Protein AF-A0AA88IRN5-F1 (afdb_monomer)

Nearest PDB structures (foldseek):
  5v05-assembly1_Z  TM=6.741E-01  e=7.906E-08  Homo sapiens
  7mxx-assembly1_Z  TM=6.088E-01  e=2.560E-08  Homo sapiens
  5v0a-assembly1_Z  TM=6.436E-01  e=9.159E-08  Homo sapiens
  5v07-assembly1_Z  TM=6.353E-01  e=2.829E-07  Homo sapiens
  6tux-assembly1_A  TM=4.626E-01  e=2.569E-06  Homo sapiens

Structure (mmCIF, N/CA/C/O backbone):
data_AF-A0AA88IRN5-F1
#
_entry.id   AF-A0AA88IRN5-F1
#
loop_
_atom_site.group_PDB
_atom_site.id
_atom_site.type_symbol
_atom_site.label_atom_id
_atom_site.label_alt_id
_atom_site.label_comp_id
_atom_site.label_asym_id
_atom_site.label_entity_id
_atom_site.label_seq_id
_atom_site.pdbx_PDB_ins_code
_atom_site.Cartn_x
_atom_site.Cartn_y
_atom_site.Cartn_z
_atom_site.occupancy
_atom_site.B_iso_or_equiv
_atom_site.auth_seq_id
_atom_site.auth_comp_id
_atom_site.auth_asym_id
_atom_site.auth_atom_id
_atom_site.pdbx_PDB_model_num
ATOM 1 N N . MET A 1 1 ? 2.083 5.533 -4.388 1.00 57.31 1 MET A N 1
ATOM 2 C CA . MET A 1 1 ? 2.988 6.565 -3.868 1.00 57.31 1 MET A CA 1
ATOM 3 C C . M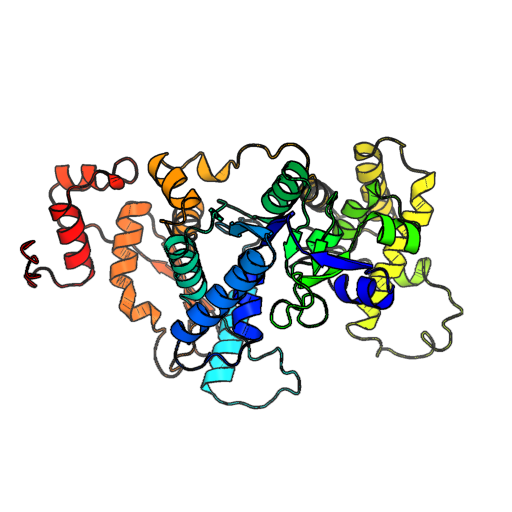ET A 1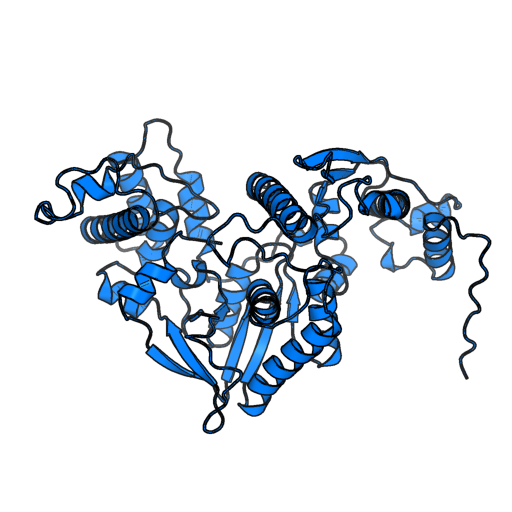 1 ? 4.027 6.737 -4.959 1.00 57.31 1 MET A C 1
ATOM 5 O O . MET A 1 1 ? 3.589 6.773 -6.107 1.00 57.31 1 MET A O 1
ATOM 9 N N . GLY A 1 2 ? 5.317 6.860 -4.658 1.00 76.94 2 GLY A N 1
ATOM 10 C CA . GLY A 1 2 ? 6.364 6.581 -5.637 1.00 76.94 2 GLY A CA 1
ATOM 11 C C . GLY A 1 2 ? 6.753 7.700 -6.600 1.00 76.94 2 GLY A C 1
ATOM 12 O O . GLY A 1 2 ? 6.486 8.882 -6.371 1.00 76.94 2 GLY A O 1
ATOM 13 N N . VAL A 1 3 ? 7.437 7.319 -7.683 1.00 83.56 3 VAL A N 1
ATOM 14 C CA . VAL A 1 3 ? 8.038 8.266 -8.638 1.00 83.56 3 VAL A CA 1
ATOM 15 C C . VAL A 1 3 ? 6.972 9.024 -9.440 1.00 83.56 3 VAL A C 1
ATOM 17 O O . VAL A 1 3 ? 6.277 8.479 -10.308 1.00 83.56 3 VAL A O 1
ATOM 20 N N . ALA A 1 4 ? 6.875 10.333 -9.195 1.00 83.81 4 ALA A N 1
ATOM 21 C CA . ALA A 1 4 ? 5.905 11.202 -9.853 1.00 83.81 4 ALA A CA 1
ATOM 22 C C . ALA A 1 4 ? 6.010 11.127 -11.389 1.00 83.81 4 ALA A C 1
ATOM 24 O O . ALA A 1 4 ? 7.084 11.256 -11.965 1.00 83.81 4 ALA A O 1
ATOM 25 N N . LYS A 1 5 ? 4.864 10.948 -12.062 1.00 88.44 5 LYS A N 1
ATOM 26 C CA . LYS A 1 5 ? 4.714 10.840 -13.533 1.00 88.44 5 LYS A CA 1
ATOM 27 C C . LYS A 1 5 ? 5.369 9.633 -14.205 1.00 88.44 5 LYS A C 1
ATOM 29 O O . LYS A 1 5 ? 5.221 9.514 -15.422 1.00 88.44 5 LYS A O 1
ATOM 34 N N . LEU A 1 6 ? 5.945 8.689 -13.461 1.00 90.88 6 LEU A N 1
ATOM 35 C CA . LEU A 1 6 ? 6.483 7.461 -14.049 1.00 90.88 6 LEU A CA 1
ATOM 36 C C . LEU A 1 6 ? 5.412 6.671 -14.821 1.00 90.88 6 LEU A C 1
ATOM 38 O O . LEU A 1 6 ? 5.654 6.289 -15.962 1.00 90.88 6 LEU A O 1
ATOM 42 N N . LYS A 1 7 ? 4.180 6.560 -14.288 1.00 90.12 7 LYS A N 1
ATOM 43 C CA . LYS A 1 7 ? 3.035 5.967 -15.019 1.00 90.12 7 LYS A CA 1
ATOM 44 C C . LYS A 1 7 ? 2.856 6.593 -16.410 1.00 90.12 7 LYS A C 1
ATOM 46 O O . LYS A 1 7 ? 2.683 5.889 -17.401 1.00 90.12 7 LYS A O 1
ATOM 51 N N . LYS A 1 8 ? 2.867 7.930 -16.484 1.00 90.69 8 LYS A N 1
ATOM 52 C CA . LYS A 1 8 ? 2.637 8.659 -17.741 1.00 90.69 8 LYS A CA 1
ATOM 53 C C . LYS A 1 8 ? 3.790 8.439 -18.718 1.00 90.69 8 LYS A C 1
ATOM 55 O O . LYS A 1 8 ? 3.536 8.250 -19.900 1.00 90.69 8 LYS A O 1
ATOM 60 N N . LEU A 1 9 ? 5.027 8.413 -18.220 1.00 92.94 9 LEU A N 1
ATOM 61 C CA . LEU A 1 9 ? 6.207 8.107 -19.025 1.00 92.94 9 LEU A CA 1
ATOM 62 C C . LEU A 1 9 ? 6.132 6.701 -19.639 1.00 92.94 9 LEU A C 1
ATOM 64 O O . LEU A 1 9 ? 6.349 6.556 -20.837 1.00 92.94 9 LEU A O 1
ATOM 68 N N . VAL A 1 10 ? 5.769 5.692 -18.843 1.00 92.94 10 VAL A N 1
ATOM 69 C CA . VAL A 1 10 ? 5.605 4.300 -19.298 1.00 92.94 10 VAL A CA 1
ATOM 70 C C . VAL A 1 10 ? 4.509 4.184 -20.357 1.00 92.94 10 VAL A C 1
ATOM 72 O O . VAL A 1 10 ? 4.703 3.527 -21.378 1.00 92.94 10 VAL A O 1
ATOM 75 N N . HIS A 1 11 ? 3.376 4.860 -20.150 1.00 90.12 11 HIS A N 1
ATOM 76 C CA . HIS A 1 11 ? 2.282 4.870 -21.118 1.00 90.12 11 HIS A CA 1
ATOM 77 C C . HIS A 1 11 ? 2.675 5.563 -22.435 1.00 90.12 11 HIS A C 1
ATOM 79 O O . HIS A 1 11 ? 2.388 5.041 -23.507 1.00 90.12 11 HIS A O 1
ATOM 85 N N . GLU A 1 12 ? 3.351 6.719 -22.385 1.00 90.62 12 GLU A N 1
ATOM 86 C CA . GLU A 1 12 ? 3.829 7.421 -23.591 1.00 90.62 12 GLU A CA 1
ATOM 87 C C . GLU A 1 12 ? 4.905 6.636 -24.352 1.00 90.62 12 GLU A C 1
ATOM 89 O O . GLU A 1 12 ? 4.980 6.738 -25.573 1.00 90.62 12 GLU A O 1
ATOM 94 N N . ALA A 1 13 ? 5.713 5.835 -23.653 1.00 92.12 13 ALA A N 1
ATOM 95 C CA . ALA A 1 13 ? 6.716 4.972 -24.272 1.00 92.12 13 ALA A CA 1
ATOM 96 C C . ALA A 1 13 ? 6.106 3.771 -25.022 1.00 92.12 13 ALA A C 1
ATOM 98 O O . ALA A 1 13 ? 6.798 3.141 -25.819 1.00 92.12 13 ALA A O 1
ATOM 99 N N . ASN A 1 14 ? 4.823 3.457 -24.783 1.00 93.50 14 ASN A N 1
ATOM 100 C CA . ASN A 1 14 ? 4.103 2.334 -25.390 1.00 93.50 14 ASN A CA 1
ATOM 101 C C . ASN A 1 14 ? 4.835 0.982 -25.234 1.00 93.50 14 ASN A C 1
ATOM 103 O O . ASN A 1 14 ? 4.967 0.206 -26.176 1.00 93.50 14 ASN A O 1
ATOM 107 N N . ILE A 1 15 ? 5.344 0.724 -24.026 1.00 94.38 15 ILE A N 1
ATOM 108 C CA . ILE A 1 15 ? 6.148 -0.466 -23.678 1.00 94.38 15 ILE A CA 1
ATOM 109 C C . ILE A 1 15 ? 5.368 -1.519 -22.875 1.00 94.38 15 ILE A C 1
ATOM 111 O O . ILE A 1 15 ? 5.964 -2.447 -22.331 1.00 94.38 15 ILE A O 1
ATOM 115 N N . LEU A 1 16 ? 4.051 -1.349 -22.745 1.00 96.44 16 LEU A N 1
ATOM 116 C CA . LEU A 1 16 ? 3.181 -2.324 -22.096 1.00 96.44 16 LEU A CA 1
ATOM 117 C C . LEU A 1 16 ? 2.801 -3.418 -23.095 1.00 96.44 16 LEU A C 1
ATOM 119 O O . LEU A 1 16 ? 2.301 -3.118 -24.178 1.00 96.44 16 LEU A O 1
ATOM 123 N N . GLU A 1 17 ? 2.997 -4.676 -22.720 1.00 96.62 17 GLU A N 1
ATOM 124 C CA . GLU A 1 17 ? 2.637 -5.824 -23.553 1.00 96.62 17 GLU A CA 1
ATOM 125 C C . GLU A 1 17 ? 1.240 -6.355 -23.212 1.00 96.62 17 GLU A C 1
ATOM 127 O O . GLU A 1 17 ? 0.778 -6.234 -22.075 1.00 96.62 17 GLU A O 1
ATOM 132 N N . ASP A 1 18 ? 0.560 -6.935 -24.201 1.00 96.62 18 ASP A N 1
ATOM 133 C CA . ASP A 1 18 ? -0.684 -7.669 -23.972 1.00 96.62 18 ASP A CA 1
ATOM 134 C C . ASP A 1 18 ? -0.417 -8.922 -23.138 1.00 96.62 18 ASP A C 1
ATOM 136 O O . ASP A 1 18 ? 0.515 -9.683 -23.403 1.00 96.62 18 ASP A O 1
ATOM 140 N N . PHE A 1 19 ? -1.258 -9.147 -22.134 1.00 96.19 19 PHE A N 1
ATOM 141 C CA . PHE A 1 19 ? -1.128 -10.254 -21.204 1.00 96.19 19 PHE A CA 1
ATOM 142 C C . PHE A 1 19 ? -2.490 -10.892 -20.930 1.00 96.19 19 PHE A C 1
ATOM 144 O O . PHE A 1 19 ? -3.475 -10.214 -20.647 1.00 96.19 19 PHE A O 1
ATOM 151 N N . ALA A 1 20 ? -2.544 -12.219 -21.011 1.00 96.00 20 ALA A N 1
ATOM 152 C CA . ALA A 1 20 ? -3.740 -13.002 -20.730 1.00 96.00 20 ALA A CA 1
ATOM 153 C C . ALA A 1 20 ? -3.548 -13.753 -19.410 1.00 96.00 20 ALA A C 1
ATOM 155 O O . ALA A 1 20 ? -2.862 -14.775 -19.369 1.00 96.00 20 ALA A O 1
ATOM 156 N N . LEU A 1 21 ? -4.155 -13.249 -18.337 1.00 96.88 21 LEU A N 1
ATOM 157 C CA . LEU A 1 21 ? -4.050 -13.834 -17.004 1.00 96.88 21 LEU A CA 1
ATOM 158 C C . LEU A 1 21 ? -5.026 -15.015 -16.863 1.00 96.88 21 LEU A C 1
ATOM 160 O O . LEU A 1 21 ? -6.245 -14.825 -16.904 1.00 96.88 21 LEU A O 1
ATOM 164 N N . LYS A 1 22 ? -4.485 -16.228 -16.706 1.00 96.44 22 LYS A N 1
ATOM 165 C CA . LYS A 1 22 ? -5.225 -17.482 -16.477 1.00 96.44 22 LYS A CA 1
ATOM 166 C C . LYS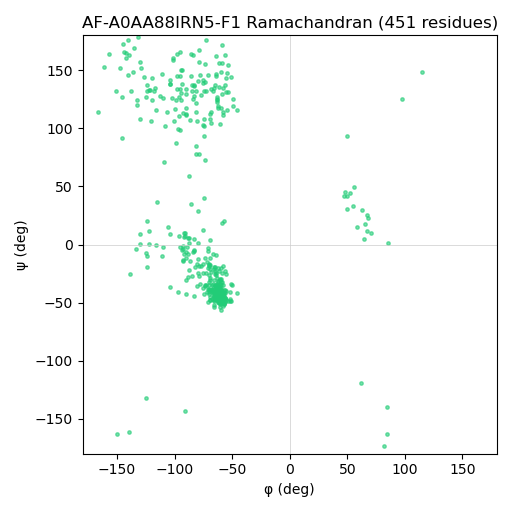 A 1 22 ? -4.311 -18.562 -15.896 1.00 96.44 22 LYS A C 1
ATOM 168 O O . LYS A 1 22 ? -3.127 -18.575 -16.224 1.00 96.44 22 LYS A O 1
ATOM 173 N N . ASN A 1 23 ? -4.871 -19.508 -15.140 1.00 96.56 23 ASN A N 1
ATOM 174 C CA . ASN A 1 23 ? -4.182 -20.708 -14.637 1.00 96.56 23 ASN A CA 1
ATOM 175 C C . ASN A 1 23 ? -2.813 -20.406 -13.994 1.00 96.56 23 ASN A C 1
ATOM 177 O O . ASN A 1 23 ? -1.818 -21.060 -14.307 1.00 96.56 23 ASN A O 1
ATOM 181 N N . SER A 1 24 ? -2.747 -19.371 -13.159 1.00 97.12 24 SER A N 1
ATOM 182 C CA . SER A 1 24 ? -1.497 -18.857 -12.593 1.00 97.12 24 SER A CA 1
ATOM 183 C C . SER A 1 24 ? -1.696 -18.348 -11.169 1.00 97.12 24 SER A C 1
ATOM 185 O O . SER A 1 24 ? -2.820 -18.224 -10.687 1.00 97.12 24 SER A O 1
ATOM 187 N N . HIS A 1 25 ? -0.603 -17.993 -10.505 1.00 98.25 25 HIS A N 1
ATOM 188 C CA . HIS A 1 25 ? -0.658 -17.180 -9.294 1.00 98.25 25 HIS A CA 1
ATOM 189 C C . HIS A 1 25 ? -0.679 -15.687 -9.648 1.00 98.25 25 HIS A C 1
ATOM 191 O O . HIS A 1 25 ? -0.388 -15.305 -10.788 1.00 98.25 25 HIS A O 1
ATOM 197 N N . ILE A 1 26 ? -1.050 -14.851 -8.683 1.00 98.44 26 ILE A N 1
ATOM 198 C CA . ILE A 1 26 ? -0.909 -13.394 -8.750 1.00 98.44 26 ILE A CA 1
ATOM 199 C C . ILE A 1 26 ? -0.731 -12.841 -7.337 1.00 98.44 26 ILE A C 1
ATOM 201 O O . ILE A 1 26 ? -1.500 -13.198 -6.444 1.00 98.44 26 ILE A O 1
ATOM 205 N N . VAL A 1 27 ? 0.253 -11.966 -7.128 1.00 98.56 27 VAL A N 1
ATOM 206 C CA . VAL A 1 27 ? 0.393 -11.237 -5.857 1.00 98.56 27 VAL A CA 1
ATOM 207 C C . VAL A 1 27 ? -0.299 -9.889 -5.982 1.00 98.56 27 VAL A C 1
ATOM 209 O O . VAL A 1 27 ? -0.097 -9.164 -6.954 1.00 98.56 27 VAL A O 1
ATOM 212 N N . ILE A 1 28 ? -1.139 -9.548 -5.011 1.00 98.56 28 ILE A N 1
ATOM 213 C CA . ILE A 1 28 ? -2.011 -8.377 -5.056 1.00 98.56 28 ILE A CA 1
ATOM 214 C C . ILE A 1 28 ? -1.677 -7.440 -3.901 1.00 98.56 28 ILE A C 1
ATOM 216 O O . ILE A 1 28 ? -1.782 -7.814 -2.733 1.00 98.56 28 ILE A O 1
ATOM 220 N N . ASP A 1 29 ? -1.371 -6.190 -4.236 1.00 97.69 29 ASP A N 1
ATOM 221 C CA . ASP A 1 29 ? -1.381 -5.083 -3.284 1.00 97.69 29 ASP A CA 1
ATOM 222 C C . ASP A 1 29 ? -2.830 -4.778 -2.876 1.00 97.69 29 ASP A C 1
ATOM 224 O O . ASP A 1 29 ? -3.626 -4.234 -3.655 1.00 97.69 29 ASP A O 1
ATOM 228 N N . ALA A 1 30 ? -3.181 -5.126 -1.639 1.00 96.38 30 ALA A N 1
ATOM 229 C CA . ALA A 1 30 ? -4.526 -4.930 -1.124 1.00 96.38 30 ALA A CA 1
ATOM 230 C C . ALA A 1 30 ? -4.931 -3.455 -1.101 1.00 96.38 30 ALA A C 1
ATOM 232 O O . ALA A 1 30 ? -6.062 -3.137 -1.473 1.00 96.38 30 ALA A O 1
ATOM 233 N N . SER A 1 31 ? -4.021 -2.567 -0.680 1.00 92.50 31 SER A N 1
ATOM 234 C CA . SER A 1 31 ? -4.258 -1.124 -0.606 1.00 92.50 31 SER A CA 1
ATOM 235 C C . SER A 1 31 ? -4.639 -0.576 -1.967 1.00 92.50 31 SER A C 1
ATOM 237 O O . SER A 1 31 ? -5.657 0.101 -2.104 1.00 92.50 31 SER A O 1
ATOM 239 N N . SER A 1 32 ? -3.899 -0.948 -3.001 1.00 94.56 32 SER A N 1
ATOM 240 C CA . SER A 1 32 ? -4.275 -0.609 -4.368 1.00 94.56 32 SER A CA 1
ATOM 241 C C . SER A 1 32 ? -5.630 -1.195 -4.774 1.00 94.56 32 SER A C 1
ATOM 243 O O . SER A 1 32 ? -6.452 -0.479 -5.355 1.00 94.56 32 SER A O 1
ATOM 245 N N . LEU A 1 33 ? -5.898 -2.462 -4.442 1.00 97.44 33 LEU A N 1
ATOM 246 C CA . LEU A 1 33 ? -7.109 -3.158 -4.871 1.00 97.44 33 LEU A CA 1
ATOM 247 C C . LEU A 1 33 ? -8.392 -2.572 -4.273 1.00 97.44 33 LEU A C 1
ATOM 249 O O . LEU A 1 33 ? -9.301 -2.223 -5.027 1.00 97.44 33 LEU A O 1
ATOM 253 N N . TYR A 1 34 ? -8.501 -2.431 -2.949 1.00 95.81 34 TYR A N 1
ATOM 254 C CA . TYR A 1 34 ? -9.756 -1.946 -2.362 1.00 95.81 34 TYR A CA 1
ATOM 255 C C . TYR A 1 34 ? -10.011 -0.465 -2.681 1.00 95.81 34 TYR A C 1
ATOM 257 O O . TYR A 1 34 ? -11.166 -0.066 -2.820 1.00 95.81 34 TYR A O 1
ATOM 265 N N . TYR A 1 35 ? -8.965 0.352 -2.878 1.00 93.81 35 TYR A N 1
ATOM 266 C CA . TYR A 1 35 ? -9.124 1.709 -3.418 1.00 93.81 35 TYR A CA 1
ATOM 267 C C . TYR A 1 35 ? -9.674 1.673 -4.848 1.00 93.81 35 TYR A C 1
ATOM 269 O O . TYR A 1 35 ? -10.605 2.416 -5.168 1.00 93.81 35 TYR A O 1
ATOM 277 N N . PHE A 1 36 ? -9.107 0.823 -5.706 1.00 95.06 36 PHE A N 1
ATOM 278 C CA . PHE A 1 36 ? -9.531 0.670 -7.094 1.00 95.06 36 PHE A CA 1
ATOM 279 C C . PHE A 1 36 ? -10.992 0.219 -7.192 1.00 95.06 36 PHE A C 1
ATOM 281 O O . PHE A 1 36 ? -11.794 0.914 -7.818 1.00 95.06 36 PHE A O 1
ATOM 288 N N . LEU A 1 37 ? -11.360 -0.873 -6.516 1.00 95.75 37 LEU A N 1
ATOM 289 C CA . LEU A 1 37 ? -12.721 -1.419 -6.543 1.00 95.75 37 LEU A CA 1
ATOM 290 C C . LEU A 1 37 ? -13.750 -0.415 -6.023 1.00 95.75 37 LEU A C 1
ATOM 292 O O . LEU A 1 37 ? -14.808 -0.251 -6.630 1.00 95.75 37 LEU A O 1
ATOM 296 N N . TYR A 1 38 ? -13.426 0.313 -4.949 1.00 94.44 38 TYR A N 1
ATOM 297 C CA . TYR A 1 38 ? -14.342 1.307 -4.401 1.00 94.44 38 TYR A CA 1
ATOM 298 C C . TYR A 1 38 ? -14.563 2.474 -5.368 1.00 94.44 38 TYR A C 1
ATOM 300 O O . TYR A 1 38 ? -15.687 2.907 -5.605 1.00 94.44 38 TYR A O 1
ATOM 308 N N . PHE A 1 39 ? -13.478 3.008 -5.933 1.00 91.12 39 PHE A N 1
ATOM 309 C CA . PHE A 1 39 ? -13.515 4.259 -6.688 1.00 91.12 39 PHE A CA 1
ATOM 310 C C . PHE A 1 39 ? -13.777 4.124 -8.184 1.00 91.12 39 PHE A C 1
ATOM 312 O O . PHE A 1 39 ? -13.973 5.160 -8.834 1.00 91.12 39 PHE A O 1
ATOM 319 N N . GLN A 1 40 ? -13.714 2.914 -8.733 1.00 88.69 40 GLN A N 1
ATOM 320 C CA . GLN A 1 40 ? -14.190 2.602 -10.083 1.00 88.69 40 GLN A CA 1
ATOM 321 C C . GLN A 1 40 ? -15.683 2.263 -10.107 1.00 88.69 40 GLN A C 1
ATOM 323 O O . GLN A 1 40 ? -16.299 2.273 -11.169 1.00 88.69 40 GLN A O 1
ATOM 328 N N . SER A 1 41 ? -16.266 2.015 -8.938 1.00 86.50 41 SER A N 1
ATOM 329 C CA . SER A 1 41 ? -17.677 1.695 -8.770 1.00 86.50 41 SER A CA 1
ATOM 330 C C . SER A 1 41 ? -18.477 2.933 -8.361 1.00 86.50 41 SER A C 1
ATOM 332 O O . SER A 1 41 ? -17.925 3.949 -7.929 1.00 86.50 41 SER A O 1
ATOM 334 N N . THR A 1 42 ? -19.801 2.874 -8.485 1.00 86.69 42 THR A N 1
ATOM 335 C CA . THR A 1 42 ? -20.712 3.977 -8.130 1.00 86.69 42 THR A CA 1
ATOM 336 C C . THR A 1 42 ? -21.094 3.971 -6.643 1.00 86.69 42 THR A C 1
ATOM 338 O O . THR A 1 42 ? -22.226 4.301 -6.298 1.00 86.69 42 THR A O 1
ATOM 341 N N . LEU A 1 43 ? -20.167 3.571 -5.767 1.00 90.69 43 LEU A N 1
ATOM 342 C CA . LEU A 1 43 ? -20.411 3.405 -4.331 1.00 90.69 43 LEU A CA 1
ATOM 343 C C . LEU A 1 43 ? -20.482 4.754 -3.607 1.00 90.69 43 LEU A C 1
ATOM 345 O O . LEU A 1 43 ? -19.711 5.680 -3.895 1.00 90.69 43 LEU A O 1
ATOM 349 N N . ASP A 1 44 ? -21.388 4.856 -2.633 1.00 87.88 44 ASP A N 1
ATOM 350 C CA . ASP A 1 44 ? -21.606 6.100 -1.899 1.00 87.88 44 ASP A CA 1
ATOM 351 C C . ASP A 1 44 ? -20.411 6.457 -1.009 1.00 87.88 44 ASP A C 1
ATOM 353 O O . ASP A 1 44 ? -19.893 5.639 -0.262 1.00 87.88 44 ASP A O 1
ATOM 357 N N . GLN A 1 45 ? -19.980 7.710 -1.053 1.00 87.25 45 GLN A N 1
ATOM 358 C CA . GLN A 1 45 ? -18.920 8.239 -0.186 1.00 87.25 45 GLN A CA 1
ATOM 359 C C . GLN A 1 45 ? -19.466 9.245 0.829 1.00 87.25 45 GLN A C 1
ATOM 361 O O . GLN A 1 45 ? -18.736 9.678 1.718 1.00 87.25 45 GLN A O 1
ATOM 366 N N . SER A 1 46 ? -20.728 9.649 0.679 1.00 84.38 46 SER A N 1
ATOM 367 C CA . SER A 1 46 ? -21.293 10.811 1.359 1.00 84.38 46 SER A CA 1
ATOM 368 C C . SER A 1 46 ? -21.882 10.461 2.723 1.00 84.38 46 SER A C 1
ATOM 370 O O . SER A 1 46 ? -21.878 11.311 3.608 1.00 84.38 46 SER A O 1
ATOM 372 N N . HIS A 1 47 ? -22.338 9.221 2.918 1.00 86.62 47 HIS A N 1
ATOM 373 C CA . HIS A 1 47 ? -23.035 8.789 4.134 1.00 86.62 47 HIS A CA 1
ATOM 374 C C . HIS A 1 47 ? -22.258 7.721 4.914 1.00 86.62 47 HIS A C 1
ATOM 376 O O . HIS A 1 47 ? -22.834 6.808 5.496 1.00 86.62 47 HIS A O 1
ATOM 382 N N . GLY A 1 48 ? -20.927 7.825 4.934 1.00 82.88 48 GLY A N 1
ATOM 383 C CA . GLY A 1 48 ? -20.074 6.922 5.715 1.00 82.88 48 GLY A CA 1
ATOM 384 C C . GLY A 1 48 ? -19.703 5.607 5.023 1.00 82.88 48 GLY A C 1
ATOM 385 O O . GLY A 1 48 ? -18.941 4.839 5.611 1.00 82.88 48 GLY A O 1
ATOM 386 N N . GLY A 1 49 ? -20.152 5.392 3.781 1.00 90.19 49 GLY A N 1
ATOM 387 C CA . GLY A 1 49 ? -19.720 4.308 2.893 1.00 90.19 49 GLY A CA 1
ATOM 388 C C . GLY A 1 49 ? -20.807 3.290 2.542 1.00 90.19 49 GLY A C 1
ATOM 389 O O . GLY A 1 49 ? -21.662 2.981 3.365 1.00 90.19 49 GLY A O 1
ATOM 390 N N . ASP A 1 50 ? -20.726 2.725 1.335 1.00 93.94 50 ASP A N 1
ATOM 391 C CA . ASP A 1 50 ? -21.531 1.584 0.888 1.00 93.94 50 ASP A CA 1
ATOM 392 C C . ASP A 1 50 ? -20.724 0.283 1.011 1.00 93.94 50 ASP A C 1
ATOM 394 O O . ASP A 1 50 ? -20.032 -0.162 0.091 1.00 93.94 50 ASP A O 1
ATOM 398 N N . TYR A 1 51 ? -20.785 -0.319 2.198 1.00 95.69 51 TYR A N 1
ATOM 399 C CA . TYR A 1 51 ? -20.055 -1.550 2.502 1.00 95.69 51 TYR A CA 1
ATOM 400 C C . TYR A 1 51 ? -20.684 -2.797 1.870 1.00 95.69 51 TYR A C 1
ATOM 402 O O . TYR A 1 51 ? -19.972 -3.771 1.630 1.00 95.69 51 TYR A O 1
ATOM 410 N N . SER A 1 52 ? -21.989 -2.767 1.577 1.00 95.56 52 SER A N 1
ATOM 411 C CA . SER A 1 52 ? -22.660 -3.869 0.881 1.00 95.56 52 SER A CA 1
ATOM 412 C C . SER A 1 52 ? -22.215 -3.917 -0.576 1.00 95.56 52 SER A C 1
ATOM 414 O O . SER A 1 52 ? -21.752 -4.955 -1.036 1.00 95.56 52 SER A O 1
ATOM 416 N N . GLY A 1 53 ? -22.256 -2.779 -1.273 1.00 96.44 53 GLY A N 1
ATOM 417 C CA . GLY A 1 53 ? -21.775 -2.692 -2.648 1.00 96.44 53 GLY A CA 1
ATOM 418 C C . GLY A 1 53 ? -20.269 -2.952 -2.760 1.00 96.44 53 GLY A C 1
ATOM 419 O O . GLY A 1 53 ? -19.826 -3.608 -3.701 1.00 96.44 53 GLY A O 1
ATOM 420 N N . LEU A 1 54 ? -19.469 -2.537 -1.766 1.00 96.75 54 LEU A N 1
ATOM 421 C CA . LEU A 1 54 ? -18.057 -2.933 -1.692 1.00 96.75 54 LEU A CA 1
ATOM 422 C C . LEU A 1 54 ? -17.899 -4.457 -1.604 1.00 96.75 54 LEU A C 1
ATOM 424 O O . LEU A 1 54 ? -17.056 -5.018 -2.303 1.00 96.75 54 LEU A O 1
ATOM 428 N N . LYS A 1 55 ? -18.693 -5.129 -0.759 1.00 97.50 55 LYS A N 1
ATOM 429 C CA . LYS A 1 55 ? -18.675 -6.593 -0.657 1.00 97.50 55 LYS A CA 1
ATOM 430 C C . LYS A 1 55 ? -18.973 -7.247 -2.000 1.00 97.50 55 LYS A C 1
ATOM 432 O O . LYS A 1 55 ? -18.250 -8.171 -2.376 1.00 97.50 55 LYS A O 1
ATOM 437 N N . ASP A 1 56 ? -19.964 -6.745 -2.727 1.00 97.25 56 ASP A N 1
ATOM 438 C CA . ASP A 1 56 ? -20.326 -7.273 -4.040 1.00 97.25 56 ASP A CA 1
ATOM 439 C C . ASP A 1 56 ? -19.182 -7.121 -5.053 1.00 97.25 56 ASP A C 1
ATOM 441 O O . ASP A 1 56 ? -18.803 -8.103 -5.692 1.00 97.25 56 ASP A O 1
ATOM 445 N N . GLU A 1 57 ? -18.567 -5.939 -5.153 1.00 97.44 57 GLU A N 1
ATOM 446 C CA . GLU A 1 57 ? -17.442 -5.686 -6.069 1.00 97.44 57 GLU A CA 1
ATOM 447 C C . GLU A 1 57 ? -16.214 -6.550 -5.738 1.00 97.44 57 GLU A C 1
ATOM 449 O O . GLU A 1 57 ? -15.608 -7.141 -6.632 1.00 97.44 57 GLU A O 1
ATOM 454 N N . VAL A 1 58 ? -15.868 -6.687 -4.453 1.00 98.00 58 VAL A N 1
ATOM 455 C CA . VAL A 1 58 ? -14.756 -7.542 -4.006 1.00 98.00 58 VAL A CA 1
ATOM 456 C C . VAL A 1 58 ? -15.033 -9.009 -4.330 1.00 98.00 58 VAL A C 1
ATOM 458 O O . VAL A 1 58 ? -14.169 -9.690 -4.881 1.00 98.00 58 VAL A O 1
ATOM 461 N N . CYS A 1 59 ? -16.242 -9.501 -4.043 1.00 97.81 59 CYS A N 1
ATOM 462 C CA . CYS A 1 59 ? -16.615 -10.879 -4.356 1.00 97.81 59 CYS A CA 1
ATOM 463 C C . CYS A 1 59 ? -16.560 -11.147 -5.864 1.00 97.81 59 CYS A C 1
ATOM 465 O O . CYS A 1 59 ? -16.019 -12.170 -6.276 1.00 97.81 59 CYS A O 1
ATOM 467 N N . GLN A 1 60 ? -17.074 -10.233 -6.690 1.00 97.00 60 GLN A N 1
ATOM 468 C CA . GLN A 1 60 ? -17.033 -10.369 -8.147 1.00 97.00 60 GLN A CA 1
ATOM 469 C C . GLN A 1 60 ? -15.599 -10.368 -8.685 1.00 97.00 60 GLN A C 1
ATOM 471 O O . GLN A 1 60 ? -15.285 -11.162 -9.571 1.00 97.00 60 GLN A O 1
ATOM 476 N N . PHE A 1 61 ? -14.724 -9.521 -8.139 1.00 97.75 61 PHE A N 1
ATOM 477 C CA . PHE A 1 61 ? -13.317 -9.469 -8.530 1.00 97.75 61 PHE A CA 1
ATOM 478 C C . PHE A 1 61 ? -12.609 -10.804 -8.280 1.00 97.75 61 PHE A C 1
ATOM 480 O O . PHE A 1 61 ? -12.002 -11.371 -9.188 1.00 97.75 61 PHE A O 1
ATOM 487 N N . PHE A 1 62 ? -12.728 -11.355 -7.070 1.00 98.06 62 PHE A N 1
ATOM 488 C CA . PHE A 1 62 ? -12.091 -12.632 -6.748 1.00 98.06 62 PHE A CA 1
ATOM 489 C C . PHE A 1 62 ? -12.748 -13.817 -7.460 1.00 98.06 62 PHE A C 1
ATOM 491 O O . PHE A 1 62 ? -12.043 -14.734 -7.879 1.00 98.06 62 PHE A O 1
ATOM 498 N N . GLN A 1 63 ? -14.062 -13.768 -7.703 1.00 96.62 63 GLN A N 1
ATOM 499 C CA . GLN A 1 63 ? -14.728 -14.739 -8.572 1.00 96.62 63 GLN A CA 1
ATOM 500 C C . GLN A 1 63 ? -14.176 -14.673 -10.003 1.00 96.62 63 GLN A C 1
ATOM 502 O O . GLN A 1 63 ? -14.018 -15.699 -10.654 1.00 96.62 63 GLN A O 1
ATOM 507 N N . ALA A 1 64 ? -13.833 -13.484 -10.510 1.00 96.56 64 ALA A N 1
ATOM 508 C CA . ALA A 1 64 ? -13.204 -13.345 -11.820 1.00 96.56 64 ALA A CA 1
ATOM 509 C C . ALA A 1 64 ? -11.838 -14.021 -11.912 1.00 96.56 64 ALA A C 1
ATOM 511 O O . ALA A 1 64 ? -11.580 -14.705 -12.903 1.00 96.56 64 ALA A O 1
ATOM 512 N N . LEU A 1 65 ? -11.012 -13.889 -10.875 1.00 97.12 65 LEU A N 1
ATOM 513 C CA . LEU A 1 65 ? -9.748 -14.617 -10.780 1.00 97.12 65 LEU A CA 1
ATOM 514 C C . LEU A 1 65 ? -9.987 -16.132 -10.738 1.00 97.12 65 LEU A C 1
ATOM 516 O O . LEU A 1 65 ? -9.413 -16.863 -11.545 1.00 97.12 65 LEU A O 1
ATOM 520 N N . GLN A 1 66 ? -10.894 -16.590 -9.871 1.00 95.88 66 GLN A N 1
ATOM 521 C CA . GLN A 1 66 ? -11.200 -18.011 -9.709 1.00 95.88 66 GLN A CA 1
ATOM 522 C C . GLN A 1 66 ? -11.716 -18.653 -11.005 1.00 95.88 66 GLN A C 1
ATOM 524 O O . GLN A 1 66 ? -11.233 -19.715 -11.393 1.00 95.88 66 GLN A O 1
ATOM 529 N N . ASP A 1 67 ? -12.639 -17.995 -11.710 1.00 95.56 67 ASP A N 1
ATOM 530 C CA . ASP A 1 67 ? -13.192 -18.480 -12.984 1.00 95.56 67 ASP A CA 1
ATOM 531 C C . ASP A 1 67 ? -12.119 -18.626 -14.078 1.00 95.56 67 ASP A C 1
ATOM 533 O O . ASP A 1 67 ? -12.296 -19.386 -15.029 1.00 95.56 67 ASP A O 1
ATOM 537 N N . CYS A 1 68 ? -11.004 -17.901 -13.950 1.00 96.62 68 CYS A N 1
ATOM 538 C CA . CYS A 1 68 ? -9.855 -17.973 -14.853 1.00 96.62 68 CYS A CA 1
ATOM 539 C C . CYS A 1 68 ? -8.748 -18.911 -14.334 1.00 96.62 68 CYS A C 1
ATOM 541 O O . CYS A 1 68 ? -7.654 -18.933 -14.899 1.00 96.62 68 CYS A O 1
ATOM 543 N N . GLY A 1 69 ? -8.993 -19.658 -13.252 1.00 96.50 69 GLY A N 1
ATOM 544 C CA . GLY A 1 69 ? -8.004 -20.536 -12.621 1.00 96.50 69 GLY A CA 1
ATOM 545 C C . GLY A 1 69 ? -6.844 -19.781 -11.967 1.00 96.50 69 GLY A C 1
ATOM 546 O O . GLY A 1 69 ? -5.739 -20.310 -11.888 1.00 96.50 69 GLY A O 1
ATOM 547 N N . VAL A 1 70 ? -7.055 -18.527 -11.564 1.00 97.69 70 VAL A N 1
ATOM 548 C CA . VAL A 1 70 ? -6.018 -17.680 -10.969 1.00 97.69 70 VAL A CA 1
ATOM 549 C C . VAL A 1 70 ? -6.097 -17.745 -9.448 1.00 97.69 70 VAL A C 1
ATOM 551 O O . VAL A 1 70 ? -7.148 -17.471 -8.869 1.00 97.69 70 VAL A O 1
ATOM 554 N N . THR A 1 71 ? -4.972 -18.049 -8.805 1.00 98.00 71 THR A N 1
ATOM 555 C CA . THR A 1 71 ? -4.839 -18.100 -7.344 1.00 98.00 71 THR A CA 1
ATOM 556 C C . THR A 1 71 ? -4.276 -16.772 -6.819 1.00 98.00 71 THR A C 1
ATOM 558 O O . THR A 1 71 ? -3.102 -16.477 -7.072 1.00 98.00 71 THR A O 1
ATOM 561 N N . PRO A 1 72 ? -5.078 -15.957 -6.109 1.00 98.12 72 PRO A N 1
ATOM 562 C CA . PRO A 1 72 ? -4.627 -14.689 -5.544 1.00 98.12 72 PRO A CA 1
ATOM 563 C C . PRO A 1 72 ? -3.851 -14.867 -4.235 1.00 98.12 72 PRO A C 1
ATOM 565 O O . PRO A 1 72 ? -4.270 -15.626 -3.367 1.00 98.12 72 PRO A O 1
ATOM 568 N N . HIS A 1 73 ? -2.796 -14.071 -4.071 1.00 97.88 73 HIS A N 1
ATOM 569 C CA . HIS A 1 73 ? -2.044 -13.891 -2.828 1.00 97.88 73 HIS A CA 1
ATOM 570 C C . HIS A 1 73 ? -2.097 -12.421 -2.425 1.00 97.88 73 HIS A C 1
ATOM 572 O O . HIS A 1 73 ? -1.489 -11.573 -3.079 1.00 97.88 73 HIS A O 1
ATOM 578 N N . VAL A 1 74 ? -2.880 -12.087 -1.401 1.00 98.19 74 VAL A N 1
ATOM 579 C CA . VAL A 1 74 ? -3.182 -10.687 -1.066 1.00 98.19 74 VAL A CA 1
ATOM 580 C C . VAL A 1 74 ? -2.291 -10.204 0.074 1.00 98.19 74 VAL A C 1
ATOM 582 O O . VAL A 1 74 ? -2.313 -10.781 1.156 1.00 98.19 74 VAL A O 1
ATOM 585 N N . ILE A 1 75 ? -1.552 -9.113 -0.126 1.00 96.06 75 ILE A N 1
ATOM 586 C CA . ILE A 1 75 ? -0.694 -8.536 0.918 1.00 96.06 75 ILE A CA 1
ATOM 587 C C . ILE A 1 75 ? -1.243 -7.176 1.341 1.00 96.06 75 ILE A C 1
ATOM 589 O O . ILE A 1 75 ? -1.514 -6.308 0.508 1.00 96.06 75 ILE A O 1
ATOM 593 N N . LEU A 1 76 ? -1.425 -6.993 2.647 1.00 93.19 76 LEU A N 1
ATOM 594 C CA . LEU A 1 76 ? -1.870 -5.742 3.248 1.00 93.19 76 LEU A CA 1
ATOM 595 C C . LEU A 1 76 ? -0.711 -5.010 3.914 1.00 93.19 76 LEU A C 1
ATOM 597 O O . LEU A 1 76 ? 0.041 -5.604 4.683 1.00 93.19 76 LEU A O 1
ATOM 601 N N . ASP A 1 77 ? -0.671 -3.692 3.728 1.00 87.12 77 ASP A N 1
ATOM 602 C CA . ASP A 1 77 ? 0.213 -2.822 4.503 1.00 87.12 77 ASP A CA 1
ATOM 603 C C . ASP A 1 77 ? -0.127 -2.821 6.000 1.00 87.12 77 ASP A C 1
ATOM 605 O O . ASP A 1 77 ? -1.298 -2.868 6.422 1.00 87.12 77 ASP A O 1
ATOM 609 N N . GLY A 1 78 ? 0.922 -2.669 6.797 1.00 80.56 78 GLY A N 1
ATOM 610 C CA . GLY A 1 78 ? 0.907 -2.492 8.237 1.00 80.56 78 GLY A CA 1
ATOM 611 C C . GLY A 1 78 ? 0.855 -1.043 8.710 1.00 80.56 78 GLY A C 1
ATOM 612 O O . GLY A 1 78 ? 0.138 -0.197 8.167 1.00 80.56 78 GLY A O 1
ATOM 613 N N . GLY A 1 79 ? 1.562 -0.794 9.814 1.00 68.44 79 GLY A N 1
ATOM 614 C CA . GLY A 1 79 ? 1.737 0.518 10.427 1.00 68.44 79 GLY A CA 1
ATOM 615 C C . GLY A 1 79 ? 2.694 1.402 9.631 1.00 68.44 79 GLY A C 1
ATOM 616 O O . GLY A 1 79 ? 3.561 0.936 8.887 1.00 68.44 79 GLY A O 1
ATOM 617 N N . THR A 1 80 ? 2.540 2.714 9.780 1.00 65.06 80 THR A N 1
ATOM 618 C CA . THR A 1 80 ? 3.342 3.660 8.995 1.00 65.06 80 THR A CA 1
ATOM 619 C C . THR A 1 80 ? 4.700 3.884 9.643 1.00 65.06 80 THR A C 1
ATOM 621 O O . THR A 1 80 ? 4.784 4.106 10.851 1.00 65.06 80 THR A O 1
ATOM 624 N N . SER A 1 81 ? 5.761 3.911 8.834 1.00 61.34 81 SER A N 1
ATOM 625 C CA . SER A 1 81 ? 7.107 4.196 9.326 1.00 61.34 81 SER A CA 1
ATOM 626 C C . SER A 1 81 ? 7.231 5.603 9.949 1.00 61.34 81 SER A C 1
ATOM 628 O O . SER A 1 81 ? 6.446 6.508 9.625 1.00 61.34 81 SER A O 1
ATOM 630 N N . PRO A 1 82 ? 8.201 5.834 10.854 1.00 60.94 82 PRO A N 1
ATOM 631 C CA . PRO A 1 82 ? 8.481 7.165 11.393 1.00 60.94 82 PRO A CA 1
ATOM 632 C C . PRO A 1 82 ? 8.798 8.200 10.309 1.00 60.94 82 PRO A C 1
ATOM 634 O O . PRO A 1 82 ? 8.314 9.329 10.403 1.00 60.94 82 PRO A O 1
ATOM 637 N N . GLU A 1 83 ? 9.541 7.815 9.263 1.00 61.78 83 GLU A N 1
ATOM 638 C CA . GLU A 1 83 ? 10.004 8.732 8.210 1.00 61.78 83 GLU A CA 1
ATOM 639 C C . GLU A 1 83 ? 8.841 9.315 7.388 1.00 61.78 83 GLU A C 1
ATOM 641 O O . GLU A 1 83 ? 8.944 10.403 6.825 1.00 61.78 83 GLU A O 1
ATOM 646 N N . LYS A 1 84 ? 7.685 8.637 7.363 1.00 67.38 84 LYS A N 1
ATOM 647 C CA . LYS A 1 84 ? 6.490 9.079 6.625 1.00 67.38 84 LYS A CA 1
ATOM 648 C C . LYS A 1 84 ? 5.534 9.945 7.454 1.00 67.38 84 LYS A C 1
ATOM 650 O O . LYS A 1 84 ? 4.430 10.242 6.993 1.00 67.38 84 LYS A O 1
ATOM 655 N N . PHE A 1 85 ? 5.915 10.391 8.652 1.00 71.69 85 PHE A N 1
ATOM 656 C CA . PHE A 1 85 ? 5.013 11.144 9.530 1.00 71.69 85 PHE A CA 1
ATOM 657 C C . PHE A 1 85 ? 4.522 12.481 8.943 1.00 71.69 85 PHE A C 1
ATOM 659 O O . PHE A 1 85 ? 3.321 12.762 8.984 1.00 71.69 85 PHE A O 1
ATOM 666 N N . ASP A 1 86 ? 5.394 13.270 8.314 1.00 68.88 86 ASP A N 1
ATOM 667 C CA . ASP A 1 86 ? 4.990 14.529 7.660 1.00 68.88 86 ASP A CA 1
ATOM 668 C C . ASP A 1 86 ? 4.022 14.275 6.494 1.00 68.88 86 ASP A C 1
ATOM 670 O O . ASP A 1 86 ? 3.038 15.002 6.278 1.00 68.88 86 ASP A O 1
ATOM 674 N N . ASN A 1 87 ? 4.247 13.171 5.773 1.00 74.12 87 ASN A N 1
ATOM 675 C CA . ASN A 1 87 ? 3.344 12.707 4.728 1.00 74.12 87 ASN A CA 1
ATOM 676 C C . ASN A 1 87 ? 1.983 12.315 5.323 1.00 74.12 87 ASN A C 1
ATOM 678 O O . ASN A 1 87 ? 0.956 12.596 4.704 1.00 74.12 87 ASN A O 1
ATOM 682 N N . LEU A 1 88 ? 1.935 11.723 6.523 1.00 76.62 88 LEU A N 1
ATOM 683 C CA . LEU A 1 88 ? 0.679 11.397 7.203 1.00 76.62 88 LEU A CA 1
ATOM 684 C C . LEU A 1 88 ? -0.119 12.642 7.577 1.00 76.62 88 LEU A C 1
ATOM 686 O O . LEU A 1 88 ? -1.314 12.677 7.290 1.00 76.62 88 LEU A O 1
ATOM 690 N N . GLN A 1 89 ? 0.502 13.667 8.169 1.00 81.88 89 GLN A N 1
ATOM 691 C CA . GLN A 1 89 ? -0.208 14.908 8.506 1.00 81.88 89 GLN A CA 1
ATOM 692 C C . GLN A 1 89 ? -0.776 15.581 7.254 1.00 81.88 89 GLN A C 1
ATOM 694 O O . GLN A 1 89 ? -1.955 15.943 7.212 1.00 81.88 89 GLN A O 1
ATOM 699 N N . THR A 1 90 ? 0.029 15.652 6.191 1.00 84.62 90 THR A N 1
ATOM 700 C CA . THR A 1 90 ? -0.397 16.180 4.890 1.00 84.62 90 THR A CA 1
ATOM 701 C C . THR A 1 90 ? -1.552 15.360 4.306 1.00 84.62 90 THR A C 1
ATOM 703 O O . THR A 1 90 ? -2.547 15.916 3.835 1.00 84.62 90 THR A O 1
ATOM 706 N N . ARG A 1 91 ? -1.476 14.022 4.367 1.00 83.94 91 ARG A N 1
ATOM 707 C CA . ARG A 1 91 ? -2.557 13.121 3.931 1.00 83.94 91 ARG A CA 1
ATOM 708 C C . ARG A 1 91 ? -3.825 13.331 4.752 1.00 83.94 91 ARG A C 1
ATOM 710 O O . ARG A 1 91 ? -4.908 13.364 4.170 1.00 83.94 91 ARG A O 1
ATOM 717 N N . LEU A 1 92 ? -3.707 13.507 6.064 1.00 88.31 92 LEU A N 1
ATOM 718 C CA . LEU A 1 92 ? -4.836 13.726 6.964 1.00 88.31 92 LEU A CA 1
ATOM 719 C C . LEU A 1 92 ? -5.530 15.060 6.659 1.00 88.31 92 LEU A C 1
ATOM 721 O O . LEU A 1 92 ? -6.744 15.091 6.465 1.00 88.31 92 LEU A O 1
ATOM 725 N N . GLN A 1 93 ? -4.755 16.130 6.470 1.00 90.50 93 GLN A N 1
ATOM 726 C CA . GLN A 1 93 ? -5.252 17.436 6.035 1.00 90.50 93 GLN A CA 1
ATOM 727 C C . GLN A 1 93 ? -5.921 17.375 4.650 1.00 90.50 93 GLN A C 1
ATOM 729 O O . GLN A 1 93 ? -6.968 17.984 4.420 1.00 90.50 93 GLN A O 1
ATOM 734 N N . ASN A 1 94 ? -5.369 16.593 3.720 1.00 88.31 94 ASN A N 1
ATOM 735 C CA . ASN A 1 94 ? -5.985 16.369 2.413 1.00 88.31 94 ASN A CA 1
ATOM 736 C C . ASN A 1 94 ? -7.310 15.603 2.519 1.00 88.31 94 ASN A C 1
ATOM 738 O O . ASN A 1 94 ? -8.272 15.961 1.836 1.00 88.31 94 ASN A O 1
ATOM 742 N N . LYS A 1 95 ? -7.397 14.581 3.383 1.00 89.94 95 LYS A N 1
ATOM 743 C CA . LYS A 1 95 ? -8.657 1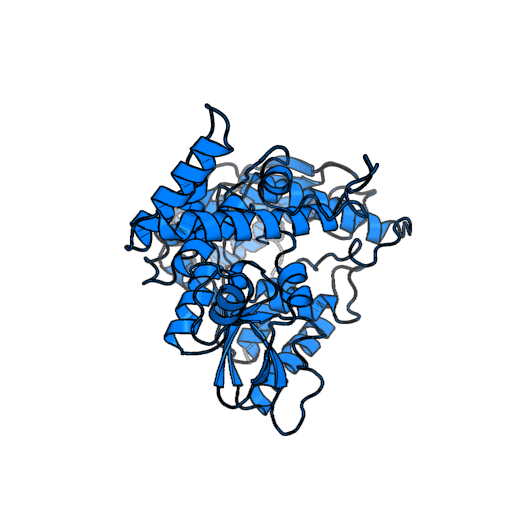3.872 3.662 1.00 89.94 95 LYS A CA 1
ATOM 744 C C . LYS A 1 95 ? -9.696 14.811 4.276 1.00 89.94 95 LYS A C 1
ATOM 746 O O . LYS A 1 95 ? -10.831 14.812 3.811 1.00 89.94 95 LYS A O 1
ATOM 751 N N . LEU A 1 96 ? -9.298 15.666 5.222 1.00 91.62 96 LEU A N 1
ATOM 752 C CA . LEU A 1 96 ? -10.159 16.693 5.818 1.00 91.62 96 LEU A CA 1
ATOM 753 C C . LEU A 1 96 ? -10.754 17.619 4.748 1.00 91.62 96 LEU A C 1
ATOM 755 O O . LEU A 1 96 ? -11.969 17.822 4.682 1.00 91.62 96 LEU A O 1
ATOM 759 N N . ASN A 1 97 ? -9.899 18.138 3.864 1.00 90.00 97 ASN A N 1
ATOM 760 C CA . ASN A 1 97 ? -10.315 19.006 2.767 1.00 90.00 97 ASN A CA 1
ATOM 761 C C . ASN A 1 97 ? -11.293 18.296 1.818 1.00 90.00 97 ASN A C 1
ATOM 763 O O . ASN A 1 97 ? -12.280 18.896 1.396 1.00 90.00 97 ASN A O 1
ATOM 767 N N . LYS A 1 98 ? -11.050 17.021 1.493 1.00 88.88 98 LYS A N 1
ATOM 768 C CA . LYS A 1 98 ? -11.941 16.217 0.641 1.00 88.88 98 LYS A CA 1
ATOM 769 C C . LYS A 1 98 ? -13.292 15.956 1.303 1.00 88.88 98 LYS A C 1
ATOM 771 O O . LYS A 1 98 ? -14.313 16.221 0.675 1.00 88.88 98 LYS A O 1
ATOM 776 N N . ALA A 1 99 ? -13.299 15.515 2.561 1.00 90.00 99 ALA A N 1
ATOM 777 C CA . ALA A 1 99 ? -14.519 15.245 3.316 1.00 90.00 99 ALA A CA 1
ATOM 778 C C . ALA A 1 99 ? -15.436 16.473 3.358 1.00 90.00 99 ALA A C 1
ATOM 780 O O . ALA A 1 99 ? -16.604 16.403 2.985 1.00 90.00 99 ALA A O 1
ATOM 781 N N . LYS A 1 100 ? -14.873 17.643 3.675 1.00 88.25 100 LYS A N 1
ATOM 782 C CA . LYS A 1 100 ? -15.618 18.906 3.688 1.00 88.25 100 LYS A CA 1
ATOM 783 C C . LYS A 1 100 ? -16.222 19.266 2.332 1.00 88.25 100 LYS A C 1
ATOM 785 O O . LYS A 1 100 ? -17.321 19.816 2.261 1.00 88.25 100 LYS A O 1
ATOM 790 N N . ARG A 1 101 ? -15.497 19.019 1.242 1.00 86.31 101 ARG A N 1
ATOM 791 C CA . ARG A 1 101 ? -15.979 19.313 -0.116 1.00 86.31 101 ARG A CA 1
ATOM 792 C C . ARG A 1 101 ? -17.153 18.422 -0.503 1.00 86.31 101 ARG A C 1
ATOM 794 O O . ARG A 1 101 ? -18.050 18.910 -1.181 1.00 86.31 101 ARG A O 1
ATOM 801 N N . ILE A 1 102 ? -17.160 17.171 -0.039 1.00 85.38 102 ILE A N 1
ATOM 802 C CA . ILE A 1 102 ? -18.293 16.253 -0.204 1.00 85.38 102 ILE A CA 1
ATOM 803 C C . ILE A 1 102 ? -19.495 16.778 0.587 1.00 85.38 102 ILE A C 1
ATOM 805 O O . ILE A 1 102 ? -20.534 17.025 -0.015 1.00 85.38 102 ILE A O 1
ATOM 809 N N . THR A 1 103 ? -19.332 17.082 1.882 1.00 84.75 103 THR A N 1
ATOM 810 C CA . THR A 1 103 ? -20.426 17.604 2.725 1.00 84.75 103 THR A CA 1
ATOM 811 C C . THR A 1 103 ? -21.011 18.916 2.197 1.00 84.75 103 THR A C 1
ATOM 813 O O . THR A 1 103 ? -22.215 19.132 2.251 1.00 84.75 103 THR A O 1
ATOM 816 N N . THR A 1 104 ? -20.172 19.832 1.704 1.00 80.75 104 THR A N 1
ATOM 817 C CA . THR A 1 104 ? -20.636 21.176 1.309 1.00 80.75 104 THR A CA 1
ATOM 818 C C . THR A 1 104 ? -21.210 21.245 -0.104 1.00 80.75 104 THR A C 1
ATOM 820 O O . THR A 1 104 ? -21.674 22.309 -0.506 1.00 80.75 104 THR A O 1
ATOM 823 N N . GLY A 1 105 ? -21.125 20.167 -0.892 1.00 72.12 105 GLY A N 1
ATOM 824 C CA . GLY A 1 105 ? -21.556 20.168 -2.293 1.00 72.12 105 GLY A CA 1
ATOM 825 C C . GLY A 1 105 ? -20.843 21.211 -3.169 1.00 72.12 105 GLY A C 1
ATOM 826 O O . GLY A 1 105 ? -21.306 21.526 -4.265 1.00 72.12 105 GLY A O 1
ATOM 827 N N . THR A 1 106 ? -19.725 21.789 -2.703 1.00 61.06 106 THR A N 1
ATOM 828 C CA . THR A 1 106 ? -19.041 22.881 -3.404 1.00 61.06 106 THR A CA 1
ATOM 829 C C . THR A 1 106 ? -18.421 22.368 -4.702 1.00 61.06 106 THR A C 1
ATOM 831 O O . THR A 1 106 ? -17.373 21.718 -4.730 1.00 61.06 106 THR A O 1
ATOM 834 N N . ASN A 1 107 ? -19.071 22.699 -5.821 1.00 49.62 107 ASN A N 1
ATOM 835 C CA . ASN A 1 107 ? -18.740 22.178 -7.145 1.00 49.62 107 ASN A CA 1
ATOM 836 C C . ASN A 1 107 ? -17.470 22.774 -7.798 1.00 49.62 107 ASN A C 1
ATOM 838 O O . ASN A 1 107 ? -17.203 22.546 -8.973 1.00 49.62 107 ASN A O 1
ATOM 842 N N . SER A 1 108 ? -16.639 23.495 -7.044 1.00 47.50 108 SER A N 1
ATOM 843 C CA . SER A 1 108 ? -15.642 24.439 -7.572 1.00 47.50 108 SER A CA 1
ATOM 844 C C . SER A 1 108 ? -14.321 23.834 -8.103 1.00 47.50 108 SER A C 1
ATOM 846 O O . SER A 1 108 ? -13.289 24.498 -8.050 1.00 47.50 108 SER A O 1
ATOM 848 N N . SER A 1 109 ? -14.268 22.603 -8.623 1.00 43.72 109 SER A N 1
ATOM 849 C CA . SER A 1 109 ? -13.071 22.209 -9.394 1.00 43.72 109 SER A CA 1
ATOM 850 C C . SER A 1 109 ? -13.368 21.269 -10.548 1.00 43.72 109 SER A C 1
ATOM 852 O O . SER A 1 109 ? -13.896 20.178 -10.348 1.00 43.72 109 SER A O 1
ATOM 854 N N . THR A 1 110 ? -12.885 21.679 -11.713 1.00 41.19 110 THR A N 1
ATOM 855 C CA . THR A 1 110 ? -12.803 21.027 -13.027 1.00 41.19 110 THR A CA 1
ATOM 856 C C . THR A 1 110 ? -12.007 19.709 -13.065 1.00 41.19 110 THR A C 1
ATOM 858 O O . THR A 1 110 ? -11.605 19.268 -14.134 1.00 41.19 110 THR A O 1
ATOM 861 N N . LEU A 1 111 ? -11.769 19.047 -11.924 1.00 42.84 111 LEU A N 1
ATOM 862 C CA . LEU A 1 111 ? -10.993 17.804 -11.842 1.00 42.84 111 LEU A CA 1
ATOM 863 C C . LEU A 1 111 ? -11.751 16.727 -11.032 1.00 42.84 111 LEU A C 1
ATOM 865 O O . LEU A 1 111 ? -11.823 16.830 -9.801 1.00 42.84 111 LEU A O 1
ATOM 869 N N . PRO A 1 112 ? -12.277 15.673 -11.691 1.00 44.03 112 PRO A N 1
ATOM 870 C CA . PRO A 1 112 ? -13.047 14.579 -11.077 1.00 44.03 112 PRO A CA 1
ATOM 871 C C . PRO A 1 112 ? -12.334 13.834 -9.932 1.00 44.03 112 PRO A C 1
ATOM 873 O O . PRO A 1 112 ? -12.980 13.284 -9.045 1.00 44.03 112 PRO A O 1
ATOM 876 N N . GLY A 1 113 ? -10.995 13.835 -9.902 1.00 50.09 113 GLY A N 1
ATOM 877 C CA . GLY A 1 113 ? -10.201 13.117 -8.893 1.00 50.09 113 GLY A CA 1
ATOM 878 C C . GLY A 1 113 ? -10.184 13.746 -7.492 1.00 50.09 113 GLY A C 1
ATOM 879 O O . GLY A 1 113 ? -9.744 13.109 -6.537 1.00 50.09 113 GLY A O 1
ATOM 880 N N . ASN A 1 114 ? -10.668 14.984 -7.334 1.00 55.53 114 ASN A N 1
ATOM 881 C CA . ASN A 1 114 ? -10.476 15.766 -6.106 1.00 55.53 114 ASN A CA 1
ATOM 882 C C . ASN A 1 114 ? -11.598 15.606 -5.054 1.00 55.53 114 ASN A C 1
ATOM 884 O O . ASN A 1 114 ? -11.635 16.354 -4.077 1.00 55.53 114 ASN A O 1
ATOM 888 N N . ARG A 1 115 ? -12.519 14.647 -5.251 1.00 64.69 115 ARG A N 1
ATOM 889 C CA . ARG A 1 115 ? -13.652 14.347 -4.344 1.00 64.69 115 ARG A CA 1
ATOM 890 C C . ARG A 1 115 ? -13.686 12.905 -3.835 1.00 64.69 115 ARG A C 1
ATOM 892 O O . ARG A 1 115 ? -14.690 12.489 -3.281 1.00 64.69 115 ARG A O 1
ATOM 899 N N . LYS A 1 116 ? -12.613 12.139 -4.037 1.00 81.19 116 LYS A N 1
ATOM 900 C CA . LYS A 1 116 ? -12.564 10.728 -3.643 1.00 81.19 116 LYS A CA 1
ATOM 901 C C . LYS A 1 116 ? -12.036 10.571 -2.217 1.00 81.19 116 LYS A C 1
ATOM 903 O O . LYS A 1 116 ? -10.856 10.868 -1.979 1.00 81.19 116 LYS A O 1
ATOM 908 N N . ILE A 1 117 ? -12.892 10.133 -1.293 1.00 86.81 117 ILE A N 1
ATOM 909 C CA . ILE A 1 117 ? -12.529 9.735 0.073 1.00 86.81 117 ILE A CA 1
ATOM 910 C C . ILE A 1 117 ? -12.957 8.290 0.308 1.00 86.81 117 ILE A C 1
ATOM 912 O O . ILE A 1 117 ? -14.057 7.892 -0.058 1.00 86.81 117 ILE A O 1
ATOM 916 N N . LEU A 1 118 ? -12.054 7.497 0.877 1.00 90.06 118 LEU A N 1
ATOM 917 C CA . LEU A 1 118 ? -12.338 6.099 1.151 1.00 90.06 118 LEU A CA 1
ATOM 918 C C . LEU A 1 118 ? -13.064 6.002 2.500 1.00 90.06 118 LEU A C 1
ATOM 920 O O . LEU A 1 118 ? -12.577 6.614 3.460 1.00 90.06 118 LEU A O 1
ATOM 924 N N . PRO A 1 119 ? -14.180 5.261 2.606 1.00 91.56 119 PRO A N 1
ATOM 925 C CA . PRO A 1 119 ? -14.861 5.074 3.880 1.00 91.56 119 PRO A CA 1
ATOM 926 C C . PRO A 1 119 ? -13.973 4.409 4.938 1.00 91.56 119 PRO A C 1
ATOM 928 O O . PRO A 1 119 ? -13.126 3.574 4.594 1.00 91.56 119 PRO A O 1
ATOM 931 N N . PRO A 1 120 ? -14.173 4.735 6.227 1.00 88.62 120 PRO A N 1
ATOM 932 C CA . PRO A 1 120 ? -13.267 4.340 7.302 1.00 88.62 120 PRO A CA 1
ATOM 933 C C . PRO A 1 120 ? -13.127 2.825 7.473 1.00 88.62 120 PRO A C 1
ATOM 935 O O . PRO A 1 120 ? -12.025 2.367 7.753 1.00 88.62 120 PRO A O 1
ATOM 938 N N . LEU A 1 121 ? -14.198 2.050 7.267 1.00 91.12 121 LEU A N 1
ATOM 939 C CA . LEU A 1 121 ? -14.186 0.601 7.509 1.00 91.12 121 LEU A CA 1
ATOM 940 C C . LEU A 1 121 ? -13.804 -0.222 6.273 1.00 91.12 121 LEU A C 1
ATOM 942 O O . LEU A 1 121 ? -13.874 -1.445 6.315 1.00 91.12 121 LEU A O 1
ATOM 946 N N . THR A 1 122 ? -13.396 0.410 5.167 1.00 93.12 122 THR A N 1
ATOM 947 C CA . THR A 1 122 ? -13.129 -0.302 3.902 1.00 93.12 122 THR A CA 1
ATOM 948 C C . THR A 1 122 ? -12.090 -1.411 4.081 1.00 93.12 122 THR A C 1
ATOM 950 O O . THR A 1 122 ? -12.324 -2.530 3.638 1.00 93.12 122 THR A O 1
ATOM 953 N N . LYS A 1 123 ? -10.968 -1.134 4.766 1.00 92.19 123 LYS A N 1
ATOM 954 C CA . LYS A 1 123 ? -9.918 -2.139 5.019 1.00 92.19 123 LYS A CA 1
ATOM 955 C C . LYS A 1 123 ? -10.444 -3.293 5.880 1.00 92.19 123 LYS A C 1
ATOM 957 O O . LYS A 1 123 ? -10.133 -4.447 5.604 1.00 92.19 123 LYS A O 1
ATOM 962 N N . ASP A 1 124 ? -11.235 -2.994 6.908 1.00 91.56 124 ASP A N 1
ATOM 963 C CA . ASP A 1 124 ? -11.777 -4.009 7.816 1.00 91.56 124 ASP A CA 1
ATOM 964 C C . ASP A 1 124 ? -12.814 -4.896 7.125 1.00 91.56 124 ASP A C 1
ATOM 966 O O . ASP A 1 124 ? -12.717 -6.119 7.201 1.00 91.56 124 ASP A O 1
ATOM 970 N N . VAL A 1 125 ? -13.740 -4.295 6.373 1.00 94.75 125 VAL A N 1
ATOM 971 C CA . VAL A 1 125 ? -14.721 -5.019 5.553 1.00 94.75 125 VAL A CA 1
ATOM 972 C C . VAL A 1 125 ? -14.015 -5.858 4.488 1.00 94.75 125 VAL A C 1
ATOM 974 O O . VAL A 1 125 ? -14.355 -7.023 4.311 1.00 94.75 125 VAL A O 1
ATOM 977 N N . PHE A 1 126 ? -12.980 -5.324 3.834 1.00 96.50 126 PHE A N 1
ATOM 978 C CA . PHE A 1 126 ? -12.180 -6.073 2.865 1.00 96.50 126 PHE A CA 1
ATOM 979 C C . PHE A 1 126 ? -11.570 -7.339 3.488 1.00 96.50 126 PHE A C 1
ATOM 981 O O . PHE A 1 126 ? -11.799 -8.431 2.975 1.00 96.50 126 PHE A O 1
ATOM 988 N N . LYS A 1 127 ? -10.894 -7.230 4.642 1.00 94.94 127 LYS A N 1
ATOM 989 C CA . LYS A 1 127 ? -10.346 -8.392 5.373 1.00 94.94 127 LYS A CA 1
ATOM 990 C C . LYS A 1 127 ? -11.421 -9.407 5.777 1.00 94.94 127 LYS A C 1
ATOM 992 O O . LYS A 1 127 ? -11.194 -10.614 5.675 1.00 94.94 127 LYS A O 1
ATOM 997 N N . GLN A 1 128 ? -12.586 -8.934 6.227 1.00 94.56 128 GLN A N 1
ATOM 998 C CA . GLN A 1 128 ? -13.715 -9.807 6.569 1.00 94.56 128 GLN A CA 1
ATOM 999 C C . GLN A 1 128 ? -14.176 -10.615 5.354 1.00 94.56 128 GLN A C 1
ATOM 1001 O O . GLN A 1 128 ? -14.381 -11.819 5.475 1.00 94.56 128 GLN A O 1
ATOM 1006 N N . ILE A 1 129 ? -14.269 -9.982 4.182 1.00 96.81 129 ILE A N 1
ATOM 1007 C CA . ILE A 1 129 ? -14.655 -10.654 2.936 1.00 96.81 129 ILE A CA 1
ATOM 1008 C C . ILE A 1 129 ? -13.606 -11.689 2.525 1.00 96.81 129 ILE A C 1
ATOM 1010 O O . ILE A 1 129 ? -13.979 -12.811 2.195 1.00 96.81 129 ILE A O 1
ATOM 1014 N N . LEU A 1 130 ? -12.310 -11.352 2.574 1.00 97.12 130 LEU A N 1
ATOM 1015 C CA . LEU A 1 130 ? -11.243 -12.314 2.264 1.00 97.12 130 LEU A CA 1
ATOM 1016 C C . LEU A 1 130 ? -11.339 -13.553 3.162 1.00 97.12 130 LEU A C 1
ATOM 1018 O O . LEU A 1 130 ? -11.324 -14.677 2.668 1.00 97.12 130 LEU A O 1
ATOM 1022 N N . THR A 1 131 ? -11.535 -13.334 4.466 1.00 95.06 131 THR A N 1
ATOM 1023 C CA . THR A 1 131 ? -11.711 -14.405 5.457 1.00 95.06 131 THR A CA 1
ATOM 1024 C C . THR A 1 131 ? -12.948 -15.254 5.152 1.00 95.06 131 THR A C 1
ATOM 1026 O O . THR A 1 131 ? -12.859 -16.477 5.115 1.00 95.06 131 THR A O 1
ATOM 1029 N N . GLU A 1 132 ? -14.098 -14.623 4.888 1.00 95.56 132 GLU A N 1
ATOM 1030 C CA . GLU A 1 132 ? -15.360 -15.302 4.550 1.00 95.56 132 GLU A CA 1
ATOM 1031 C C . GLU A 1 132 ? -15.234 -16.155 3.279 1.00 95.56 132 GLU A C 1
ATOM 1033 O O . GLU A 1 132 ? -15.844 -17.218 3.178 1.00 95.56 132 GLU A O 1
ATOM 1038 N N . LYS A 1 133 ? -14.440 -15.699 2.305 1.00 95.25 133 LYS A N 1
ATOM 1039 C CA . LYS A 1 133 ? -14.218 -16.386 1.027 1.00 95.25 133 LYS A CA 1
ATOM 1040 C C . LYS A 1 133 ? -13.058 -17.381 1.046 1.00 95.25 133 LYS A C 1
ATOM 1042 O O . LYS A 1 133 ? -12.831 -18.029 0.028 1.00 95.25 133 LYS A O 1
ATOM 1047 N N . GLY A 1 134 ? -12.343 -17.515 2.164 1.00 94.94 134 GLY A N 1
ATOM 1048 C CA . GLY A 1 134 ? -11.161 -18.375 2.254 1.00 94.94 134 GLY A CA 1
ATOM 1049 C C . GLY A 1 134 ? -10.026 -17.935 1.324 1.00 94.94 134 GLY A C 1
ATOM 1050 O O . GLY A 1 134 ? -9.283 -18.779 0.832 1.00 94.94 134 GLY A O 1
ATOM 1051 N N . ILE A 1 135 ? -9.9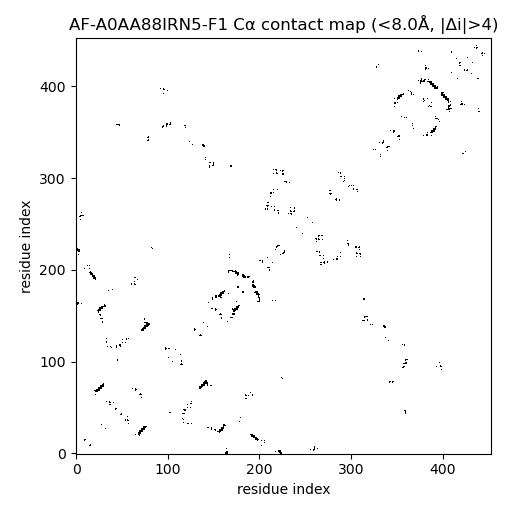21 -16.634 1.042 1.00 95.81 135 ILE A N 1
ATOM 1052 C CA . ILE A 1 135 ? -8.833 -16.064 0.245 1.00 95.81 135 ILE A CA 1
ATOM 1053 C C . ILE A 1 135 ? -7.643 -15.829 1.170 1.00 95.81 135 ILE A C 1
ATOM 1055 O O . ILE A 1 135 ? -7.773 -15.140 2.184 1.00 95.81 135 ILE A O 1
ATOM 1059 N N . GLU A 1 136 ? -6.492 -16.390 0.810 1.00 92.38 136 GLU A N 1
ATOM 1060 C CA . GLU A 1 136 ? -5.256 -16.227 1.567 1.00 92.38 136 GLU A CA 1
ATOM 1061 C C . GLU A 1 136 ? -4.769 -14.776 1.513 1.00 92.38 136 GLU A C 1
ATOM 1063 O O . GLU A 1 136 ? -4.708 -14.145 0.449 1.00 92.38 136 GLU A O 1
ATOM 1068 N N . PHE A 1 137 ? -4.432 -14.237 2.683 1.00 95.38 137 PHE A N 1
ATOM 1069 C CA . PHE A 1 137 ? -3.832 -12.921 2.791 1.00 95.38 137 PHE A CA 1
ATOM 1070 C C . PHE A 1 137 ? -2.856 -12.837 3.961 1.00 95.38 137 PHE A C 1
ATOM 1072 O O . PHE A 1 137 ? -3.021 -13.508 4.978 1.00 95.38 137 PHE A O 1
ATOM 1079 N N . GLU A 1 138 ? -1.869 -11.960 3.818 1.00 91.75 138 GLU A N 1
ATOM 1080 C CA . GLU A 1 138 ? -0.859 -11.653 4.828 1.00 91.75 138 GLU A CA 1
ATOM 1081 C C . GLU A 1 138 ? -0.892 -10.146 5.103 1.00 91.75 138 GLU A C 1
ATOM 1083 O O . GLU A 1 138 ? -0.986 -9.338 4.177 1.00 91.75 138 GLU A O 1
ATOM 1088 N N . GLN A 1 139 ? -0.813 -9.740 6.368 1.00 91.06 139 GLN A N 1
ATOM 1089 C CA . GLN A 1 139 ? -0.648 -8.335 6.731 1.00 91.06 139 GLN A CA 1
ATOM 1090 C C . GLN A 1 139 ? 0.747 -8.084 7.317 1.00 91.06 139 GLN A C 1
ATOM 1092 O O . GLN A 1 139 ? 1.147 -8.721 8.291 1.00 91.06 139 GLN A O 1
ATOM 1097 N N . THR A 1 140 ? 1.469 -7.118 6.748 1.00 87.88 140 THR A N 1
ATOM 1098 C CA . THR A 1 140 ? 2.797 -6.707 7.224 1.00 87.88 140 THR A CA 1
ATOM 1099 C C . THR A 1 140 ? 2.693 -5.789 8.451 1.00 87.88 140 THR A C 1
ATOM 1101 O O . THR A 1 140 ? 1.615 -5.288 8.789 1.00 87.88 140 THR A O 1
ATOM 1104 N N . PHE A 1 141 ? 3.807 -5.551 9.152 1.00 82.12 141 PHE A N 1
ATOM 1105 C CA . PHE A 1 141 ? 3.896 -4.538 10.220 1.00 82.12 141 PHE A CA 1
ATOM 1106 C C . PHE A 1 141 ? 4.271 -3.162 9.678 1.00 82.12 141 PHE A C 1
ATOM 1108 O O . PHE A 1 141 ? 4.006 -2.153 10.334 1.00 82.12 141 PHE A O 1
ATOM 1115 N N . GLY A 1 142 ? 4.888 -3.117 8.502 1.00 81.19 142 GLY A N 1
ATOM 1116 C CA . GLY A 1 142 ? 5.307 -1.908 7.819 1.00 81.19 142 GLY A CA 1
ATOM 1117 C C . GLY A 1 142 ? 4.751 -1.804 6.409 1.00 81.19 142 GLY A C 1
ATOM 1118 O O . GLY A 1 142 ? 3.554 -1.949 6.185 1.00 81.19 142 GLY A O 1
ATOM 1119 N N . GLU A 1 143 ? 5.622 -1.488 5.461 1.00 84.44 143 GLU A N 1
ATOM 1120 C CA . GLU A 1 143 ? 5.250 -1.367 4.050 1.00 84.44 143 GLU A CA 1
ATOM 1121 C C . GLU A 1 143 ? 5.236 -2.742 3.395 1.00 84.44 143 GLU A C 1
ATOM 1123 O O . GLU A 1 143 ? 6.128 -3.559 3.627 1.00 84.44 143 GLU A O 1
ATOM 1128 N N . ALA A 1 144 ? 4.213 -3.008 2.590 1.00 89.88 144 ALA A N 1
ATOM 1129 C CA . ALA A 1 144 ? 4.049 -4.282 1.914 1.00 89.88 144 ALA A CA 1
ATOM 1130 C C . ALA A 1 144 ? 4.870 -4.392 0.626 1.00 89.88 144 ALA A C 1
ATOM 1132 O O . ALA A 1 144 ? 5.120 -5.513 0.195 1.00 89.88 144 ALA A O 1
ATOM 1133 N N . ASP A 1 145 ? 5.319 -3.283 0.026 1.00 92.50 145 ASP A N 1
ATOM 1134 C CA . ASP A 1 145 ? 5.896 -3.259 -1.329 1.00 92.50 145 ASP A CA 1
ATOM 1135 C C . ASP A 1 145 ? 7.016 -4.289 -1.532 1.00 92.50 145 ASP A C 1
ATOM 1137 O O . ASP A 1 145 ? 6.983 -5.090 -2.470 1.00 92.50 145 ASP A O 1
ATOM 1141 N N . ARG A 1 146 ? 7.973 -4.336 -0.597 1.00 91.12 146 ARG A N 1
ATOM 1142 C CA . ARG A 1 146 ? 9.092 -5.284 -0.656 1.00 91.12 146 ARG A CA 1
ATOM 1143 C C . ARG A 1 146 ? 8.634 -6.733 -0.472 1.00 91.12 146 ARG A C 1
ATOM 1145 O O . ARG A 1 146 ? 9.132 -7.619 -1.165 1.00 91.12 146 ARG A O 1
ATOM 1152 N N . ARG A 1 147 ? 7.676 -6.990 0.430 1.00 92.69 147 ARG A N 1
ATOM 1153 C CA . ARG A 1 147 ? 7.106 -8.334 0.632 1.00 92.69 147 ARG A CA 1
ATOM 1154 C C . ARG A 1 147 ? 6.322 -8.791 -0.598 1.00 92.69 147 ARG A C 1
ATOM 1156 O O . ARG A 1 147 ? 6.477 -9.936 -1.006 1.00 92.69 147 ARG A O 1
ATOM 1163 N N . ILE A 1 148 ? 5.551 -7.895 -1.211 1.00 95.69 148 ILE A N 1
ATOM 1164 C CA . ILE A 1 148 ? 4.820 -8.130 -2.460 1.00 95.69 148 ILE A CA 1
ATOM 1165 C C . ILE A 1 148 ? 5.792 -8.519 -3.576 1.00 95.69 148 ILE A C 1
ATOM 1167 O O . ILE A 1 148 ? 5.585 -9.535 -4.236 1.00 95.69 148 ILE A O 1
ATOM 1171 N N . ALA A 1 149 ? 6.866 -7.746 -3.760 1.00 95.75 149 ALA A N 1
ATOM 1172 C CA . ALA A 1 149 ? 7.863 -8.012 -4.791 1.00 95.75 149 ALA A CA 1
ATOM 1173 C C . ALA A 1 149 ? 8.609 -9.342 -4.561 1.00 95.75 149 ALA A C 1
ATOM 1175 O O . ALA A 1 149 ? 8.734 -10.135 -5.492 1.00 95.75 149 ALA A O 1
ATOM 1176 N N . SER A 1 150 ? 9.045 -9.619 -3.323 1.00 94.88 150 SER A N 1
ATOM 117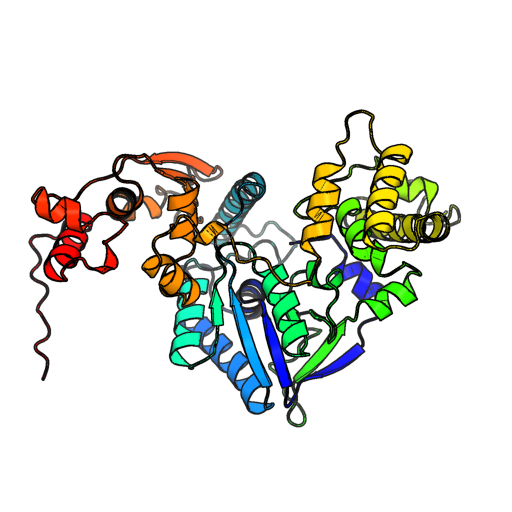7 C CA . SER A 1 150 ? 9.701 -10.888 -2.957 1.00 94.88 150 SER A CA 1
ATOM 1178 C C . SER A 1 150 ? 8.789 -12.087 -3.211 1.00 94.88 150 SER A C 1
ATOM 1180 O O . SER A 1 150 ? 9.185 -13.021 -3.902 1.00 94.88 150 SER A O 1
ATOM 1182 N N . LEU A 1 151 ? 7.541 -12.043 -2.726 1.00 95.31 151 LEU A N 1
ATOM 1183 C CA . LEU A 1 151 ? 6.588 -13.143 -2.888 1.00 95.31 151 LEU A CA 1
ATOM 1184 C C . LEU A 1 151 ? 6.247 -13.402 -4.361 1.00 95.31 151 LEU A C 1
ATOM 1186 O O . LEU A 1 151 ? 6.090 -14.548 -4.775 1.00 95.31 151 LEU A O 1
ATOM 1190 N N . ALA A 1 152 ? 6.139 -12.343 -5.163 1.00 97.25 152 ALA A N 1
ATOM 1191 C CA . ALA A 1 152 ? 5.870 -12.463 -6.590 1.00 97.25 152 ALA A CA 1
ATOM 1192 C C . ALA A 1 152 ? 6.990 -13.223 -7.315 1.00 97.25 152 ALA A C 1
ATOM 1194 O O . ALA A 1 152 ? 6.697 -14.114 -8.112 1.00 97.25 152 ALA A O 1
ATOM 1195 N N . ASN A 1 153 ? 8.251 -12.934 -6.980 1.00 96.62 153 ASN A N 1
ATOM 1196 C CA . ASN A 1 153 ? 9.406 -13.659 -7.510 1.00 96.62 153 ASN A CA 1
ATOM 1197 C C . ASN A 1 153 ? 9.489 -15.092 -6.953 1.00 96.62 153 ASN A C 1
ATOM 1199 O O . ASN A 1 153 ? 9.693 -16.024 -7.723 1.00 96.62 153 ASN A O 1
ATOM 1203 N N . GLU A 1 154 ? 9.246 -15.300 -5.652 1.00 95.56 154 GLU A N 1
ATOM 1204 C CA . GLU A 1 154 ? 9.194 -16.637 -5.026 1.00 95.56 154 GLU A CA 1
ATOM 1205 C C . GLU A 1 154 ? 8.182 -17.567 -5.719 1.00 95.56 154 GLU A C 1
ATOM 1207 O O . GLU A 1 154 ? 8.447 -18.754 -5.909 1.00 95.56 154 GLU A O 1
ATOM 1212 N N . LEU A 1 155 ? 7.025 -17.027 -6.108 1.00 96.25 155 LEU A N 1
ATOM 1213 C CA . LEU A 1 155 ? 5.954 -17.762 -6.783 1.00 96.25 155 LEU A CA 1
ATOM 1214 C C . LEU A 1 155 ? 6.064 -17.752 -8.314 1.00 96.25 155 LEU A C 1
ATOM 1216 O O . LEU A 1 155 ? 5.248 -18.398 -8.976 1.00 96.25 155 LEU A O 1
ATOM 1220 N N . GLY A 1 156 ? 7.012 -17.001 -8.883 1.00 97.00 156 GLY A N 1
ATOM 1221 C CA . GLY A 1 156 ? 7.138 -16.806 -10.328 1.00 97.00 156 GLY A CA 1
ATOM 1222 C C . GLY A 1 156 ? 5.858 -16.254 -10.960 1.00 97.00 156 GLY A C 1
ATOM 1223 O O . GLY A 1 156 ? 5.338 -16.828 -11.917 1.00 97.00 156 GLY A O 1
ATOM 1224 N N . CYS A 1 157 ? 5.291 -15.183 -10.398 1.00 98.12 157 CYS A N 1
ATOM 1225 C CA . CYS A 1 157 ? 4.016 -14.619 -10.843 1.00 98.12 157 CYS A CA 1
ATOM 1226 C C . CYS A 1 157 ? 3.997 -13.081 -10.800 1.00 98.12 157 CYS A C 1
ATOM 1228 O O . CYS A 1 157 ? 4.840 -12.474 -10.143 1.00 98.12 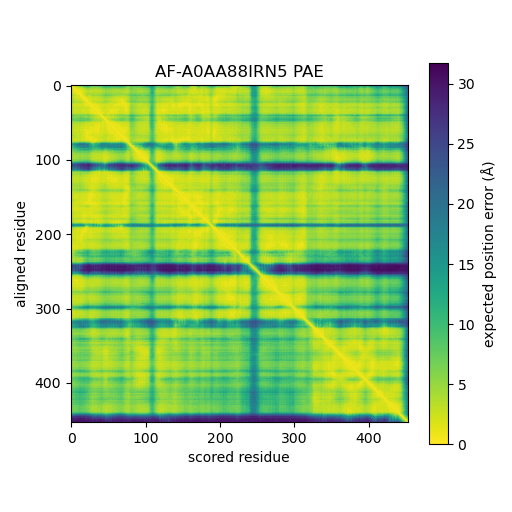157 CYS A O 1
ATOM 1230 N N . PRO A 1 158 ? 3.085 -12.413 -11.530 1.00 98.31 158 PRO A N 1
ATOM 1231 C CA . PRO A 1 158 ? 3.106 -10.961 -11.611 1.00 98.31 158 PRO A CA 1
ATOM 1232 C C . PRO A 1 158 ? 2.507 -10.288 -10.367 1.00 98.31 158 PRO A C 1
ATOM 1234 O O . PRO A 1 158 ? 1.651 -10.849 -9.676 1.00 98.31 158 PRO A O 1
ATOM 1237 N N . VAL A 1 159 ? 2.905 -9.033 -10.142 1.00 98.56 159 VAL A N 1
ATOM 1238 C CA . VAL A 1 159 ? 2.306 -8.149 -9.128 1.00 98.56 159 VAL A CA 1
ATOM 1239 C C . VAL A 1 159 ? 1.147 -7.359 -9.728 1.00 98.56 159 VAL A C 1
ATOM 1241 O O . VAL A 1 159 ? 1.304 -6.750 -10.782 1.00 98.56 159 VAL A O 1
ATOM 1244 N N . LEU A 1 160 ? 0.014 -7.283 -9.032 1.00 98.50 160 LEU A N 1
ATOM 1245 C CA . LEU A 1 160 ? -1.105 -6.393 -9.341 1.00 98.50 160 LEU A CA 1
ATOM 1246 C C . LEU A 1 160 ? -1.157 -5.243 -8.336 1.00 98.50 160 LEU A C 1
ATOM 1248 O O . LEU A 1 160 ? -1.433 -5.454 -7.155 1.00 98.50 160 LEU A O 1
ATOM 1252 N N . SER A 1 161 ? -0.923 -4.020 -8.803 1.00 97.19 161 SER A N 1
ATOM 1253 C CA . SER A 1 161 ? -0.963 -2.823 -7.955 1.00 97.19 161 SER A CA 1
ATOM 1254 C C . SER A 1 161 ? -1.218 -1.558 -8.785 1.00 97.19 161 SER A C 1
ATOM 1256 O O . SER A 1 161 ? -1.108 -1.540 -10.012 1.00 97.19 161 SER A O 1
ATOM 1258 N N . HIS A 1 162 ? -1.597 -0.481 -8.108 1.00 92.12 162 HIS A N 1
ATOM 1259 C CA . HIS A 1 162 ? -1.636 0.873 -8.644 1.00 92.12 162 HIS A CA 1
ATOM 1260 C C . HIS A 1 162 ? -0.329 1.638 -8.369 1.00 92.12 162 HIS A C 1
ATOM 1262 O O . HIS A 1 162 ? -0.140 2.712 -8.954 1.00 92.12 162 HIS A O 1
ATOM 1268 N N . ASP A 1 163 ? 0.537 1.137 -7.477 1.00 90.62 163 ASP A N 1
ATOM 1269 C CA . ASP A 1 163 ? 1.747 1.835 -7.052 1.00 90.62 163 ASP A CA 1
ATOM 1270 C C . ASP A 1 163 ? 2.814 1.838 -8.149 1.00 90.62 163 ASP A C 1
ATOM 1272 O O . ASP A 1 163 ? 3.122 0.827 -8.779 1.00 90.62 163 ASP A O 1
ATOM 1276 N N . THR A 1 164 ? 3.379 3.014 -8.407 1.00 90.56 164 THR A N 1
ATOM 1277 C CA . THR A 1 164 ? 4.377 3.183 -9.457 1.00 90.56 164 THR A CA 1
ATOM 1278 C C . THR A 1 164 ? 5.740 2.630 -9.076 1.00 90.56 164 THR A C 1
ATOM 1280 O O . THR A 1 164 ? 6.533 2.387 -9.983 1.00 90.56 164 THR A O 1
ATOM 1283 N N . ASP A 1 165 ? 6.001 2.384 -7.794 1.00 91.69 165 ASP A N 1
ATOM 1284 C CA . ASP A 1 165 ? 7.280 1.831 -7.337 1.00 91.69 165 ASP A CA 1
ATOM 1285 C C . ASP A 1 165 ? 7.528 0.411 -7.879 1.00 91.69 165 ASP A C 1
ATOM 1287 O O . ASP A 1 165 ? 8.667 0.059 -8.185 1.00 91.69 165 ASP A O 1
ATOM 1291 N N . PHE A 1 166 ? 6.472 -0.351 -8.195 1.00 95.31 166 PHE A N 1
ATOM 1292 C CA . PHE A 1 166 ? 6.569 -1.643 -8.896 1.00 95.31 166 PHE A CA 1
ATOM 1293 C C . PHE A 1 166 ? 7.112 -1.567 -10.334 1.00 95.31 166 PHE A C 1
ATOM 1295 O O . PHE A 1 166 ? 7.448 -2.598 -10.910 1.00 95.31 166 PHE A O 1
ATOM 1302 N N . HIS A 1 167 ? 7.285 -0.372 -10.916 1.00 95.12 167 HIS A N 1
ATOM 1303 C CA . HIS A 1 167 ? 8.030 -0.228 -12.176 1.00 95.12 167 HIS A CA 1
ATOM 1304 C C . HIS A 1 167 ? 9.556 -0.298 -11.985 1.00 95.12 167 HIS A C 1
ATOM 1306 O O . HIS A 1 167 ? 10.289 -0.474 -12.964 1.00 95.12 167 HIS A O 1
ATOM 1312 N N . VAL A 1 168 ? 10.029 -0.103 -10.751 1.00 95.62 168 VAL A N 1
ATOM 1313 C CA . VAL A 1 168 ? 11.449 -0.024 -10.379 1.00 95.62 168 VAL A CA 1
ATOM 1314 C C . VAL A 1 168 ? 11.953 -1.371 -9.856 1.00 95.62 168 VAL A C 1
ATOM 1316 O O . VAL A 1 168 ? 13.060 -1.787 -10.217 1.00 95.62 168 VAL A O 1
ATOM 1319 N N . TYR A 1 169 ? 11.128 -2.055 -9.054 1.00 95.31 169 TYR A N 1
ATOM 1320 C CA . TYR A 1 169 ? 11.406 -3.400 -8.544 1.00 95.31 169 TYR A CA 1
ATOM 1321 C C . TYR A 1 169 ? 11.789 -4.374 -9.667 1.00 95.31 169 TYR A C 1
ATOM 1323 O O . TYR A 1 169 ? 11.263 -4.317 -10.783 1.00 95.31 169 TYR A O 1
ATOM 1331 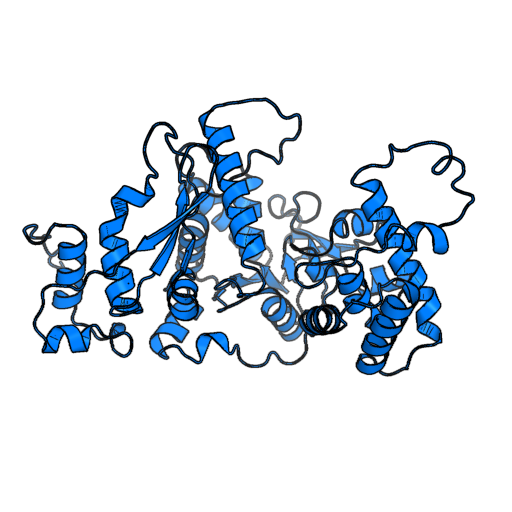N N . ASP A 1 170 ? 12.712 -5.284 -9.358 1.00 94.88 170 ASP A N 1
ATOM 1332 C CA . ASP A 1 170 ? 13.094 -6.364 -10.266 1.00 94.88 170 ASP A CA 1
ATOM 1333 C C . ASP A 1 170 ? 12.096 -7.521 -10.183 1.00 94.88 170 ASP A C 1
ATOM 1335 O O . ASP A 1 170 ? 12.318 -8.509 -9.489 1.00 94.88 170 ASP A O 1
ATOM 1339 N N . LEU A 1 171 ? 10.947 -7.350 -10.835 1.00 96.81 171 LEU A N 1
ATOM 1340 C CA . LEU A 1 171 ? 9.890 -8.357 -10.871 1.00 96.81 171 LEU A CA 1
ATOM 1341 C C . LEU A 1 171 ? 10.092 -9.284 -12.066 1.00 96.81 171 LEU A C 1
ATOM 1343 O O . LEU A 1 171 ? 9.989 -8.837 -13.214 1.00 96.81 171 LEU A O 1
ATOM 1347 N N . GLU A 1 172 ? 10.317 -10.571 -11.800 1.00 95.25 172 GLU A N 1
ATOM 1348 C CA . GLU A 1 172 ? 10.593 -11.571 -12.834 1.00 95.25 172 GLU A CA 1
ATOM 1349 C C . GLU A 1 172 ? 9.432 -11.661 -13.821 1.00 95.25 172 GLU A C 1
ATOM 1351 O O . GLU A 1 172 ? 9.610 -11.390 -15.010 1.00 95.25 172 GLU A O 1
ATOM 1356 N N . GLU A 1 173 ? 8.219 -11.920 -13.327 1.00 97.38 173 GLU A N 1
ATOM 1357 C CA . GLU A 1 173 ? 7.005 -12.004 -14.146 1.00 97.38 173 GLU A CA 1
ATOM 1358 C C . GLU A 1 173 ? 6.301 -10.668 -14.372 1.00 97.38 173 GLU A C 1
ATOM 1360 O O . GLU A 1 173 ? 5.277 -10.618 -15.051 1.00 97.38 173 GLU A O 1
ATOM 1365 N N . GLY A 1 174 ? 6.900 -9.572 -13.911 1.00 96.94 174 GLY A N 1
ATOM 1366 C CA . GLY A 1 174 ? 6.470 -8.214 -14.207 1.00 96.94 174 GLY A CA 1
ATOM 1367 C C . GLY A 1 174 ? 5.320 -7.693 -13.346 1.00 96.94 174 GLY A C 1
ATOM 1368 O O . GLY A 1 174 ? 4.878 -8.293 -12.368 1.00 96.94 174 GLY A O 1
ATOM 1369 N N . PHE A 1 175 ? 4.855 -6.512 -13.734 1.00 97.50 175 PHE A N 1
ATOM 1370 C CA . PHE A 1 175 ? 3.863 -5.719 -13.023 1.00 97.50 175 PHE A CA 1
ATOM 1371 C C . PHE A 1 175 ? 2.625 -5.534 -13.900 1.00 97.50 175 PHE A C 1
ATOM 1373 O O . PHE A 1 175 ? 2.743 -5.169 -15.070 1.00 97.50 175 PHE A O 1
ATOM 1380 N N . LEU A 1 176 ? 1.439 -5.772 -13.347 1.00 98.19 176 LEU A N 1
ATOM 1381 C CA . LEU A 1 176 ? 0.145 -5.492 -13.960 1.00 98.19 176 LEU A CA 1
ATOM 1382 C C . LEU A 1 176 ? -0.387 -4.183 -13.366 1.00 98.19 176 LEU A C 1
ATOM 1384 O O . LEU A 1 176 ? -0.824 -4.167 -12.210 1.00 98.19 176 LEU A O 1
ATOM 1388 N N . PRO A 1 177 ? -0.369 -3.073 -14.125 1.00 96.19 177 PRO A N 1
ATOM 1389 C CA . PRO A 1 177 ? -0.952 -1.827 -13.666 1.00 96.19 177 PRO A CA 1
ATOM 1390 C C . PRO A 1 177 ? -2.457 -2.020 -13.454 1.00 96.19 177 PRO A C 1
ATOM 1392 O O . PRO A 1 177 ? -3.186 -2.333 -14.396 1.00 96.19 177 PRO A O 1
ATOM 1395 N N . LEU A 1 178 ? -2.936 -1.824 -12.229 1.00 95.56 178 LEU A N 1
ATOM 1396 C CA . LEU A 1 178 ? -4.348 -1.975 -11.888 1.00 95.56 178 LEU A CA 1
ATOM 1397 C C . LEU A 1 178 ? -5.132 -0.732 -12.328 1.00 95.56 178 LEU A C 1
ATOM 1399 O O . LEU A 1 178 ? -5.437 0.125 -11.521 1.00 95.56 178 LEU A O 1
ATOM 1403 N N . TYR A 1 179 ? -5.448 -0.589 -13.610 1.00 92.06 179 TYR A N 1
ATOM 1404 C CA . TYR A 1 179 ? -6.323 0.474 -14.111 1.00 92.06 179 TYR A CA 1
ATOM 1405 C C . TYR A 1 179 ? -7.402 -0.129 -15.005 1.00 92.06 179 TYR A C 1
ATOM 1407 O O . TYR A 1 179 ? -7.211 -1.205 -15.565 1.00 92.06 179 TYR A O 1
ATOM 1415 N N . SER A 1 180 ? -8.531 0.561 -15.170 1.00 88.88 180 SER A N 1
ATOM 1416 C CA . SER A 1 180 ? -9.641 0.053 -15.988 1.00 88.88 180 SER A CA 1
ATOM 1417 C C . SER A 1 180 ? -9.227 -0.164 -17.446 1.00 88.88 180 SER A C 1
ATOM 1419 O O . SER A 1 180 ? -9.730 -1.074 -18.088 1.00 88.88 180 SER A O 1
ATOM 1421 N N . GLU A 1 181 ? -8.282 0.637 -17.949 1.00 90.94 181 GLU A N 1
ATOM 1422 C CA . GLU A 1 181 ? -7.710 0.517 -19.293 1.00 90.94 181 GLU A CA 1
ATOM 1423 C C . GLU A 1 181 ? -6.637 -0.581 -19.446 1.00 90.94 181 GLU A C 1
ATOM 1425 O O . GLU A 1 181 ? -6.231 -0.891 -20.565 1.00 90.94 181 GLU A O 1
ATOM 1430 N N . THR A 1 182 ? -6.132 -1.143 -18.343 1.00 93.44 182 THR A N 1
ATOM 1431 C CA . THR A 1 182 ? -5.024 -2.115 -18.349 1.00 93.44 182 THR A CA 1
ATOM 1432 C C . THR A 1 182 ? -5.344 -3.432 -17.652 1.00 93.44 182 THR A C 1
ATOM 1434 O O . THR A 1 182 ? -4.523 -4.341 -17.721 1.00 93.44 182 THR A O 1
ATOM 1437 N N . PHE A 1 183 ? -6.483 -3.565 -16.974 1.00 95.81 183 PHE A N 1
ATOM 1438 C CA . PHE A 1 183 ? -6.868 -4.780 -16.258 1.00 95.81 183 PHE A CA 1
ATOM 1439 C C . PHE A 1 183 ? -8.388 -4.999 -16.323 1.00 95.81 183 PHE A C 1
ATOM 1441 O O . PHE A 1 183 ? -9.154 -4.514 -15.484 1.00 95.81 183 PHE A O 1
ATOM 1448 N N . GLU A 1 184 ? -8.836 -5.741 -17.334 1.00 94.69 184 GLU A N 1
ATOM 1449 C CA . GLU A 1 184 ? -10.247 -5.907 -17.709 1.00 94.69 184 GLU A CA 1
ATOM 1450 C C . GLU A 1 184 ? -10.924 -7.056 -16.941 1.00 94.69 184 GLU A C 1
ATOM 1452 O O . GLU A 1 184 ? -11.439 -8.016 -17.508 1.00 94.69 184 GLU A O 1
ATOM 1457 N N . TRP A 1 185 ? -10.936 -6.979 -15.611 1.00 94.31 185 TRP A N 1
ATOM 1458 C CA . TRP A 1 185 ? -11.462 -8.062 -14.766 1.00 94.31 185 TRP A CA 1
ATOM 1459 C C . TRP A 1 185 ? -12.986 -8.272 -14.871 1.00 94.31 185 TRP A C 1
ATOM 1461 O O . TRP A 1 185 ? -13.470 -9.372 -14.598 1.00 94.31 185 TRP A O 1
ATOM 1471 N N . LYS A 1 186 ? -13.748 -7.239 -15.274 1.00 92.00 186 LYS A N 1
ATOM 1472 C CA . LYS A 1 186 ? -15.209 -7.325 -15.479 1.00 92.00 186 LYS A CA 1
ATOM 1473 C C . LYS A 1 186 ? -15.586 -7.990 -16.807 1.00 92.00 186 LYS A C 1
ATOM 1475 O O . LYS A 1 186 ? -16.644 -8.605 -16.897 1.00 92.00 186 LYS A O 1
ATOM 1480 N N . GLU A 1 187 ? -14.726 -7.910 -17.821 1.00 82.69 187 GLU A N 1
ATOM 1481 C CA . GLU A 1 187 ? -14.976 -8.454 -19.160 1.00 82.69 187 GLU A CA 1
ATOM 1482 C C . GLU A 1 187 ? -14.092 -9.677 -19.425 1.00 82.69 187 GLU A C 1
ATOM 1484 O O . GLU A 1 187 ? -13.164 -9.651 -20.229 1.00 82.69 187 GLU A O 1
ATOM 1489 N N . LYS A 1 188 ? -14.399 -10.792 -18.753 1.00 72.25 188 LYS A N 1
ATOM 1490 C CA . LYS A 1 188 ? -13.735 -12.076 -19.015 1.00 72.25 188 LYS A CA 1
ATOM 1491 C C . LYS A 1 188 ? -14.022 -12.530 -20.449 1.00 72.25 188 LYS A C 1
ATOM 1493 O O . LYS A 1 188 ? -15.178 -12.709 -20.833 1.00 72.25 188 LYS A O 1
ATOM 1498 N N . ARG A 1 189 ? -12.972 -12.782 -21.231 1.00 70.12 189 ARG A N 1
ATOM 1499 C CA . ARG A 1 189 ? -13.067 -13.330 -22.594 1.00 70.12 189 ARG A CA 1
ATOM 1500 C C . ARG A 1 189 ? -12.289 -14.636 -22.640 1.00 70.12 189 ARG A C 1
ATOM 1502 O O . ARG A 1 189 ? -11.166 -14.700 -22.164 1.00 70.12 189 ARG A O 1
ATOM 1509 N N . ASN A 1 190 ? -12.862 -15.696 -23.208 1.00 74.69 190 ASN A N 1
ATOM 1510 C CA . ASN A 1 190 ? -12.156 -16.967 -23.445 1.00 74.69 190 ASN A CA 1
ATOM 1511 C C . ASN A 1 190 ? -11.405 -17.534 -22.211 1.00 74.69 190 ASN A C 1
ATOM 1513 O O . ASN A 1 190 ? -10.264 -17.982 -22.341 1.00 74.69 190 ASN A O 1
ATOM 1517 N N . GLY A 1 191 ? -12.010 -17.471 -21.017 1.00 87.56 191 GLY A N 1
ATOM 1518 C CA . GLY A 1 191 ? -11.451 -18.050 -19.784 1.00 87.56 191 GLY A CA 1
ATOM 1519 C C . GLY A 1 191 ? -10.180 -17.376 -19.251 1.00 87.56 191 GLY A C 1
ATOM 1520 O O . GLY A 1 191 ? -9.400 -18.025 -18.560 1.00 87.56 191 GLY A O 1
ATOM 1521 N N . HIS A 1 192 ? -9.933 -16.112 -19.606 1.00 93.44 192 HIS A N 1
ATOM 1522 C CA . HIS A 1 192 ? -8.845 -15.312 -19.044 1.00 93.44 192 HIS A CA 1
ATOM 1523 C C . HIS A 1 192 ? -9.285 -13.870 -18.788 1.00 93.44 192 HIS A C 1
ATOM 1525 O O . HIS A 1 192 ? -10.276 -13.391 -19.350 1.00 93.44 192 HIS A O 1
ATOM 1531 N N . ILE A 1 193 ? -8.503 -13.176 -17.964 1.00 96.31 193 ILE A N 1
ATOM 1532 C CA . ILE A 1 193 ? -8.586 -11.726 -17.791 1.00 96.31 193 ILE A CA 1
ATOM 1533 C C . ILE A 1 193 ? -7.572 -11.081 -18.731 1.00 96.31 193 ILE A C 1
ATOM 1535 O O . ILE A 1 193 ? -6.382 -11.410 -18.701 1.00 96.31 193 ILE A O 1
ATOM 1539 N N . THR A 1 194 ? -8.045 -10.176 -19.582 1.00 96.00 194 THR A N 1
ATOM 1540 C CA . THR A 1 194 ? -7.179 -9.378 -20.448 1.00 96.00 194 THR A CA 1
ATOM 1541 C C . THR A 1 194 ? -6.523 -8.272 -19.628 1.00 96.00 194 THR A C 1
ATOM 1543 O O . THR A 1 194 ? -7.186 -7.537 -18.894 1.00 96.00 194 THR A O 1
ATOM 1546 N N . ALA A 1 195 ? -5.203 -8.171 -19.733 1.00 96.38 195 ALA A N 1
ATOM 1547 C CA . ALA A 1 195 ? -4.411 -7.197 -19.009 1.00 96.38 195 ALA A CA 1
ATOM 1548 C C . ALA A 1 195 ? -3.266 -6.647 -19.866 1.00 96.38 195 ALA A C 1
ATOM 1550 O O . ALA A 1 195 ? -2.884 -7.212 -20.890 1.00 96.38 195 ALA A O 1
ATOM 1551 N N . LYS A 1 196 ? -2.685 -5.544 -19.405 1.00 97.25 196 LYS A N 1
ATOM 1552 C CA . LYS A 1 196 ? -1.399 -5.034 -19.864 1.00 97.25 196 LYS A CA 1
ATOM 1553 C C . LYS A 1 196 ? -0.339 -5.347 -18.822 1.00 97.25 196 LYS A C 1
ATOM 1555 O O . LYS A 1 196 ? -0.570 -5.164 -17.628 1.00 97.25 196 LYS A O 1
ATOM 1560 N N . ARG A 1 197 ? 0.835 -5.772 -19.277 1.00 97.81 197 ARG A N 1
ATOM 1561 C CA . ARG A 1 197 ? 1.970 -6.093 -18.417 1.00 97.81 197 ARG A CA 1
ATOM 1562 C C . ARG A 1 197 ? 3.146 -5.173 -18.696 1.00 97.81 197 ARG A C 1
ATOM 1564 O O . ARG A 1 197 ? 3.511 -4.920 -19.839 1.00 97.81 197 ARG A O 1
ATOM 1571 N N . TYR A 1 198 ? 3.742 -4.673 -17.627 1.00 97.94 198 TYR A N 1
ATOM 1572 C CA . TYR A 1 198 ? 5.008 -3.964 -17.642 1.00 97.94 198 TYR A CA 1
ATOM 1573 C C . TYR A 1 198 ? 6.134 -4.925 -17.260 1.00 97.94 198 TYR A C 1
ATOM 1575 O O . TYR A 1 198 ? 6.035 -5.638 -16.259 1.00 97.94 198 TYR A O 1
ATOM 1583 N N . ARG A 1 199 ? 7.237 -4.903 -18.016 1.00 97.06 199 ARG A N 1
ATOM 1584 C CA . ARG A 1 199 ? 8.485 -5.584 -17.645 1.00 97.06 199 ARG A CA 1
ATOM 1585 C C . ARG A 1 199 ? 9.631 -4.581 -17.644 1.00 97.06 199 ARG A C 1
ATOM 1587 O O . ARG A 1 199 ? 9.883 -3.922 -18.655 1.00 97.06 199 ARG A O 1
ATOM 1594 N N . ARG A 1 200 ? 10.366 -4.512 -16.532 1.00 96.19 200 ARG A N 1
ATOM 1595 C CA . ARG A 1 200 ? 11.517 -3.611 -16.360 1.00 96.19 200 ARG A CA 1
ATOM 1596 C C . ARG A 1 200 ? 12.552 -3.722 -17.494 1.00 96.19 200 ARG A C 1
ATOM 1598 O O . ARG A 1 200 ? 12.965 -2.677 -17.992 1.00 96.19 200 ARG A O 1
ATOM 1605 N N . PRO A 1 201 ? 12.901 -4.918 -18.020 1.00 96.31 201 PRO A N 1
ATOM 1606 C CA . PRO A 1 201 ? 13.812 -5.024 -19.162 1.00 96.31 201 PRO A CA 1
ATOM 1607 C C . PRO A 1 201 ? 13.346 -4.293 -20.432 1.00 96.31 201 PRO A C 1
ATOM 1609 O O . PRO A 1 201 ? 14.183 -3.799 -21.188 1.00 96.31 201 PRO A O 1
ATOM 1612 N N . LEU A 1 202 ? 12.032 -4.197 -20.680 1.00 96.19 202 LEU A N 1
ATOM 1613 C CA . LEU A 1 202 ? 11.493 -3.460 -21.831 1.00 96.19 202 LEU A CA 1
ATOM 1614 C C . LEU A 1 202 ? 11.676 -1.950 -21.653 1.00 96.19 202 LEU A C 1
ATOM 1616 O O . LEU A 1 202 ? 12.078 -1.270 -22.596 1.00 96.19 202 LEU A O 1
ATOM 1620 N N . PHE A 1 203 ? 11.457 -1.444 -20.437 1.00 97.06 203 PHE A N 1
ATOM 1621 C CA . PHE A 1 203 ? 11.741 -0.052 -20.087 1.00 97.06 203 PHE A CA 1
ATOM 1622 C C . PHE A 1 203 ? 13.231 0.267 -20.236 1.00 97.06 203 PHE A C 1
ATOM 1624 O O . PHE A 1 203 ? 13.589 1.217 -20.932 1.00 97.06 203 PHE A O 1
ATOM 1631 N N . CYS A 1 204 ? 14.099 -0.567 -19.654 1.00 97.38 204 CYS A N 1
ATOM 1632 C CA . CYS A 1 204 ? 15.549 -0.404 -19.737 1.00 97.38 204 CYS A CA 1
ATOM 1633 C C . CYS A 1 204 ? 16.036 -0.373 -21.188 1.00 97.38 204 CYS A C 1
ATOM 1635 O O . CYS A 1 204 ? 16.794 0.514 -21.566 1.00 97.38 204 CYS A O 1
ATOM 1637 N N . ARG A 1 205 ? 15.538 -1.286 -22.033 1.00 97.19 205 ARG A N 1
ATOM 1638 C CA . ARG A 1 205 ? 15.861 -1.313 -23.465 1.00 97.19 205 ARG A CA 1
ATOM 1639 C C . ARG A 1 205 ? 15.379 -0.059 -24.194 1.00 97.19 205 ARG A C 1
ATOM 1641 O O . ARG A 1 205 ? 16.118 0.466 -25.018 1.00 97.19 205 ARG A O 1
ATOM 1648 N N . HIS A 1 206 ? 14.162 0.406 -23.911 1.00 96.69 206 HIS A N 1
ATOM 1649 C CA . HIS A 1 206 ? 13.584 1.580 -24.569 1.00 96.69 206 HIS A CA 1
ATOM 1650 C C . HIS A 1 206 ? 14.366 2.863 -24.254 1.00 96.69 206 HIS A C 1
ATOM 1652 O O . HIS A 1 206 ? 14.627 3.656 -25.152 1.00 96.69 206 HIS A O 1
ATOM 1658 N N . PHE A 1 207 ? 14.759 3.055 -22.992 1.00 95.69 207 PHE A N 1
ATOM 1659 C CA . PHE A 1 207 ? 15.472 4.257 -22.542 1.00 95.69 207 PHE A CA 1
ATOM 1660 C C . PHE A 1 207 ? 17.001 4.108 -22.518 1.00 95.69 207 PHE A C 1
ATOM 1662 O O . PHE A 1 207 ? 17.705 5.059 -22.192 1.00 95.69 207 PHE A O 1
ATOM 1669 N N . GLY A 1 208 ? 17.529 2.929 -22.853 1.00 96.12 208 GLY A N 1
ATOM 1670 C CA . GLY A 1 208 ? 18.963 2.637 -22.829 1.00 96.12 208 GLY A CA 1
ATOM 1671 C C . GLY A 1 208 ? 19.591 2.660 -21.431 1.00 96.12 208 GLY A C 1
ATOM 1672 O O . GLY A 1 208 ? 20.806 2.783 -21.329 1.00 96.12 208 GLY A O 1
ATOM 1673 N N . ILE A 1 209 ? 18.795 2.570 -20.364 1.00 96.31 209 ILE A N 1
ATOM 1674 C CA . ILE A 1 209 ? 19.289 2.589 -18.982 1.00 96.31 209 ILE A CA 1
ATOM 1675 C C . ILE A 1 209 ? 19.719 1.185 -18.539 1.00 96.31 209 ILE A C 1
ATOM 1677 O O . ILE A 1 209 ? 19.030 0.196 -18.797 1.00 96.31 209 ILE A O 1
ATOM 1681 N N . ASP A 1 210 ? 20.855 1.100 -17.846 1.00 96.62 210 ASP A N 1
ATOM 1682 C CA . ASP A 1 210 ? 21.307 -0.129 -17.192 1.00 96.62 210 ASP A CA 1
ATOM 1683 C C . ASP A 1 210 ? 20.299 -0.546 -16.097 1.00 96.62 210 ASP A C 1
ATOM 1685 O O . ASP A 1 210 ? 19.983 0.278 -15.232 1.00 96.62 210 ASP A O 1
ATOM 1689 N N . PRO A 1 211 ? 19.785 -1.793 -16.085 1.00 95.56 211 PRO A N 1
ATOM 1690 C CA . PRO A 1 211 ? 18.861 -2.268 -15.053 1.00 95.56 211 PRO A CA 1
ATOM 1691 C C . PRO A 1 211 ? 19.335 -2.036 -13.612 1.00 95.56 211 PRO A C 1
ATOM 1693 O O . PRO A 1 211 ? 18.508 -1.735 -12.751 1.00 95.56 211 PRO A O 1
ATOM 1696 N N . ALA A 1 212 ? 20.646 -2.101 -13.347 1.00 95.50 212 ALA A N 1
ATOM 1697 C CA . ALA A 1 212 ? 21.207 -1.852 -12.019 1.00 95.50 212 ALA A CA 1
ATOM 1698 C C . ALA A 1 212 ? 21.018 -0.396 -11.551 1.00 95.50 212 ALA A C 1
ATOM 1700 O O . ALA A 1 212 ? 21.034 -0.132 -10.351 1.00 95.50 212 ALA A O 1
ATOM 1701 N N . LEU A 1 213 ? 20.797 0.547 -12.474 1.00 97.31 213 LEU A N 1
ATOM 1702 C CA . LEU A 1 213 ? 20.578 1.968 -12.185 1.00 97.31 213 LEU A CA 1
ATOM 1703 C C . LEU A 1 213 ? 19.098 2.343 -12.030 1.00 97.31 213 LEU A C 1
ATOM 1705 O O . LEU A 1 213 ? 18.800 3.496 -11.727 1.00 97.31 213 LEU A O 1
ATOM 1709 N N . MET A 1 214 ? 18.155 1.407 -12.184 1.00 96.56 214 MET A N 1
ATOM 1710 C CA . MET A 1 214 ? 16.726 1.692 -11.984 1.00 96.56 214 MET A CA 1
ATOM 1711 C C . MET A 1 214 ? 16.396 2.193 -10.562 1.00 96.56 214 MET A C 1
ATOM 1713 O O . MET A 1 214 ? 15.677 3.190 -10.449 1.00 96.56 214 MET A O 1
ATOM 1717 N N . PRO A 1 215 ? 16.944 1.606 -9.477 1.00 95.88 215 PRO A N 1
ATOM 1718 C CA . PRO A 1 215 ? 16.775 2.158 -8.130 1.00 95.88 215 PRO A CA 1
ATOM 1719 C C . PRO A 1 215 ? 17.364 3.569 -7.977 1.00 95.88 215 PRO A C 1
ATOM 1721 O O . PRO A 1 215 ? 16.756 4.424 -7.336 1.00 95.88 215 PRO A O 1
ATOM 1724 N N . VAL A 1 216 ? 18.509 3.848 -8.617 1.00 96.56 216 VAL A N 1
ATOM 1725 C CA . VAL A 1 216 ? 19.132 5.187 -8.623 1.00 96.56 216 VAL A CA 1
ATOM 1726 C C . VAL A 1 216 ? 18.230 6.186 -9.340 1.00 96.56 216 VAL A C 1
ATOM 1728 O O . VAL A 1 216 ? 17.982 7.274 -8.824 1.00 96.56 216 VAL A O 1
ATOM 1731 N N . PHE A 1 217 ? 17.683 5.809 -10.500 1.00 96.56 217 PHE A N 1
ATOM 1732 C CA . PHE A 1 217 ? 16.704 6.614 -11.225 1.00 96.56 217 PHE A CA 1
ATOM 1733 C C . PHE A 1 217 ? 15.530 6.992 -10.320 1.00 96.56 217 PHE A C 1
ATOM 1735 O O . PHE A 1 217 ? 15.193 8.171 -10.242 1.00 96.56 217 PHE A O 1
ATOM 1742 N N . ALA A 1 218 ? 14.952 6.032 -9.594 1.00 94.69 218 ALA A N 1
ATOM 1743 C CA . ALA A 1 218 ? 13.846 6.296 -8.678 1.00 94.69 218 ALA A CA 1
ATOM 1744 C C . ALA A 1 218 ? 14.245 7.240 -7.531 1.00 94.69 218 ALA A C 1
ATOM 1746 O O . ALA A 1 218 ? 13.524 8.200 -7.243 1.00 94.69 218 ALA A O 1
ATOM 1747 N N . ALA A 1 219 ? 15.414 7.017 -6.923 1.00 94.00 219 ALA A N 1
ATOM 1748 C CA . ALA A 1 219 ? 15.910 7.831 -5.820 1.00 94.00 219 ALA A CA 1
ATOM 1749 C C . ALA A 1 219 ? 16.191 9.291 -6.241 1.00 94.00 219 ALA A C 1
ATOM 1751 O O . ALA A 1 219 ? 15.802 10.228 -5.539 1.00 94.00 219 ALA A O 1
ATOM 1752 N N . ILE A 1 220 ? 16.811 9.513 -7.406 1.00 93.50 220 ILE A N 1
ATOM 1753 C CA . ILE A 1 220 ? 17.104 10.856 -7.941 1.00 93.50 220 ILE A CA 1
ATOM 1754 C C . ILE A 1 220 ? 15.844 11.535 -8.499 1.00 93.50 220 ILE A C 1
ATOM 1756 O O . ILE A 1 220 ? 15.648 12.748 -8.341 1.00 93.50 220 ILE A O 1
ATOM 1760 N N . ALA A 1 221 ? 14.951 10.769 -9.134 1.00 91.19 221 ALA A N 1
ATOM 1761 C CA . ALA A 1 221 ? 13.663 11.276 -9.599 1.00 91.19 221 ALA A CA 1
ATOM 1762 C C . ALA A 1 221 ? 12.817 11.816 -8.439 1.00 91.19 221 ALA A C 1
ATOM 1764 O O . ALA A 1 221 ? 12.095 12.800 -8.620 1.00 91.19 221 ALA A O 1
ATOM 1765 N N . GLY A 1 222 ? 13.001 11.252 -7.251 1.00 85.38 222 GLY A N 1
ATOM 1766 C CA . GLY A 1 222 ? 12.297 11.612 -6.040 1.00 85.38 222 GLY A CA 1
ATOM 1767 C C . GLY A 1 222 ? 11.139 10.655 -5.813 1.00 85.38 222 GLY A C 1
ATOM 1768 O O . GLY A 1 222 ? 10.279 10.472 -6.678 1.00 85.38 222 GLY A O 1
ATOM 1769 N N . ASN A 1 223 ? 11.131 10.054 -4.633 1.00 82.25 223 ASN A N 1
ATOM 1770 C CA . ASN A 1 223 ? 10.111 9.122 -4.182 1.00 82.25 223 ASN A CA 1
ATOM 1771 C C . ASN A 1 223 ? 9.801 9.390 -2.702 1.00 82.25 223 ASN A C 1
ATOM 1773 O O . ASN A 1 223 ? 10.068 10.477 -2.182 1.00 82.25 223 ASN A O 1
ATOM 1777 N N . ASP A 1 224 ? 9.192 8.424 -2.024 1.00 72.06 224 ASP A N 1
ATOM 1778 C CA . ASP A 1 224 ? 8.801 8.571 -0.624 1.00 72.06 224 ASP A CA 1
ATOM 1779 C C . ASP A 1 224 ? 9.989 8.736 0.347 1.00 72.06 224 ASP A C 1
ATOM 1781 O O . ASP A 1 224 ? 9.780 9.252 1.446 1.00 72.06 224 ASP A O 1
ATOM 1785 N N . PHE A 1 225 ? 11.206 8.348 -0.054 1.00 68.50 225 PHE A N 1
ATOM 1786 C CA . PHE A 1 225 ? 12.415 8.348 0.780 1.00 68.50 225 PHE A CA 1
ATOM 1787 C C . PHE A 1 225 ? 13.372 9.499 0.456 1.00 68.50 225 PHE A C 1
ATOM 1789 O O . PHE A 1 225 ? 13.986 10.070 1.354 1.00 68.50 225 PHE A O 1
ATOM 1796 N N . SER A 1 226 ? 13.494 9.871 -0.818 1.00 79.38 226 SER A N 1
ATOM 1797 C CA . SER A 1 226 ? 14.472 10.861 -1.277 1.00 79.38 226 SER A CA 1
ATOM 1798 C C . SER A 1 226 ? 13.822 11.985 -2.081 1.00 79.38 226 SER A C 1
ATOM 1800 O O . SER A 1 226 ? 12.879 11.784 -2.848 1.00 79.38 226 SER A O 1
ATOM 1802 N N . ARG A 1 227 ? 14.343 13.209 -1.925 1.00 82.12 227 ARG A N 1
ATOM 1803 C CA . ARG A 1 227 ? 13.923 14.391 -2.692 1.00 82.12 227 ARG A CA 1
ATOM 1804 C C . ARG A 1 227 ? 15.151 15.130 -3.202 1.00 82.12 227 ARG A C 1
ATOM 1806 O O . ARG A 1 227 ? 15.945 15.617 -2.409 1.00 82.12 227 ARG A O 1
ATOM 1813 N N . PHE A 1 228 ? 15.270 15.259 -4.521 1.00 83.62 228 PHE A N 1
ATOM 1814 C CA . PHE A 1 228 ? 16.378 15.973 -5.154 1.00 83.62 228 PHE A CA 1
ATOM 1815 C C . PHE A 1 228 ? 15.880 17.197 -5.920 1.00 83.62 228 PHE A C 1
ATOM 1817 O O . PHE A 1 228 ? 15.152 17.070 -6.909 1.00 83.62 228 PHE A O 1
ATOM 1824 N N . ASN A 1 229 ? 16.282 18.388 -5.478 1.00 82.75 229 ASN A N 1
ATOM 1825 C CA . ASN A 1 229 ? 16.017 19.622 -6.207 1.00 82.75 229 ASN A CA 1
ATOM 1826 C C . ASN A 1 229 ? 17.218 19.972 -7.086 1.00 82.75 229 ASN A C 1
ATOM 1828 O O . ASN A 1 229 ? 18.173 20.589 -6.629 1.00 82.75 229 ASN A O 1
ATOM 1832 N N . ASP A 1 230 ? 17.131 19.620 -8.363 1.00 79.50 230 ASP A N 1
ATOM 1833 C CA . ASP A 1 230 ? 18.173 19.874 -9.354 1.00 79.50 230 ASP A CA 1
ATOM 1834 C C . ASP A 1 230 ? 18.158 21.311 -9.893 1.00 79.50 230 ASP A C 1
ATOM 1836 O O . ASP A 1 230 ? 18.926 21.622 -10.793 1.00 79.50 230 ASP A O 1
ATOM 1840 N N . GLN A 1 231 ? 17.265 22.192 -9.417 1.00 82.75 231 GLN A N 1
ATOM 1841 C CA . GLN A 1 231 ? 17.105 23.567 -9.920 1.00 82.75 231 GLN A CA 1
ATOM 1842 C C . GLN A 1 231 ? 16.976 23.656 -11.457 1.00 82.75 231 GLN A C 1
ATOM 1844 O O . GLN A 1 231 ? 17.349 24.659 -12.063 1.00 82.75 231 GLN A O 1
ATOM 1849 N N . ARG A 1 232 ? 16.399 22.623 -12.094 1.00 82.38 232 ARG A N 1
ATOM 1850 C CA . ARG A 1 232 ? 16.282 22.448 -13.557 1.00 82.38 232 ARG A CA 1
ATOM 1851 C C . ARG A 1 232 ? 17.587 22.146 -14.295 1.00 82.38 232 ARG A C 1
ATOM 1853 O O . ARG A 1 232 ? 17.584 22.150 -15.526 1.00 82.38 232 ARG A O 1
ATOM 1860 N N . LYS A 1 233 ? 18.683 21.868 -13.590 1.00 85.50 233 LYS A N 1
ATOM 1861 C CA . LYS A 1 233 ? 19.963 21.523 -14.213 1.00 85.50 233 LYS A CA 1
ATOM 1862 C C . LYS A 1 233 ? 19.815 20.285 -15.105 1.00 85.50 233 LYS A C 1
ATOM 1864 O O . LYS A 1 233 ? 20.298 20.318 -16.230 1.00 85.50 233 LYS A O 1
ATOM 1869 N N . PHE A 1 234 ? 19.080 19.244 -14.696 1.00 87.56 234 PHE A N 1
ATOM 1870 C CA . PHE A 1 234 ? 18.951 18.040 -15.531 1.00 87.56 234 PHE A CA 1
ATOM 1871 C C . PHE A 1 234 ? 18.367 18.355 -16.913 1.00 87.56 234 PHE A C 1
ATOM 1873 O O . PHE A 1 234 ? 18.933 17.982 -17.938 1.00 87.56 234 PHE A O 1
ATOM 1880 N N . GLU A 1 235 ? 17.265 19.105 -16.947 1.00 86.25 235 GLU A N 1
ATOM 1881 C CA . GLU A 1 235 ? 16.617 19.518 -18.196 1.00 86.25 235 GLU A CA 1
ATOM 1882 C C . GLU A 1 235 ? 17.559 20.348 -19.081 1.00 86.25 235 GLU A C 1
ATOM 1884 O O . GLU A 1 235 ? 17.557 20.184 -20.297 1.00 86.25 235 GLU A O 1
ATOM 1889 N N . GLN A 1 236 ? 18.361 21.232 -18.478 1.00 84.69 236 GLN A N 1
ATOM 1890 C CA . GLN A 1 236 ? 19.272 22.127 -19.195 1.00 84.69 236 GLN A CA 1
ATOM 1891 C C . GLN A 1 236 ? 20.454 21.397 -19.840 1.00 84.69 236 GLN A C 1
ATOM 1893 O O . GLN A 1 236 ? 20.868 21.774 -20.937 1.00 84.69 236 GLN A O 1
ATOM 1898 N N . TYR A 1 237 ? 21.010 20.386 -19.167 1.00 85.81 237 TYR A N 1
ATOM 1899 C CA . TYR A 1 237 ? 22.211 19.687 -19.632 1.00 85.81 237 TYR A CA 1
ATOM 1900 C C . TYR A 1 237 ? 21.912 18.485 -20.535 1.00 85.81 237 TYR A C 1
ATOM 1902 O O . TYR A 1 237 ? 22.715 18.198 -21.420 1.00 85.81 237 TYR A O 1
ATOM 1910 N N . PHE A 1 238 ? 20.777 17.800 -20.346 1.00 86.56 238 PHE A N 1
ATOM 1911 C CA . PHE A 1 238 ? 20.530 16.492 -20.973 1.00 86.56 238 PHE A CA 1
ATOM 1912 C C . PHE A 1 238 ? 19.369 16.452 -21.975 1.00 86.56 238 PHE A C 1
ATOM 1914 O O . PHE A 1 238 ? 19.126 15.403 -22.568 1.00 86.56 238 PHE A O 1
ATOM 1921 N N . LEU A 1 239 ? 18.652 17.558 -22.212 1.00 82.56 239 LEU A N 1
ATOM 1922 C CA . LEU A 1 239 ? 17.638 17.625 -23.273 1.00 82.56 239 LEU A CA 1
ATOM 1923 C C . LEU A 1 239 ? 18.140 18.425 -24.493 1.00 82.56 239 LEU A C 1
ATOM 1925 O O . LEU A 1 239 ? 18.810 19.446 -24.324 1.00 82.56 239 LEU A O 1
ATOM 1929 N N . PRO A 1 240 ? 17.815 18.010 -25.736 1.00 70.75 240 PRO A N 1
ATOM 1930 C CA . PRO A 1 240 ? 18.268 18.700 -26.944 1.00 70.75 240 PRO A CA 1
ATOM 1931 C C . PRO A 1 240 ? 17.774 20.152 -27.036 1.00 70.75 240 PRO A C 1
ATOM 1933 O O . PRO A 1 240 ? 16.579 20.429 -26.885 1.00 70.75 240 PRO A O 1
ATOM 1936 N N . LYS A 1 241 ? 18.683 21.067 -27.408 1.00 61.53 241 LYS A N 1
ATOM 1937 C CA . LYS A 1 241 ? 18.380 22.490 -27.660 1.00 61.53 241 LYS A CA 1
ATOM 1938 C C . LYS A 1 241 ? 17.433 22.716 -28.849 1.00 61.53 241 LYS A C 1
ATOM 1940 O O . LYS A 1 241 ? 16.710 23.700 -28.846 1.00 61.53 241 LYS A O 1
ATOM 1945 N N . SER A 1 242 ? 17.364 21.780 -29.805 1.00 47.12 242 SER A N 1
ATOM 1946 C CA . SER A 1 242 ? 16.489 21.814 -30.997 1.00 47.12 242 SER A CA 1
ATOM 1947 C C . SER A 1 242 ? 14.992 21.640 -30.703 1.00 47.12 242 SER A C 1
ATOM 1949 O O . SER A 1 242 ? 14.161 21.662 -31.609 1.00 47.12 242 SER A O 1
ATOM 1951 N N . SER A 1 243 ? 14.622 21.563 -29.428 1.00 46.84 243 SER A N 1
ATOM 1952 C CA . SER A 1 243 ? 13.263 21.794 -28.939 1.00 46.84 243 SER A CA 1
ATOM 1953 C C . SER A 1 243 ? 12.931 23.299 -28.945 1.00 46.84 243 SER A C 1
ATOM 1955 O O . SER A 1 243 ? 12.333 23.806 -28.004 1.00 46.84 243 SER A O 1
ATOM 1957 N N . GLU A 1 244 ? 13.340 24.053 -29.967 1.00 41.19 244 GLU A N 1
ATOM 1958 C CA . GLU A 1 244 ? 13.139 25.511 -30.069 1.00 41.19 244 GLU A CA 1
ATOM 1959 C C . GLU A 1 244 ? 11.664 25.899 -30.281 1.00 41.19 244 GLU A C 1
ATOM 1961 O O . GLU A 1 244 ? 11.295 27.044 -30.048 1.00 41.19 244 GLU A O 1
ATOM 1966 N N . GLY A 1 245 ? 10.784 24.934 -30.580 1.00 41.91 245 GLY A N 1
ATOM 1967 C CA . GLY A 1 245 ? 9.326 25.091 -30.448 1.00 41.91 245 GLY A CA 1
ATOM 1968 C C . GLY A 1 245 ? 8.771 24.850 -29.031 1.00 41.91 245 GLY A C 1
ATOM 1969 O O . GLY A 1 245 ? 7.583 25.038 -28.802 1.00 41.91 245 GLY A O 1
ATOM 1970 N N . LEU A 1 246 ? 9.610 24.411 -28.088 1.00 47.25 246 LEU A N 1
ATOM 1971 C CA . LEU A 1 246 ? 9.271 24.055 -26.698 1.00 47.25 246 LEU A CA 1
ATOM 1972 C C . LEU A 1 246 ? 10.091 24.841 -25.659 1.00 47.25 246 LEU A C 1
ATOM 1974 O O . LEU A 1 246 ? 9.798 24.760 -24.472 1.00 47.25 246 LEU A O 1
ATOM 1978 N N . LEU A 1 247 ? 11.124 25.575 -26.080 1.00 44.22 247 LEU A N 1
ATOM 1979 C CA . LEU A 1 247 ? 12.020 26.339 -25.206 1.00 44.22 247 LEU A CA 1
ATOM 1980 C C . LEU A 1 247 ? 12.069 27.838 -25.536 1.00 44.22 247 LEU A C 1
ATOM 1982 O O . LEU A 1 247 ? 12.772 28.577 -24.848 1.00 44.22 247 LEU A O 1
ATOM 1986 N N . MET A 1 248 ? 11.322 28.311 -26.539 1.00 36.81 248 MET A N 1
ATOM 1987 C CA . MET A 1 248 ? 11.177 29.744 -26.800 1.00 36.81 248 MET A CA 1
ATOM 1988 C C . MET A 1 248 ? 9.950 30.290 -26.071 1.00 36.81 248 MET A C 1
ATOM 1990 O O . MET A 1 248 ? 8.820 29.929 -26.376 1.00 36.81 248 MET A O 1
ATOM 1994 N N . SER A 1 249 ? 10.243 31.144 -25.085 1.00 42.41 249 SER A N 1
ATOM 1995 C CA . SER A 1 249 ? 9.331 31.892 -24.215 1.00 42.41 249 SER A CA 1
ATOM 1996 C C . SER A 1 249 ? 8.241 31.060 -23.556 1.00 42.41 249 SER A C 1
ATOM 1998 O O . SER A 1 249 ? 7.156 30.948 -24.102 1.00 42.41 249 SER A O 1
ATOM 2000 N N . ASP A 1 250 ? 8.483 30.571 -22.341 1.00 42.47 250 ASP A N 1
ATOM 2001 C CA . ASP A 1 250 ? 7.394 30.527 -21.371 1.00 42.47 250 ASP A CA 1
ATOM 2002 C C . ASP A 1 250 ? 7.918 30.263 -19.956 1.00 42.47 250 ASP A C 1
ATOM 2004 O O . ASP A 1 250 ? 8.309 29.156 -19.583 1.00 42.47 250 ASP A O 1
ATOM 2008 N N . SER A 1 251 ? 7.765 31.262 -19.094 1.00 46.81 251 SER A N 1
ATOM 2009 C CA . SER A 1 251 ? 7.587 31.136 -17.639 1.00 46.81 251 SER A CA 1
ATOM 2010 C C . SER A 1 251 ? 6.362 30.265 -17.247 1.00 46.81 251 SER A C 1
ATOM 2012 O O . SER A 1 251 ? 5.870 30.327 -16.120 1.00 46.81 251 SER A O 1
ATOM 2014 N N . ASN A 1 252 ? 5.890 29.423 -18.173 1.00 46.97 252 ASN A N 1
ATOM 2015 C CA . ASN A 1 252 ? 4.554 28.850 -18.285 1.00 46.97 252 ASN A CA 1
ATOM 2016 C C . ASN A 1 252 ? 4.569 27.331 -18.564 1.00 46.97 252 ASN A C 1
ATOM 2018 O O . ASN A 1 252 ? 3.508 26.713 -18.514 1.00 46.97 252 ASN A O 1
ATOM 2022 N N . ILE A 1 253 ? 5.735 26.682 -18.759 1.00 51.00 253 ILE A N 1
ATOM 2023 C CA . ILE A 1 253 ? 5.832 25.207 -18.662 1.00 51.00 253 ILE A CA 1
ATOM 2024 C C . ILE A 1 253 ? 5.759 24.826 -17.179 1.00 51.00 253 ILE A C 1
ATOM 2026 O O . ILE A 1 253 ? 6.751 24.495 -16.525 1.00 51.00 253 ILE A O 1
ATOM 2030 N N . GLN A 1 254 ? 4.561 24.943 -16.619 1.00 53.91 254 GLN A N 1
ATOM 2031 C CA . GLN A 1 254 ? 4.250 24.526 -15.264 1.00 53.91 254 GLN A CA 1
ATOM 2032 C C . GLN A 1 254 ? 3.595 23.144 -15.274 1.00 53.91 254 GLN A C 1
ATOM 2034 O O . GLN A 1 254 ? 2.822 22.789 -16.165 1.00 53.91 254 GLN A O 1
ATOM 2039 N N . GLY A 1 255 ? 3.891 22.356 -14.244 1.00 69.56 255 GLY A N 1
ATOM 2040 C CA . GLY A 1 255 ? 3.161 21.127 -13.960 1.00 69.56 255 GLY A CA 1
ATOM 2041 C C . GLY A 1 255 ? 3.648 19.887 -14.733 1.00 69.56 255 GLY A C 1
ATOM 2042 O O . GLY A 1 255 ? 4.856 19.674 -14.842 1.00 69.56 255 GLY A O 1
ATOM 2043 N N . PRO A 1 256 ? 2.739 19.018 -15.228 1.00 72.94 256 PRO A N 1
ATOM 2044 C CA . PRO A 1 256 ? 3.058 17.626 -15.569 1.00 72.94 256 PRO A CA 1
ATOM 2045 C C . PRO A 1 256 ? 4.132 17.404 -16.638 1.00 72.94 256 PRO A C 1
ATOM 2047 O O . PRO A 1 256 ? 4.853 16.414 -16.562 1.00 72.94 256 PRO A O 1
ATOM 2050 N N . GLN A 1 257 ? 4.231 18.280 -17.641 1.00 80.75 257 GLN A N 1
ATOM 2051 C CA . GLN A 1 257 ? 5.198 18.104 -18.731 1.00 80.75 257 GLN A CA 1
ATOM 2052 C C . GLN A 1 257 ? 6.637 18.324 -18.257 1.00 80.75 257 GLN A C 1
ATOM 2054 O O . GLN A 1 257 ? 7.547 17.630 -18.701 1.00 80.75 257 GLN A O 1
ATOM 2059 N N . ARG A 1 258 ? 6.831 19.255 -17.318 1.00 82.06 258 ARG A N 1
ATOM 2060 C CA . ARG A 1 258 ? 8.133 19.523 -16.708 1.00 82.06 258 ARG A CA 1
ATOM 2061 C C . ARG A 1 258 ? 8.642 18.297 -15.956 1.00 82.06 258 ARG A C 1
ATOM 2063 O O . ARG A 1 258 ? 9.747 17.838 -16.202 1.00 82.06 258 ARG A O 1
ATOM 2070 N N . GLU A 1 259 ? 7.802 17.709 -15.107 1.00 85.56 259 GLU A N 1
ATOM 2071 C CA . GLU A 1 259 ? 8.144 16.482 -14.376 1.00 85.56 259 GLU A CA 1
ATOM 2072 C C . GLU A 1 259 ? 8.540 15.347 -15.334 1.00 85.56 259 GLU A C 1
ATOM 2074 O O . GLU A 1 259 ? 9.543 14.679 -15.109 1.00 85.56 259 GLU A O 1
ATOM 2079 N N . MET A 1 260 ? 7.828 15.179 -16.454 1.00 88.94 260 MET A N 1
ATOM 2080 C CA . MET A 1 260 ? 8.196 14.189 -17.473 1.00 88.94 260 MET A CA 1
ATOM 2081 C C . MET A 1 260 ? 9.527 14.480 -18.167 1.00 88.94 260 MET A C 1
ATOM 2083 O O . MET A 1 260 ? 10.311 13.561 -18.395 1.00 88.94 260 MET A O 1
ATOM 2087 N N . ASN A 1 261 ? 9.785 15.741 -18.516 1.00 88.94 261 ASN A N 1
ATOM 2088 C CA . ASN A 1 261 ? 11.050 16.156 -19.118 1.00 88.94 261 ASN A CA 1
ATOM 2089 C C . ASN A 1 261 ? 12.215 15.918 -18.152 1.00 88.94 261 ASN A C 1
ATOM 2091 O O . ASN A 1 261 ? 13.246 15.393 -18.565 1.00 88.94 261 ASN A O 1
ATOM 2095 N N . ARG A 1 262 ? 12.017 16.202 -16.860 1.00 91.12 262 ARG A N 1
ATOM 2096 C CA . ARG A 1 262 ? 12.983 15.880 -15.809 1.00 91.12 262 ARG A CA 1
ATOM 2097 C C . ARG A 1 262 ? 13.262 14.377 -15.729 1.00 91.12 262 ARG A C 1
ATOM 2099 O O . ARG A 1 262 ? 14.427 14.005 -15.689 1.00 91.12 262 ARG A O 1
ATOM 2106 N N . LEU A 1 263 ? 12.243 13.508 -15.766 1.00 93.50 263 LEU A N 1
ATOM 2107 C CA . LEU A 1 263 ? 12.470 12.052 -15.784 1.00 93.50 263 LEU A CA 1
ATOM 2108 C C . LEU A 1 263 ? 13.305 11.616 -16.996 1.00 93.50 263 LEU A C 1
ATOM 2110 O O . LEU A 1 263 ? 14.259 10.862 -16.837 1.00 93.50 263 LEU A O 1
ATOM 2114 N N . ARG A 1 264 ? 12.979 12.117 -18.195 1.00 94.50 264 ARG A N 1
ATOM 2115 C CA . ARG A 1 264 ? 13.740 11.822 -19.422 1.00 94.50 264 ARG A CA 1
ATOM 2116 C C . ARG A 1 264 ? 15.195 12.279 -19.316 1.00 94.50 264 ARG A C 1
ATOM 2118 O O . ARG A 1 264 ? 16.087 11.535 -19.700 1.00 94.50 264 ARG A O 1
ATOM 2125 N N . ALA A 1 265 ? 15.429 13.464 -18.757 1.00 94.06 265 ALA A N 1
ATOM 2126 C CA . ALA A 1 265 ? 16.769 13.994 -18.538 1.00 94.06 265 ALA A CA 1
ATOM 2127 C C . ALA A 1 265 ? 17.586 13.147 -17.547 1.00 94.06 265 ALA A C 1
ATOM 2129 O O . ALA A 1 265 ? 18.764 12.903 -17.787 1.00 94.06 265 ALA A O 1
ATOM 2130 N N . ILE A 1 266 ? 16.966 12.655 -16.466 1.00 95.31 266 ILE A N 1
ATOM 2131 C CA . ILE A 1 266 ? 17.630 11.754 -15.508 1.00 95.31 266 ILE A CA 1
ATOM 2132 C C . ILE A 1 266 ? 17.991 10.424 -16.179 1.00 95.31 266 ILE A C 1
ATOM 2134 O O . ILE A 1 266 ? 19.099 9.933 -15.984 1.00 95.31 266 ILE A O 1
ATOM 2138 N N . LEU A 1 267 ? 17.089 9.850 -16.983 1.00 96.19 267 LEU A N 1
ATOM 2139 C CA . LEU A 1 267 ? 17.368 8.618 -17.730 1.00 96.19 267 LEU A CA 1
ATOM 2140 C C . LEU A 1 267 ? 18.552 8.802 -18.685 1.00 96.19 267 LEU A C 1
ATOM 2142 O O . LEU A 1 267 ? 19.453 7.968 -18.703 1.00 96.19 267 LEU A O 1
ATOM 2146 N N . GLU A 1 268 ? 18.578 9.911 -19.425 1.00 95.56 268 GLU A N 1
ATOM 2147 C CA . GLU A 1 268 ? 19.668 10.223 -20.351 1.00 95.56 268 GLU A CA 1
ATOM 2148 C C . GLU A 1 268 ? 20.999 10.452 -19.624 1.00 95.56 268 GLU A C 1
ATOM 2150 O O . GLU A 1 268 ? 22.031 9.924 -20.035 1.00 95.56 268 GLU A O 1
ATOM 2155 N N . MET A 1 269 ? 20.981 11.170 -18.500 1.00 95.31 269 MET A N 1
ATOM 2156 C CA . MET A 1 269 ? 22.155 11.343 -17.646 1.00 95.31 269 MET A CA 1
ATOM 2157 C C . MET A 1 269 ? 22.700 9.993 -17.170 1.00 95.31 269 MET A C 1
ATOM 2159 O O . MET A 1 269 ? 23.880 9.711 -17.358 1.00 95.31 269 MET A O 1
ATOM 2163 N N . LEU A 1 270 ? 21.856 9.143 -16.579 1.00 96.50 270 LEU A N 1
ATOM 2164 C CA . LEU A 1 270 ? 22.284 7.838 -16.070 1.00 96.50 270 LEU A CA 1
ATOM 2165 C C . LEU A 1 270 ? 22.792 6.928 -17.192 1.00 96.50 270 LEU A C 1
ATOM 2167 O O . LEU A 1 270 ? 23.747 6.186 -16.984 1.00 96.50 270 LEU A O 1
ATOM 2171 N N . ARG A 1 271 ? 22.212 7.022 -18.394 1.00 96.56 271 ARG A N 1
ATOM 2172 C CA . ARG A 1 271 ? 22.709 6.331 -19.590 1.00 96.56 271 ARG A CA 1
ATOM 2173 C C . ARG A 1 271 ? 24.122 6.782 -19.973 1.00 96.56 271 ARG A C 1
ATOM 2175 O O . ARG A 1 271 ? 24.935 5.942 -20.348 1.00 96.56 271 ARG A O 1
ATOM 2182 N N . ILE A 1 272 ? 24.411 8.083 -19.899 1.00 95.06 272 ILE A N 1
ATOM 2183 C CA . ILE A 1 272 ? 25.737 8.648 -20.204 1.00 95.06 272 ILE A CA 1
ATOM 2184 C C . ILE A 1 272 ? 26.764 8.275 -19.129 1.00 95.06 272 ILE A C 1
ATOM 2186 O O . ILE A 1 272 ? 27.908 7.995 -19.479 1.00 95.06 272 ILE A O 1
ATOM 2190 N N . LEU A 1 273 ? 26.366 8.249 -17.852 1.00 94.81 273 LEU A N 1
ATOM 2191 C CA . LEU A 1 273 ? 27.245 7.875 -16.739 1.00 94.81 273 LEU A CA 1
ATOM 2192 C C . LEU A 1 273 ? 27.532 6.367 -16.700 1.00 94.81 273 LEU A C 1
ATOM 2194 O O . LEU A 1 273 ? 28.638 5.965 -16.373 1.00 94.81 273 LEU A O 1
ATOM 2198 N N . ALA A 1 274 ? 26.576 5.511 -17.078 1.00 95.69 274 ALA A N 1
ATOM 2199 C CA . ALA A 1 274 ? 26.690 4.055 -16.932 1.00 95.69 274 ALA A CA 1
ATOM 2200 C C . ALA A 1 274 ? 28.034 3.423 -17.378 1.00 95.69 274 ALA A C 1
ATOM 2202 O O . ALA A 1 274 ? 28.522 2.556 -16.653 1.00 95.69 274 ALA A O 1
ATOM 2203 N N . PRO A 1 275 ? 28.668 3.822 -18.504 1.00 96.19 275 PRO A N 1
ATOM 2204 C CA . PRO A 1 275 ? 29.939 3.243 -18.948 1.00 96.19 275 PRO A CA 1
ATOM 2205 C C . PRO A 1 275 ? 31.159 3.601 -18.085 1.00 96.19 275 PRO A C 1
ATOM 2207 O O . PRO A 1 275 ? 32.181 2.932 -18.214 1.00 96.19 275 PRO A O 1
ATOM 2210 N N . THR A 1 276 ? 31.094 4.655 -17.262 1.00 95.50 276 THR A N 1
ATOM 2211 C CA . THR A 1 276 ? 32.209 5.089 -16.396 1.00 95.50 276 THR A CA 1
ATOM 2212 C C . THR A 1 276 ? 32.151 4.482 -14.998 1.00 95.50 276 THR A C 1
ATOM 2214 O O . THR A 1 276 ? 33.133 4.552 -14.262 1.00 95.50 276 THR A O 1
ATOM 2217 N N . LEU A 1 277 ? 31.017 3.883 -14.637 1.00 95.81 277 LEU A N 1
ATOM 2218 C CA . LEU A 1 277 ? 30.770 3.316 -13.318 1.00 95.81 277 LEU A CA 1
ATOM 2219 C C . LEU A 1 277 ? 31.321 1.889 -13.192 1.00 95.81 277 LEU A C 1
ATOM 2221 O O . LEU A 1 277 ? 31.576 1.196 -14.180 1.00 95.81 277 LEU A O 1
ATOM 2225 N N . ALA A 1 278 ? 31.454 1.425 -11.949 1.00 94.62 278 ALA A N 1
ATOM 2226 C CA . ALA A 1 278 ? 31.824 0.052 -11.624 1.00 94.62 278 ALA A CA 1
ATOM 2227 C C . ALA A 1 278 ? 30.913 -0.984 -12.311 1.00 94.62 278 ALA A C 1
ATOM 2229 O O . ALA A 1 278 ? 29.752 -0.721 -12.613 1.00 94.62 278 ALA A O 1
ATOM 2230 N N . HIS A 1 279 ? 31.424 -2.199 -12.530 1.00 91.56 279 HIS A N 1
ATOM 2231 C CA . HIS A 1 279 ? 30.623 -3.292 -13.095 1.00 91.56 279 HIS A CA 1
ATOM 2232 C C . HIS A 1 279 ? 29.685 -3.943 -12.073 1.00 91.56 279 HIS A C 1
ATOM 2234 O O . HIS A 1 279 ? 28.589 -4.362 -12.445 1.00 91.56 279 HIS A O 1
ATOM 2240 N N . ASP A 1 280 ? 30.113 -4.023 -10.812 1.00 95.25 280 ASP A N 1
ATOM 2241 C CA . ASP A 1 280 ? 29.307 -4.545 -9.710 1.00 95.25 280 ASP A CA 1
ATOM 2242 C C . ASP A 1 280 ? 28.086 -3.651 -9.447 1.00 95.25 280 ASP A C 1
ATOM 2244 O O . ASP A 1 280 ? 28.203 -2.427 -9.459 1.00 95.25 280 ASP A O 1
ATOM 2248 N N . SER A 1 281 ? 26.914 -4.250 -9.219 1.00 92.44 281 SER A N 1
ATOM 2249 C CA . SER A 1 281 ? 25.655 -3.495 -9.141 1.00 92.44 281 SER A CA 1
ATOM 2250 C C . SER A 1 281 ? 25.592 -2.573 -7.924 1.00 92.44 281 SER A C 1
ATOM 2252 O O . SER A 1 281 ? 25.151 -1.434 -8.062 1.00 92.44 281 SER A O 1
ATOM 2254 N N . GLU A 1 282 ? 26.057 -3.022 -6.756 1.00 92.31 282 GLU A N 1
ATOM 2255 C CA . GLU A 1 282 ? 26.018 -2.223 -5.527 1.00 92.31 282 GLU A CA 1
ATOM 2256 C C . GLU A 1 282 ? 27.003 -1.051 -5.624 1.00 92.31 282 GLU A C 1
ATOM 2258 O O . GLU A 1 282 ? 26.634 0.107 -5.413 1.00 92.31 282 GLU A O 1
ATOM 2263 N N . GLN A 1 283 ? 28.240 -1.322 -6.052 1.00 95.12 283 GLN A N 1
ATOM 2264 C CA . GLN A 1 283 ? 29.241 -0.271 -6.256 1.00 95.12 283 GLN A CA 1
ATOM 2265 C C . GLN A 1 283 ? 28.820 0.722 -7.344 1.00 95.12 283 GLN A C 1
ATOM 2267 O O . GLN A 1 283 ? 29.002 1.928 -7.171 1.00 95.12 283 GLN A O 1
ATOM 2272 N N . LYS A 1 284 ? 28.217 0.240 -8.439 1.00 96.75 284 LYS A N 1
ATOM 2273 C CA . LYS A 1 284 ? 27.680 1.077 -9.521 1.00 96.75 284 LYS A CA 1
ATOM 2274 C C . LYS A 1 284 ? 26.614 2.038 -9.004 1.00 96.75 284 LYS A C 1
ATOM 2276 O O . LYS A 1 284 ? 26.647 3.217 -9.343 1.00 96.75 284 LYS A O 1
ATOM 2281 N N . GLN A 1 285 ? 25.690 1.554 -8.174 1.00 96.50 285 GLN A N 1
ATOM 2282 C CA . GLN A 1 285 ? 24.630 2.376 -7.588 1.00 96.50 285 GLN A CA 1
ATOM 2283 C C . GLN A 1 285 ? 25.190 3.466 -6.668 1.00 96.50 285 GLN A C 1
ATOM 2285 O O . GLN A 1 285 ? 24.805 4.628 -6.799 1.00 96.50 285 GLN A O 1
ATOM 2290 N N . VAL A 1 286 ? 26.128 3.113 -5.781 1.00 96.12 286 VAL A N 1
ATOM 2291 C CA . VAL A 1 286 ? 26.776 4.070 -4.867 1.00 96.12 286 VAL A CA 1
ATOM 2292 C C . VAL A 1 286 ? 27.554 5.133 -5.645 1.00 96.12 286 VAL A C 1
ATOM 2294 O O . VAL A 1 286 ? 27.406 6.325 -5.382 1.00 96.12 286 VAL A O 1
ATOM 2297 N N . GLN A 1 287 ? 28.351 4.722 -6.636 1.00 96.75 287 GLN A N 1
ATOM 2298 C CA . GLN A 1 287 ? 29.105 5.654 -7.477 1.00 96.75 287 GLN A CA 1
ATOM 2299 C C . GLN A 1 287 ? 28.180 6.591 -8.258 1.00 96.75 287 GLN A C 1
ATOM 2301 O O . GLN A 1 287 ? 28.417 7.795 -8.262 1.00 96.75 287 GLN A O 1
ATOM 2306 N N . ALA A 1 288 ? 27.093 6.073 -8.839 1.00 97.00 288 ALA A N 1
ATOM 2307 C CA . ALA A 1 288 ? 26.121 6.892 -9.558 1.00 97.00 288 ALA A CA 1
ATOM 2308 C C . ALA A 1 288 ? 25.502 7.976 -8.663 1.00 97.00 288 ALA A C 1
ATOM 2310 O O . ALA A 1 288 ? 25.405 9.128 -9.079 1.00 97.00 288 ALA A O 1
ATOM 2311 N N . VAL A 1 289 ? 25.101 7.633 -7.432 1.00 96.00 289 VAL A N 1
ATOM 2312 C CA . VAL A 1 289 ? 24.570 8.620 -6.475 1.00 96.00 289 VAL A CA 1
ATOM 2313 C C . VAL A 1 289 ? 25.618 9.691 -6.183 1.00 96.00 289 VAL A C 1
ATOM 2315 O O . VAL A 1 289 ? 25.329 10.876 -6.334 1.00 96.00 289 VAL A O 1
ATOM 2318 N N . ASN A 1 290 ? 26.844 9.291 -5.845 1.00 94.56 290 ASN A N 1
ATOM 2319 C CA . ASN A 1 290 ? 27.916 10.228 -5.510 1.00 94.56 290 ASN A CA 1
ATOM 2320 C C . ASN A 1 290 ? 28.264 11.168 -6.670 1.00 94.56 290 ASN A C 1
ATOM 2322 O O . ASN A 1 290 ? 28.434 12.369 -6.455 1.00 94.56 290 ASN A O 1
ATOM 2326 N N . GLU A 1 291 ? 28.326 10.661 -7.902 1.00 94.44 291 GLU A N 1
ATOM 2327 C CA . GLU A 1 291 ? 28.561 11.487 -9.089 1.00 94.44 291 GLU A CA 1
ATOM 2328 C C . GLU A 1 291 ? 27.420 12.483 -9.321 1.00 94.44 291 GLU A C 1
ATOM 2330 O O . GLU A 1 291 ? 27.670 13.671 -9.532 1.00 94.44 291 GLU A O 1
ATOM 2335 N N . VAL A 1 292 ? 26.163 12.041 -9.222 1.00 93.62 292 VAL A N 1
ATOM 2336 C CA . VAL A 1 292 ? 25.002 12.924 -9.408 1.00 93.62 292 VAL A CA 1
ATOM 2337 C C . VAL A 1 292 ? 24.965 14.022 -8.346 1.00 93.62 292 VAL A C 1
ATOM 2339 O O . VAL A 1 292 ? 24.741 15.187 -8.682 1.00 93.62 292 VAL A O 1
ATOM 2342 N N . LEU A 1 293 ? 25.214 13.682 -7.080 1.00 92.31 293 LEU A N 1
ATOM 2343 C CA . LEU A 1 293 ? 25.262 14.660 -5.993 1.00 92.31 293 LEU A CA 1
ATOM 2344 C C . LEU A 1 293 ? 26.434 15.633 -6.160 1.00 92.31 293 LEU A C 1
ATOM 2346 O O . LEU A 1 293 ? 26.247 16.830 -5.972 1.00 92.31 293 LEU A O 1
ATOM 2350 N N . THR A 1 294 ? 27.599 15.159 -6.604 1.00 91.38 294 THR A N 1
ATOM 2351 C CA . THR A 1 294 ? 28.763 16.020 -6.874 1.00 91.38 294 THR A CA 1
ATOM 2352 C C . THR A 1 294 ? 28.493 17.011 -8.009 1.00 91.38 294 THR A C 1
ATOM 2354 O O . THR A 1 294 ? 28.878 18.175 -7.931 1.00 91.38 294 THR A O 1
ATOM 2357 N N . LEU A 1 295 ? 27.830 16.567 -9.080 1.00 89.12 295 LEU A N 1
ATOM 2358 C CA . LEU A 1 295 ? 27.585 17.392 -10.267 1.00 89.12 295 LEU A CA 1
ATOM 2359 C C . LEU A 1 295 ? 26.404 18.357 -10.097 1.00 89.12 295 LEU A C 1
ATOM 2361 O O . LEU A 1 295 ? 26.418 19.467 -10.637 1.00 89.12 295 LEU A O 1
ATOM 2365 N N . PHE A 1 296 ? 25.357 17.933 -9.386 1.00 89.12 296 PHE A N 1
ATOM 2366 C CA . PHE A 1 296 ? 24.072 18.636 -9.375 1.00 89.12 296 PHE A CA 1
ATOM 2367 C C . PHE A 1 296 ? 23.586 19.039 -7.984 1.00 89.12 296 PHE A C 1
ATOM 2369 O O . PHE A 1 296 ? 22.727 19.925 -7.902 1.00 89.12 296 PHE A O 1
ATOM 2376 N N . GLY A 1 297 ? 24.115 18.416 -6.929 1.00 84.88 297 GLY A N 1
ATOM 2377 C CA . GLY A 1 297 ? 23.778 18.702 -5.540 1.00 84.88 297 GLY A CA 1
ATOM 2378 C C . GLY A 1 297 ? 24.344 20.031 -5.041 1.00 84.88 297 GLY A C 1
ATOM 2379 O O . GLY A 1 297 ? 25.035 20.759 -5.755 1.00 84.88 297 GLY A O 1
ATOM 2380 N N . ASP A 1 298 ? 23.981 20.355 -3.805 1.00 81.69 298 ASP A N 1
ATOM 2381 C CA . ASP A 1 298 ? 24.570 21.444 -3.023 1.00 81.69 298 ASP A CA 1
ATOM 2382 C C . ASP A 1 298 ? 25.575 20.856 -2.019 1.00 81.69 298 ASP A C 1
ATOM 2384 O O . ASP A 1 298 ? 25.465 19.682 -1.666 1.00 81.69 298 ASP A O 1
ATOM 2388 N N . GLU A 1 299 ? 26.513 21.662 -1.517 1.00 76.69 299 GLU A N 1
ATOM 2389 C CA . GLU A 1 299 ? 27.564 21.246 -0.568 1.00 76.69 299 GLU A CA 1
ATOM 2390 C C . GLU A 1 299 ? 27.002 20.636 0.729 1.00 76.69 299 GLU A C 1
ATOM 2392 O O . GLU A 1 299 ? 27.704 19.942 1.461 1.00 76.69 299 GLU A O 1
ATOM 2397 N N . THR A 1 300 ? 25.724 20.887 1.015 1.00 81.81 300 THR A N 1
ATOM 2398 C CA . THR A 1 300 ? 25.007 20.402 2.198 1.00 81.81 300 THR A CA 1
ATOM 2399 C C . THR A 1 300 ? 24.254 19.085 1.981 1.00 81.81 300 THR A C 1
ATOM 2401 O O . THR A 1 300 ? 23.652 18.574 2.929 1.00 81.81 300 THR A O 1
ATOM 2404 N N . MET A 1 301 ? 24.234 18.539 0.758 1.00 83.44 301 MET A N 1
ATOM 2405 C CA . MET A 1 301 ? 23.455 17.336 0.459 1.00 83.44 301 MET A CA 1
ATOM 2406 C C . MET A 1 301 ? 24.085 16.065 1.030 1.00 83.44 301 MET A C 1
ATOM 2408 O O . MET A 1 301 ? 25.258 15.774 0.826 1.00 83.44 301 MET A O 1
ATOM 2412 N N . ASP A 1 302 ? 23.239 15.285 1.694 1.00 88.38 302 ASP A N 1
ATOM 2413 C CA . ASP A 1 302 ? 23.550 13.983 2.275 1.00 88.38 302 ASP A CA 1
ATOM 2414 C C . ASP A 1 302 ? 23.152 12.863 1.301 1.00 88.38 302 ASP A C 1
ATOM 2416 O O . ASP A 1 302 ? 22.048 12.881 0.746 1.00 88.38 302 ASP A O 1
ATOM 2420 N N . ASP A 1 303 ? 24.036 11.890 1.092 1.00 90.38 303 ASP A N 1
ATOM 2421 C CA . ASP A 1 303 ? 23.817 10.741 0.209 1.00 90.38 303 ASP A CA 1
ATOM 2422 C C . ASP A 1 303 ? 22.957 9.649 0.863 1.00 90.38 303 ASP A C 1
ATOM 2424 O O . ASP A 1 303 ? 22.262 8.901 0.166 1.00 90.38 303 ASP A O 1
ATOM 2428 N N . ARG A 1 304 ? 22.930 9.594 2.201 1.00 90.75 304 ARG A N 1
ATOM 2429 C CA . ARG A 1 304 ? 22.243 8.549 2.974 1.00 90.75 304 ARG A CA 1
ATOM 2430 C C . ARG A 1 304 ? 20.779 8.340 2.572 1.00 90.75 304 ARG A C 1
ATOM 2432 O O . ARG A 1 304 ? 20.436 7.187 2.310 1.00 90.75 304 ARG A O 1
ATOM 2439 N N . PRO A 1 305 ? 19.925 9.375 2.412 1.00 89.75 305 PRO A N 1
ATOM 2440 C CA . PRO A 1 305 ? 18.528 9.170 2.019 1.00 89.75 305 PRO A CA 1
ATOM 2441 C C . PRO A 1 305 ? 18.372 8.515 0.638 1.00 89.75 305 PRO A C 1
ATOM 2443 O O . PRO A 1 305 ? 17.421 7.772 0.402 1.00 89.75 305 PRO A O 1
ATOM 2446 N N . PHE A 1 306 ? 19.302 8.766 -0.290 1.00 92.38 306 PHE A N 1
ATOM 2447 C CA . PHE A 1 306 ? 19.288 8.161 -1.625 1.00 92.38 306 PHE A CA 1
ATOM 2448 C C . PHE A 1 306 ? 19.716 6.696 -1.574 1.00 92.38 306 PHE A C 1
ATOM 2450 O O . PHE A 1 306 ? 19.077 5.846 -2.193 1.00 92.38 306 PHE A O 1
ATOM 2457 N N . LEU A 1 307 ? 20.761 6.388 -0.803 1.00 92.94 307 LEU A N 1
ATOM 2458 C CA . LEU A 1 307 ? 21.236 5.018 -0.613 1.00 92.94 307 LEU A CA 1
ATOM 2459 C C . LEU A 1 307 ? 20.221 4.164 0.164 1.00 92.94 307 LEU A C 1
ATOM 2461 O O . LEU A 1 307 ? 20.013 3.000 -0.170 1.00 92.94 307 LEU A O 1
ATOM 2465 N N . GLU A 1 308 ? 19.547 4.734 1.164 1.00 89.75 308 GLU A N 1
ATOM 2466 C CA . GLU A 1 308 ? 18.435 4.084 1.869 1.00 89.75 308 GLU A CA 1
ATOM 2467 C C . GLU A 1 308 ? 17.246 3.840 0.936 1.00 89.75 308 GLU A C 1
ATOM 2469 O O . GLU A 1 308 ? 16.711 2.734 0.922 1.00 89.75 308 GLU A O 1
ATOM 2474 N N . SER A 1 309 ? 16.895 4.821 0.096 1.00 90.56 309 SER A N 1
ATOM 2475 C CA . SER A 1 309 ? 15.857 4.690 -0.934 1.00 90.56 309 SER A CA 1
ATOM 2476 C C . SER A 1 309 ? 16.144 3.523 -1.889 1.00 90.56 309 SER A C 1
ATOM 2478 O O . SER A 1 309 ? 15.275 2.686 -2.128 1.00 90.56 309 SER A O 1
ATOM 2480 N N . ILE A 1 310 ? 17.383 3.395 -2.376 1.00 92.81 310 ILE A N 1
ATOM 2481 C CA . ILE A 1 310 ? 17.812 2.306 -3.272 1.00 92.81 310 ILE A CA 1
ATOM 2482 C C . ILE A 1 310 ? 17.615 0.929 -2.628 1.00 92.81 310 ILE A C 1
ATOM 2484 O O . ILE A 1 310 ? 17.081 0.027 -3.274 1.00 92.81 310 ILE A O 1
ATOM 2488 N N . LYS A 1 311 ? 17.972 0.781 -1.346 1.00 90.00 311 LYS A N 1
ATOM 2489 C CA . LYS A 1 311 ? 17.838 -0.484 -0.600 1.00 90.00 311 LYS A CA 1
ATOM 2490 C C . LYS A 1 311 ? 16.393 -0.966 -0.470 1.00 90.00 311 LYS A C 1
ATOM 2492 O O . LYS A 1 311 ? 16.175 -2.149 -0.229 1.00 90.00 311 LYS A O 1
ATOM 2497 N N . THR A 1 312 ? 15.402 -0.087 -0.627 1.00 87.81 312 THR A N 1
ATOM 2498 C CA . THR A 1 312 ? 13.987 -0.489 -0.554 1.00 87.81 312 THR A CA 1
ATOM 2499 C C . THR A 1 312 ? 13.557 -1.344 -1.749 1.00 87.81 312 THR A C 1
ATOM 2501 O O . THR A 1 312 ? 12.686 -2.193 -1.596 1.00 87.81 312 THR A O 1
ATOM 2504 N N . TYR A 1 313 ? 14.228 -1.193 -2.897 1.00 90.94 313 TYR A N 1
ATOM 2505 C CA . TYR A 1 313 ? 13.958 -1.946 -4.127 1.00 90.94 313 TYR A CA 1
ATOM 2506 C C . TYR A 1 313 ? 14.707 -3.281 -4.221 1.00 90.94 313 TYR A C 1
ATOM 2508 O O . TYR A 1 313 ? 14.580 -3.981 -5.229 1.00 90.94 313 TYR A O 1
ATOM 2516 N N . ASP A 1 314 ? 15.492 -3.636 -3.201 1.00 86.56 314 ASP A N 1
ATOM 2517 C CA . ASP A 1 314 ? 16.167 -4.927 -3.137 1.00 86.56 314 ASP A CA 1
ATOM 2518 C C . ASP A 1 314 ? 15.162 -6.045 -2.806 1.00 86.56 314 ASP A C 1
ATOM 2520 O O . ASP A 1 314 ? 14.660 -6.170 -1.682 1.00 86.56 314 ASP A O 1
ATOM 2524 N N . VAL A 1 315 ? 14.874 -6.861 -3.822 1.00 81.56 315 VAL A N 1
ATOM 2525 C CA . VAL A 1 315 ? 14.000 -8.043 -3.753 1.00 81.56 315 VAL A CA 1
ATOM 2526 C C . VAL A 1 315 ? 14.722 -9.292 -3.243 1.00 81.56 315 VAL A C 1
ATOM 2528 O O . VAL A 1 315 ? 14.133 -10.370 -3.229 1.00 81.56 315 VAL A O 1
ATOM 2531 N N . GLY A 1 316 ? 15.988 -9.171 -2.830 1.00 76.12 316 GLY A N 1
ATOM 2532 C CA . GLY A 1 316 ? 16.705 -10.233 -2.139 1.00 76.12 316 GLY A CA 1
ATOM 2533 C C . GLY A 1 316 ? 16.008 -10.655 -0.837 1.00 76.12 316 GLY A C 1
ATOM 2534 O O . GLY A 1 316 ? 15.074 -9.978 -0.386 1.00 76.12 316 GLY A O 1
ATOM 2535 N N . PRO A 1 317 ? 16.478 -11.748 -0.198 1.00 66.88 317 PRO A N 1
ATOM 2536 C CA . PRO A 1 317 ? 15.827 -12.356 0.958 1.00 66.88 317 PRO A CA 1
ATOM 2537 C C . PRO A 1 317 ? 15.406 -11.299 1.977 1.00 66.88 317 PRO A C 1
ATOM 2539 O O . PRO A 1 317 ? 16.241 -10.576 2.535 1.00 66.88 317 PRO A O 1
ATOM 2542 N N . VAL A 1 318 ? 14.096 -11.171 2.184 1.00 63.06 318 VAL A N 1
ATOM 2543 C CA . VAL A 1 318 ? 13.561 -10.147 3.076 1.00 63.06 318 VAL A CA 1
ATOM 2544 C C . VAL A 1 318 ? 13.975 -10.511 4.496 1.00 63.06 318 VAL A C 1
ATOM 2546 O O . VAL A 1 318 ? 13.564 -11.534 5.043 1.00 63.06 318 VAL A O 1
ATOM 2549 N N . ALA A 1 319 ? 14.826 -9.681 5.102 1.00 59.78 319 ALA A N 1
ATOM 2550 C CA . ALA A 1 319 ? 15.148 -9.818 6.514 1.00 59.78 319 ALA A CA 1
ATOM 2551 C C . ALA A 1 319 ? 13.848 -9.756 7.327 1.00 59.78 319 ALA A C 1
ATOM 2553 O O . ALA A 1 319 ? 12.996 -8.909 7.058 1.00 59.78 319 ALA A O 1
ATOM 2554 N N . ALA A 1 320 ? 13.709 -10.636 8.323 1.00 59.00 320 ALA A N 1
ATOM 2555 C CA . ALA A 1 320 ? 12.509 -10.705 9.153 1.00 59.00 320 ALA A CA 1
ATOM 2556 C C . ALA A 1 320 ? 12.122 -9.312 9.674 1.00 59.00 320 ALA A C 1
ATOM 2558 O O . ALA A 1 320 ? 12.949 -8.642 10.307 1.00 59.00 320 ALA A O 1
ATOM 2559 N N . GLU A 1 321 ? 10.879 -8.899 9.408 1.00 64.00 321 GLU A N 1
ATOM 2560 C CA . GLU A 1 321 ? 10.392 -7.564 9.741 1.00 64.00 321 GLU A CA 1
ATOM 2561 C C . GLU A 1 321 ? 10.603 -7.276 11.233 1.00 64.00 321 GLU A C 1
ATOM 2563 O O . GLU A 1 321 ? 10.073 -7.945 12.120 1.00 64.00 321 GLU A O 1
ATOM 2568 N N . THR A 1 322 ? 11.445 -6.286 11.526 1.00 62.81 322 THR A N 1
ATOM 2569 C CA . THR A 1 322 ? 11.913 -6.033 12.893 1.00 62.81 322 THR A CA 1
ATOM 2570 C C . THR A 1 322 ? 10.892 -5.291 13.742 1.00 62.81 322 THR A C 1
ATOM 2572 O O . THR A 1 322 ? 10.976 -5.358 14.966 1.00 62.81 322 THR A O 1
ATOM 2575 N N . ARG A 1 323 ? 9.908 -4.630 13.117 1.00 66.25 323 ARG A N 1
ATOM 2576 C CA . ARG A 1 323 ? 8.868 -3.863 13.819 1.00 66.25 323 ARG A CA 1
ATOM 2577 C C . ARG A 1 323 ? 8.049 -4.753 14.758 1.00 66.25 323 ARG A C 1
ATOM 2579 O O . ARG A 1 323 ? 7.801 -4.363 15.891 1.00 66.25 323 ARG A O 1
ATOM 2586 N N . GLY A 1 324 ? 7.752 -5.990 14.357 1.00 59.50 324 GLY A N 1
ATOM 2587 C CA . GLY A 1 324 ? 7.043 -6.953 15.206 1.00 59.50 324 GLY A CA 1
ATOM 2588 C C . GLY A 1 324 ? 7.849 -7.485 16.402 1.00 59.50 324 GLY A C 1
ATOM 2589 O O . GLY A 1 324 ? 7.257 -8.000 17.341 1.00 59.50 324 GLY A O 1
ATOM 2590 N N . LYS A 1 325 ? 9.186 -7.343 16.428 1.00 65.38 325 LYS A N 1
ATOM 2591 C CA . LYS A 1 325 ? 10.052 -8.022 17.420 1.00 65.38 325 LYS A CA 1
ATOM 2592 C C . LYS A 1 325 ? 9.916 -7.511 18.856 1.00 65.38 325 LYS A C 1
ATOM 2594 O O . LYS A 1 325 ? 10.363 -8.184 19.778 1.00 65.38 325 LYS A O 1
ATOM 2599 N N . VAL A 1 326 ? 9.350 -6.321 19.046 1.00 76.00 326 VAL A N 1
ATOM 2600 C CA . VAL A 1 326 ? 9.129 -5.724 20.378 1.00 76.00 326 VAL A CA 1
ATOM 2601 C C . VAL A 1 326 ? 7.740 -6.088 20.927 1.00 76.00 326 VAL A C 1
ATOM 2603 O O . VAL A 1 326 ? 7.435 -5.814 22.085 1.00 76.00 326 VAL A O 1
ATOM 2606 N N . LEU A 1 327 ? 6.889 -6.717 20.111 1.00 83.12 327 LEU A N 1
ATOM 2607 C CA . LEU A 1 327 ? 5.519 -7.070 20.469 1.00 83.12 327 LEU A CA 1
ATOM 2608 C C . LEU A 1 327 ? 5.441 -8.505 21.022 1.00 83.12 327 LEU A C 1
ATOM 2610 O O . LEU A 1 327 ? 6.216 -9.366 20.602 1.00 83.12 327 LEU A O 1
ATOM 2614 N N . PRO A 1 328 ? 4.491 -8.800 21.931 1.00 88.69 328 PRO A N 1
ATOM 2615 C CA . PRO A 1 328 ? 4.182 -10.175 22.312 1.00 88.69 328 PRO A CA 1
ATOM 2616 C C . PRO A 1 328 ? 3.825 -11.036 21.093 1.00 88.69 328 PRO A C 1
ATOM 2618 O O . PRO A 1 328 ? 3.123 -10.570 20.193 1.00 88.69 328 PRO A O 1
ATOM 2621 N N . GLN A 1 329 ? 4.238 -12.309 21.089 1.00 87.69 329 GLN A N 1
ATOM 2622 C CA . GLN A 1 329 ? 4.032 -13.208 19.943 1.00 87.69 329 GLN A CA 1
ATOM 2623 C C . GLN A 1 329 ? 2.556 -13.327 19.539 1.00 87.69 329 GLN A C 1
ATOM 2625 O O . GLN A 1 329 ? 2.239 -13.268 18.357 1.00 87.69 329 GLN A O 1
ATOM 2630 N N . TRP A 1 330 ? 1.640 -13.380 20.512 1.00 90.56 330 TRP A N 1
ATOM 2631 C CA . TRP A 1 330 ? 0.204 -13.440 20.231 1.00 90.56 330 TRP A CA 1
ATOM 2632 C C . TRP A 1 330 ? -0.274 -12.242 19.394 1.00 90.56 330 TRP A C 1
ATOM 2634 O O . TRP A 1 330 ? -1.151 -12.390 18.547 1.00 90.56 330 TRP A O 1
ATOM 2644 N N . MET A 1 331 ? 0.299 -11.049 19.597 1.00 88.81 331 MET A N 1
ATOM 2645 C CA . MET A 1 331 ? -0.037 -9.869 18.798 1.00 88.81 331 MET A CA 1
ATOM 2646 C C . MET A 1 331 ? 0.519 -9.989 17.395 1.00 88.81 331 MET A C 1
ATOM 2648 O O . MET A 1 331 ? -0.162 -9.605 16.446 1.00 88.81 331 MET A O 1
ATOM 2652 N N . VAL A 1 332 ? 1.747 -10.502 17.279 1.00 86.75 332 VAL A N 1
ATOM 2653 C CA . VAL A 1 332 ? 2.405 -10.689 15.989 1.00 86.75 332 VAL A CA 1
ATOM 2654 C C . VAL A 1 332 ? 1.534 -11.572 15.100 1.00 86.75 332 VAL A C 1
ATOM 2656 O O . VAL A 1 332 ? 1.134 -11.145 14.016 1.00 86.75 332 VAL A O 1
ATOM 2659 N N . ASP A 1 333 ? 1.124 -12.722 15.633 1.00 88.38 333 ASP A N 1
ATOM 2660 C CA . ASP A 1 333 ? 0.272 -13.683 14.937 1.00 88.38 333 ASP A CA 1
ATOM 2661 C C . ASP A 1 333 ? -1.070 -13.044 14.545 1.00 88.38 333 ASP A C 1
ATOM 2663 O O . ASP A 1 333 ? -1.514 -13.135 13.402 1.00 88.38 333 ASP A O 1
ATOM 2667 N N . LYS A 1 334 ? -1.720 -12.312 15.463 1.00 89.94 334 LYS A N 1
ATOM 2668 C CA . LYS A 1 334 ? -3.022 -11.683 15.184 1.00 89.94 334 LYS A CA 1
ATOM 2669 C C . LYS A 1 334 ? -2.952 -10.528 14.189 1.00 89.94 334 LYS A C 1
ATOM 2671 O O . LYS A 1 334 ? -3.942 -10.294 13.494 1.00 89.94 334 LYS A O 1
ATOM 2676 N N . VAL A 1 335 ? -1.845 -9.790 14.129 1.00 88.12 335 VAL A N 1
ATOM 2677 C CA . VAL A 1 335 ? -1.635 -8.759 13.104 1.00 88.12 335 VAL A CA 1
ATOM 2678 C C . VAL A 1 335 ? -1.443 -9.420 11.747 1.00 88.12 335 VAL A C 1
ATOM 2680 O O . VAL A 1 335 ? -2.146 -9.033 10.820 1.00 88.12 335 VAL A O 1
ATOM 2683 N N . GLN A 1 336 ? -0.587 -10.441 11.644 1.00 85.56 336 GLN A N 1
ATOM 2684 C CA . GLN A 1 336 ? -0.339 -11.161 10.388 1.00 85.56 336 GLN A CA 1
ATOM 2685 C C . GLN A 1 336 ? -1.603 -11.845 9.849 1.00 85.56 336 GLN A C 1
ATOM 2687 O O . GLN A 1 336 ? -1.882 -11.758 8.656 1.00 85.56 336 GLN A O 1
ATOM 2692 N N . GLU A 1 337 ? -2.423 -12.417 10.739 1.00 88.31 337 GLU A N 1
ATOM 2693 C CA . GLU A 1 337 ? -3.752 -12.977 10.438 1.00 88.31 337 GLU A CA 1
ATOM 2694 C C . GLU A 1 337 ? -4.826 -11.903 10.128 1.00 88.31 337 GLU A C 1
ATOM 2696 O O . GLU A 1 337 ? -5.990 -12.232 9.897 1.00 88.31 337 GLU A O 1
ATOM 2701 N N . GLY A 1 338 ? -4.500 -10.608 10.217 1.00 86.19 338 GLY A N 1
ATOM 2702 C CA . GLY A 1 338 ? -5.433 -9.490 10.018 1.00 86.19 338 GLY A CA 1
ATOM 2703 C C . GLY A 1 338 ? -6.537 -9.342 11.070 1.00 86.19 338 GLY A C 1
ATOM 2704 O O . GLY A 1 338 ? -7.474 -8.557 10.869 1.00 86.19 338 GLY A O 1
ATOM 2705 N N . LYS A 1 339 ? -6.437 -10.059 12.196 1.00 88.69 339 LYS A N 1
ATOM 2706 C CA . LYS A 1 339 ? -7.390 -10.043 13.323 1.00 88.69 339 LYS A CA 1
ATOM 2707 C C . LYS A 1 339 ? -7.189 -8.854 14.263 1.00 88.69 339 LYS A C 1
ATOM 2709 O O . LYS A 1 339 ? -8.095 -8.529 15.026 1.00 88.69 339 LYS A O 1
ATOM 2714 N N . LEU A 1 340 ? -6.038 -8.187 14.191 1.00 87.06 340 LEU A N 1
ATOM 2715 C CA . LEU A 1 340 ? -5.792 -6.888 14.817 1.00 87.06 340 LEU A CA 1
ATOM 2716 C C . LEU A 1 340 ? -5.653 -5.788 13.760 1.00 87.06 340 LEU A C 1
ATOM 2718 O O . LEU A 1 340 ? -5.184 -6.004 12.643 1.00 87.06 340 LEU A O 1
ATOM 2722 N N . THR A 1 341 ? -6.096 -4.581 14.100 1.00 81.25 341 THR A N 1
ATOM 2723 C CA . THR A 1 341 ? -5.992 -3.416 13.216 1.00 81.25 341 THR A CA 1
ATOM 2724 C C . THR A 1 341 ? -4.569 -2.853 13.224 1.00 81.25 341 THR A C 1
ATOM 2726 O O . THR A 1 341 ? -3.896 -2.838 14.252 1.00 81.25 341 THR A O 1
ATOM 2729 N N . SER A 1 342 ? -4.105 -2.321 12.087 1.00 72.56 342 SER A N 1
ATOM 2730 C CA . SER A 1 342 ? -2.735 -1.787 11.966 1.00 72.56 342 SER A CA 1
ATOM 2731 C C . SER A 1 342 ? -2.464 -0.554 12.832 1.00 72.56 342 SER A C 1
ATOM 2733 O O . SER A 1 342 ? -1.314 -0.266 13.121 1.00 72.56 342 SER A O 1
ATOM 2735 N N . PHE A 1 343 ? -3.481 0.180 13.295 1.00 81.69 343 PHE A N 1
ATOM 2736 C CA . PHE A 1 343 ? -3.223 1.312 14.193 1.00 81.69 343 PHE A CA 1
ATOM 2737 C C . PHE A 1 343 ? -2.762 0.866 15.590 1.00 81.69 343 PHE A C 1
ATOM 2739 O O . PHE A 1 343 ? -2.184 1.669 16.314 1.00 81.69 343 PHE A O 1
ATOM 2746 N N . VAL A 1 344 ? -2.982 -0.401 15.977 1.00 86.06 344 VAL A N 1
ATOM 2747 C CA . VAL A 1 344 ? -2.469 -0.954 17.244 1.00 86.06 344 VAL A CA 1
ATOM 2748 C C . VAL A 1 344 ? -0.944 -0.855 17.283 1.00 86.06 344 VAL A C 1
ATOM 2750 O O . VAL A 1 344 ? -0.380 -0.451 18.297 1.00 86.06 344 VAL A O 1
ATOM 2753 N N . THR A 1 345 ? -0.275 -1.154 16.165 1.00 81.50 345 THR A N 1
ATOM 2754 C CA . THR A 1 345 ? 1.186 -1.067 16.072 1.00 81.50 345 THR A CA 1
ATOM 2755 C C . THR A 1 345 ? 1.652 0.387 16.098 1.00 81.50 345 THR A C 1
ATOM 2757 O O . THR A 1 345 ? 2.627 0.697 16.775 1.00 81.50 345 THR A O 1
ATOM 2760 N N . ASP A 1 346 ? 0.931 1.306 15.444 1.00 84.12 346 ASP A N 1
ATOM 2761 C CA . ASP A 1 346 ? 1.250 2.742 15.494 1.00 84.12 346 ASP A CA 1
ATOM 2762 C C . ASP A 1 346 ? 1.128 3.311 16.918 1.00 84.12 346 ASP A C 1
ATOM 2764 O O . ASP A 1 346 ? 1.962 4.115 17.343 1.00 84.12 346 ASP A O 1
ATOM 2768 N N . VAL A 1 347 ? 0.114 2.877 17.674 1.00 89.75 347 VAL A N 1
ATOM 2769 C CA . VAL A 1 347 ? -0.070 3.280 19.072 1.00 89.75 347 VAL A CA 1
ATOM 2770 C C . VAL A 1 347 ? 1.069 2.747 19.933 1.00 89.75 347 VAL A C 1
ATOM 2772 O O . VAL A 1 347 ? 1.661 3.531 20.662 1.00 89.75 347 VAL A O 1
ATOM 2775 N N . LEU A 1 348 ? 1.430 1.467 19.817 1.00 87.81 348 LEU A N 1
ATOM 2776 C CA . LEU A 1 348 ? 2.489 0.862 20.635 1.00 87.81 348 LEU A CA 1
ATOM 2777 C C . LEU A 1 348 ? 3.894 1.387 20.315 1.00 87.81 348 LEU A C 1
ATOM 2779 O O . LEU A 1 348 ? 4.690 1.587 21.226 1.00 87.81 348 LEU A O 1
ATOM 2783 N N . HIS A 1 349 ? 4.218 1.622 19.041 1.00 83.69 349 HIS A N 1
ATOM 2784 C CA . HIS A 1 349 ? 5.564 2.057 18.652 1.00 83.69 349 HIS A CA 1
ATOM 2785 C C . HIS A 1 349 ? 5.778 3.566 18.746 1.00 83.69 349 HIS A C 1
ATOM 2787 O O . HIS A 1 349 ? 6.917 4.018 18.873 1.00 83.69 349 HIS A O 1
ATOM 2793 N N . HIS A 1 350 ? 4.714 4.358 18.611 1.00 85.50 350 HIS A N 1
ATOM 2794 C CA . HIS A 1 350 ? 4.836 5.807 18.450 1.00 85.50 350 HIS A CA 1
ATOM 2795 C C . HIS A 1 350 ? 3.947 6.609 19.400 1.00 85.50 350 HIS A C 1
ATOM 2797 O O . HIS A 1 350 ? 3.938 7.838 19.308 1.00 85.50 350 HIS A O 1
ATOM 2803 N N . SER A 1 351 ? 3.176 5.945 20.267 1.00 91.38 351 SER A N 1
ATOM 2804 C CA . SER A 1 351 ? 2.222 6.572 21.188 1.00 91.38 351 SER A CA 1
ATOM 2805 C C . SER A 1 351 ? 1.348 7.607 20.476 1.00 91.38 351 SER A C 1
ATOM 2807 O O . SER A 1 351 ? 1.117 8.707 20.985 1.00 91.38 351 SER A O 1
ATOM 2809 N N . ARG A 1 352 ? 0.885 7.277 19.260 1.00 91.12 352 ARG A N 1
ATOM 2810 C CA . ARG A 1 352 ? 0.102 8.175 18.397 1.00 91.12 352 ARG A CA 1
ATOM 2811 C C . ARG A 1 352 ? -1.085 7.472 17.752 1.00 91.12 352 ARG A C 1
ATOM 2813 O O . ARG A 1 352 ? -1.000 6.305 17.392 1.00 91.12 352 ARG A O 1
ATOM 2820 N N . MET A 1 353 ? -2.152 8.228 17.520 1.00 91.69 353 MET A N 1
ATOM 2821 C CA . MET A 1 353 ? -3.337 7.779 16.793 1.00 91.69 353 MET A CA 1
ATOM 2822 C C . MET A 1 353 ? -3.740 8.824 15.751 1.00 91.69 353 MET A C 1
ATOM 2824 O O . MET A 1 353 ? -3.981 9.987 16.078 1.00 91.69 353 MET A O 1
ATOM 2828 N N . MET A 1 354 ? -3.832 8.407 14.487 1.00 90.44 354 MET A N 1
ATOM 2829 C CA . MET A 1 354 ? -4.251 9.267 13.375 1.00 90.44 354 MET A CA 1
ATOM 2830 C C . MET A 1 354 ? -5.742 9.064 13.101 1.00 90.44 354 MET A C 1
ATOM 2832 O O . MET A 1 354 ? -6.138 8.102 12.438 1.00 90.44 354 MET A O 1
ATOM 2836 N N . LEU A 1 355 ? -6.585 9.969 13.596 1.00 92.62 355 LEU A N 1
ATOM 2837 C CA . LEU A 1 355 ? -8.030 9.872 13.419 1.00 92.62 355 LEU A CA 1
ATOM 2838 C C . LEU A 1 355 ? -8.405 10.387 12.028 1.00 92.62 355 LEU A C 1
ATOM 2840 O O . LEU A 1 355 ? -8.335 11.580 11.734 1.00 92.62 355 LEU A O 1
ATOM 2844 N N . THR A 1 356 ? -8.755 9.459 11.133 1.00 89.75 356 THR A N 1
ATOM 2845 C CA . THR A 1 356 ? -9.108 9.794 9.748 1.00 89.75 356 THR A CA 1
ATOM 2846 C C . THR A 1 356 ? -10.363 10.680 9.724 1.00 89.75 356 THR A C 1
ATOM 2848 O O . THR A 1 356 ? -11.388 10.267 10.272 1.00 89.75 356 THR A O 1
ATOM 2851 N N . PRO A 1 357 ? -10.319 11.864 9.080 1.00 90.25 357 PRO A N 1
ATOM 2852 C CA . PRO A 1 357 ? -11.493 12.708 8.897 1.00 90.25 357 PRO A CA 1
ATOM 2853 C C . PRO A 1 357 ? -12.603 11.971 8.152 1.00 90.25 357 PRO A C 1
ATOM 2855 O O . PRO A 1 357 ? -12.345 11.328 7.131 1.00 90.25 357 PRO A O 1
ATOM 2858 N N . LEU A 1 358 ? -13.828 12.097 8.655 1.00 91.19 358 LEU A N 1
ATOM 2859 C CA . LEU A 1 358 ? -15.022 11.487 8.079 1.00 91.19 358 LEU A CA 1
ATOM 2860 C C . LEU A 1 358 ? -15.829 12.519 7.289 1.00 91.19 358 LEU A C 1
ATOM 2862 O O . LEU A 1 358 ? -15.684 13.727 7.492 1.00 91.19 358 LEU A O 1
ATOM 2866 N N . VAL A 1 359 ? -16.694 12.043 6.393 1.00 91.06 359 VAL A N 1
ATOM 2867 C CA . VAL A 1 359 ? -17.764 12.883 5.844 1.00 91.06 359 VAL A CA 1
ATOM 2868 C C . VAL A 1 359 ? -18.824 13.022 6.932 1.00 91.06 359 VAL A C 1
ATOM 2870 O O . VAL A 1 359 ? -19.564 12.088 7.216 1.00 91.06 359 VAL A O 1
ATOM 2873 N N . GLU A 1 360 ? -18.821 14.172 7.598 1.00 91.12 360 GLU A N 1
ATOM 2874 C CA . GLU A 1 360 ? -19.629 14.455 8.786 1.00 91.12 360 GLU A CA 1
ATOM 2875 C C . GLU A 1 360 ? -20.182 15.890 8.751 1.00 91.12 360 GLU A C 1
ATOM 2877 O O . GLU A 1 360 ? -19.851 16.675 7.854 1.00 91.12 360 GLU A O 1
ATOM 2882 N N . ASP A 1 361 ? -21.007 16.256 9.736 1.00 90.19 361 ASP A N 1
ATOM 2883 C CA . ASP A 1 361 ? -21.426 17.644 9.928 1.00 90.19 361 ASP A CA 1
ATOM 2884 C C . ASP A 1 361 ? -20.292 18.477 10.546 1.00 90.19 361 ASP A C 1
ATOM 2886 O O . ASP A 1 361 ? -20.037 18.470 11.750 1.00 90.19 361 ASP A O 1
ATOM 2890 N N . PHE A 1 362 ? -19.636 19.269 9.700 1.00 90.62 362 PHE A N 1
ATOM 2891 C CA . PHE A 1 362 ? -18.555 20.169 10.094 1.00 90.62 362 PHE A CA 1
ATOM 2892 C C . PHE A 1 362 ? -18.998 21.330 11.002 1.00 90.62 362 PHE A C 1
ATOM 2894 O O . PHE A 1 362 ? -18.141 22.088 11.462 1.00 90.62 362 PHE A O 1
ATOM 2901 N N . SER A 1 363 ? -20.302 21.533 11.229 1.00 90.69 363 SER A N 1
ATOM 2902 C CA . SER A 1 363 ? -20.814 22.471 12.236 1.00 90.69 363 SER A CA 1
ATOM 2903 C C . SER A 1 363 ? -20.617 21.966 13.669 1.00 90.69 363 SER A C 1
ATOM 2905 O O . SER A 1 363 ? -20.501 22.782 14.582 1.00 90.69 363 SER A O 1
ATOM 2907 N N . GLN A 1 364 ? -20.508 20.647 13.843 1.00 92.62 364 GLN A N 1
ATOM 2908 C CA . GLN A 1 364 ? -20.314 19.978 15.123 1.00 92.62 364 GLN A CA 1
ATOM 2909 C C . GLN A 1 364 ? -18.823 19.699 15.398 1.00 92.62 364 GLN A C 1
ATOM 2911 O O . GLN A 1 364 ? -17.983 19.784 14.485 1.00 92.62 364 GLN A O 1
ATOM 2916 N N . PRO A 1 365 ? -18.459 19.352 16.648 1.00 91.81 365 PRO A N 1
ATOM 2917 C CA . PRO A 1 365 ? -17.160 18.757 16.960 1.00 91.81 365 PRO A CA 1
ATOM 2918 C C . PRO A 1 365 ? -16.894 17.480 16.145 1.00 91.81 365 PRO A C 1
ATOM 2920 O O . PRO A 1 365 ? -17.817 16.890 15.587 1.00 91.81 365 PRO A O 1
ATOM 2923 N N . SER A 1 366 ? -15.632 17.044 16.083 1.00 93.62 366 SER A N 1
ATOM 2924 C CA . SER A 1 366 ? -15.259 15.778 15.429 1.00 93.62 366 SER A CA 1
ATOM 2925 C C . SER A 1 366 ? -16.077 14.615 15.993 1.00 93.62 366 SER A C 1
ATOM 2927 O O . SER A 1 366 ? -16.138 14.448 17.218 1.00 93.62 366 SER A O 1
ATOM 2929 N N . SER A 1 367 ? -16.668 13.790 15.123 1.00 92.94 367 SER A N 1
ATOM 2930 C CA . SER A 1 367 ? -17.427 12.591 15.515 1.00 92.94 367 SER A CA 1
ATOM 2931 C C . SER A 1 367 ? -16.592 11.594 16.318 1.00 92.94 367 SER A C 1
ATOM 2933 O O . SER A 1 367 ? -17.130 10.881 17.166 1.00 92.94 367 SER A O 1
ATOM 2935 N N . HIS A 1 368 ? -15.262 11.615 16.169 1.00 94.00 368 HIS A N 1
ATOM 2936 C CA . HIS A 1 368 ? -14.351 10.825 17.001 1.00 94.00 368 HIS A CA 1
ATOM 2937 C C . HIS A 1 368 ? -14.463 11.152 18.493 1.00 94.00 368 HIS A C 1
ATOM 2939 O O . HIS A 1 368 ? -14.090 10.322 19.326 1.00 94.00 368 HIS A O 1
ATOM 2945 N N . SER A 1 369 ? -15.004 12.314 18.864 1.00 93.00 369 SER A N 1
ATOM 2946 C CA . SER A 1 369 ? -15.266 12.674 20.263 1.00 93.00 369 SER A CA 1
ATOM 2947 C C . SER A 1 369 ? -16.222 11.691 20.945 1.00 93.00 369 SER A C 1
ATOM 2949 O O . SER A 1 369 ? -16.041 11.406 22.126 1.00 93.00 369 SER A O 1
ATOM 2951 N N . ALA A 1 370 ? -17.174 11.110 20.205 1.00 93.38 370 ALA A N 1
ATOM 2952 C CA . ALA A 1 370 ? -18.149 10.161 20.748 1.00 93.38 370 ALA A CA 1
ATOM 2953 C C . ALA A 1 370 ? -17.500 8.871 21.285 1.00 93.38 370 ALA A C 1
ATOM 2955 O O . ALA A 1 370 ? -18.003 8.270 22.227 1.00 93.38 370 ALA A O 1
ATOM 2956 N N . ALA A 1 371 ? -16.358 8.467 20.720 1.00 93.69 371 ALA A N 1
ATOM 2957 C CA . ALA A 1 371 ? -15.631 7.258 21.111 1.00 93.69 371 ALA A CA 1
ATOM 2958 C C . ALA A 1 371 ? -14.357 7.549 21.928 1.00 93.69 371 ALA A C 1
ATOM 2960 O O . ALA A 1 371 ? -13.508 6.668 22.077 1.00 93.69 371 ALA A O 1
ATOM 2961 N N . LEU A 1 372 ? -14.192 8.772 22.455 1.00 95.56 372 LEU A N 1
ATOM 2962 C CA . LEU A 1 372 ? -12.991 9.154 23.207 1.00 95.56 372 LEU A CA 1
ATOM 2963 C C . LEU A 1 372 ? -12.753 8.234 24.408 1.00 95.56 372 LEU A C 1
ATOM 2965 O O . LEU A 1 372 ? -11.641 7.746 24.582 1.00 95.56 372 LEU A O 1
ATOM 2969 N N . ARG A 1 373 ? -13.794 7.942 25.195 1.00 95.94 373 ARG A N 1
ATOM 2970 C CA . ARG A 1 373 ? -13.680 7.087 26.386 1.00 95.94 373 ARG A CA 1
ATOM 2971 C C . ARG A 1 373 ? -13.207 5.675 26.040 1.00 95.94 373 ARG A C 1
ATOM 2973 O O . ARG A 1 373 ? -12.307 5.159 26.695 1.00 95.94 373 ARG A O 1
ATOM 2980 N N . ILE A 1 374 ? -13.739 5.090 24.965 1.00 96.12 374 ILE A N 1
ATOM 2981 C CA . ILE A 1 374 ? -13.302 3.778 24.463 1.00 96.12 374 ILE A CA 1
ATOM 2982 C C . ILE A 1 374 ? -11.810 3.818 24.124 1.00 96.12 374 ILE A C 1
ATOM 2984 O O . ILE A 1 374 ? -11.060 2.931 24.528 1.00 96.12 374 ILE A O 1
ATOM 2988 N N . ARG A 1 375 ? -11.354 4.877 23.443 1.00 96.06 375 ARG A N 1
ATOM 2989 C CA . ARG A 1 375 ? -9.934 5.043 23.114 1.00 96.06 375 ARG A CA 1
ATOM 2990 C C . ARG A 1 375 ? -9.056 5.253 24.346 1.00 96.06 375 ARG A C 1
ATOM 2992 O O . ARG A 1 375 ? -7.964 4.709 24.385 1.00 96.06 375 ARG A O 1
ATOM 2999 N N . GLN A 1 376 ? -9.521 5.962 25.375 1.00 97.06 376 GLN A N 1
ATOM 3000 C CA . GLN A 1 376 ? -8.772 6.110 26.630 1.00 97.06 376 GLN A CA 1
ATOM 3001 C C . GLN A 1 376 ? -8.532 4.770 27.332 1.00 97.06 376 GLN A C 1
ATOM 3003 O O . GLN A 1 376 ? -7.426 4.536 27.816 1.00 97.06 376 GLN A O 1
ATOM 3008 N N . PHE A 1 377 ? -9.539 3.892 27.358 1.00 96.38 377 PHE A N 1
ATOM 3009 C CA . PHE A 1 377 ? -9.389 2.525 27.865 1.00 96.38 377 PHE A CA 1
ATOM 3010 C C . PHE A 1 377 ? -8.451 1.703 26.984 1.00 96.38 377 PHE A C 1
ATOM 3012 O O . PHE A 1 377 ? -7.543 1.051 27.488 1.00 96.38 377 PHE A O 1
ATOM 3019 N N . PHE A 1 378 ? -8.619 1.787 25.665 1.00 95.00 378 PHE A N 1
ATOM 3020 C CA . PHE A 1 378 ? -7.737 1.129 24.705 1.00 95.00 378 PHE A CA 1
ATOM 3021 C C . PHE A 1 378 ? -6.266 1.540 24.892 1.00 95.00 378 PHE A C 1
ATOM 3023 O O . PHE A 1 378 ? -5.400 0.676 24.979 1.00 95.00 378 PHE A O 1
ATOM 3030 N N . TYR A 1 379 ? -5.972 2.835 25.051 1.00 95.81 379 TYR A N 1
ATOM 3031 C CA . TYR A 1 379 ? -4.620 3.302 25.365 1.00 95.81 379 TYR A CA 1
ATOM 3032 C C . TYR A 1 379 ? -4.146 2.819 26.738 1.00 95.81 379 TYR A C 1
ATOM 3034 O O . TYR A 1 379 ? -2.975 2.500 26.873 1.00 95.81 379 TYR A O 1
ATOM 3042 N N . GLY A 1 380 ? -5.031 2.705 27.733 1.00 94.81 380 GLY A N 1
ATOM 3043 C CA . GLY A 1 380 ? -4.683 2.170 29.057 1.00 94.81 380 GLY A CA 1
ATOM 3044 C C . GLY A 1 380 ? -4.256 0.708 29.026 1.00 94.81 380 GLY A C 1
ATOM 3045 O O . GLY A 1 380 ? -3.341 0.326 29.753 1.00 94.81 380 GLY A O 1
ATOM 3046 N N . LEU A 1 381 ? -4.873 -0.090 28.153 1.00 93.88 381 LEU A N 1
ATOM 3047 C CA . LEU A 1 381 ? -4.503 -1.489 27.933 1.00 93.88 381 LEU A CA 1
ATOM 3048 C C . LEU A 1 381 ? -3.179 -1.631 27.166 1.00 93.88 381 LEU A C 1
ATOM 3050 O O . LEU A 1 381 ? -2.422 -2.563 27.420 1.00 93.88 381 LEU A O 1
ATOM 3054 N N . LEU A 1 382 ? -2.892 -0.718 26.232 1.00 92.38 382 LEU A N 1
ATOM 3055 C CA . LEU A 1 382 ? -1.705 -0.809 25.375 1.00 92.38 382 LEU A CA 1
ATOM 3056 C C . LEU A 1 382 ? -0.462 -0.112 25.943 1.00 92.38 382 LEU A C 1
ATOM 3058 O O . LEU A 1 382 ? 0.636 -0.646 25.846 1.00 92.38 382 LEU A O 1
ATOM 3062 N N . LEU A 1 383 ? -0.629 1.085 26.503 1.00 92.44 383 LEU A N 1
ATOM 3063 C CA . LEU A 1 383 ? 0.448 2.000 26.900 1.00 92.44 383 LEU A CA 1
ATOM 3064 C C . LEU A 1 383 ? 0.586 2.145 28.422 1.00 92.44 383 LEU A C 1
ATOM 3066 O O . LEU A 1 383 ? 1.436 2.891 28.912 1.00 92.44 383 LEU A O 1
ATOM 3070 N N . GLY A 1 384 ? -0.278 1.486 29.196 1.00 91.25 384 GLY A N 1
ATOM 3071 C CA . GLY A 1 384 ? -0.336 1.690 30.637 1.00 91.25 384 GLY A CA 1
ATOM 3072 C C . GLY A 1 384 ? -0.715 3.137 30.970 1.00 91.25 384 GLY A C 1
ATOM 3073 O O . GLY A 1 384 ? -1.788 3.607 30.602 1.00 91.25 384 GLY A O 1
ATOM 3074 N N . GLN A 1 385 ? 0.177 3.847 31.665 1.00 91.06 385 GLN A N 1
ATOM 3075 C CA . GLN A 1 385 ? -0.031 5.237 32.100 1.00 91.06 385 GLN A CA 1
ATOM 3076 C C . GLN A 1 385 ? 0.420 6.277 31.058 1.00 91.06 385 GLN A C 1
ATOM 3078 O O . GLN A 1 385 ? 0.194 7.478 31.244 1.00 91.06 385 GLN A O 1
ATOM 3083 N N . GLU A 1 386 ? 1.087 5.858 29.979 1.00 93.56 386 GLU A N 1
ATOM 3084 C CA . GLU A 1 386 ? 1.640 6.790 28.999 1.00 93.56 386 GLU A CA 1
ATOM 3085 C C . GLU A 1 386 ? 0.558 7.419 28.115 1.00 93.56 386 GLU A C 1
ATOM 3087 O O . GLU A 1 386 ? -0.389 6.777 27.665 1.00 93.56 386 GLU A O 1
ATOM 3092 N N . THR A 1 387 ? 0.697 8.715 27.832 1.00 96.12 387 THR A N 1
ATOM 3093 C CA . THR A 1 387 ? -0.274 9.435 27.000 1.00 96.12 387 THR A CA 1
ATOM 3094 C C . THR A 1 387 ? -0.132 9.090 25.524 1.00 96.12 387 THR A C 1
ATOM 3096 O O . THR A 1 387 ? 0.977 9.124 24.995 1.00 96.12 387 THR A O 1
ATOM 3099 N N . CYS A 1 388 ? -1.261 8.922 24.834 1.00 96.44 388 CYS A N 1
ATOM 3100 C CA . CYS A 1 388 ? -1.298 8.827 23.377 1.00 96.44 388 CYS A CA 1
ATOM 3101 C C . CYS A 1 388 ? -1.560 10.207 22.752 1.00 96.44 388 CYS A C 1
ATOM 3103 O O . CYS A 1 388 ? -2.400 10.971 23.234 1.00 96.44 388 CYS A O 1
ATOM 3105 N N . THR A 1 389 ? -0.860 10.544 21.672 1.00 96.06 389 THR A N 1
ATOM 3106 C CA . THR A 1 389 ? -1.103 11.761 20.891 1.00 96.06 389 THR A CA 1
ATOM 3107 C C . THR A 1 389 ? -2.124 11.477 19.791 1.00 96.06 389 THR A C 1
ATOM 3109 O O . THR A 1 389 ? -1.826 10.771 18.830 1.00 96.06 389 THR A O 1
ATOM 3112 N N . GLU A 1 390 ? -3.324 12.044 19.905 1.00 95.50 390 GLU A N 1
ATOM 3113 C CA . GLU A 1 390 ? -4.355 11.953 18.865 1.00 95.50 390 GLU A CA 1
ATOM 3114 C C . GLU A 1 390 ? -4.236 13.116 17.888 1.00 95.50 390 GLU A C 1
ATOM 3116 O O . GLU A 1 390 ? -4.224 14.269 18.319 1.00 95.50 390 GLU A O 1
ATOM 3121 N N . PHE A 1 391 ? -4.213 12.816 16.590 1.00 94.31 391 PHE A N 1
ATOM 3122 C CA . PHE A 1 391 ? -4.351 13.792 15.511 1.00 94.31 391 PHE A CA 1
ATOM 3123 C C . PHE A 1 391 ? -5.788 13.765 15.013 1.00 94.31 391 PHE A C 1
ATOM 3125 O O . PHE A 1 391 ? -6.239 12.744 14.496 1.00 94.31 391 PHE A O 1
ATOM 3132 N N . ASP A 1 392 ? -6.497 14.877 15.176 1.00 94.88 392 ASP A N 1
ATOM 3133 C CA . ASP A 1 392 ? -7.926 14.994 14.891 1.00 94.88 392 ASP A CA 1
ATOM 3134 C C . ASP A 1 392 ? -8.244 16.375 14.317 1.00 94.88 392 ASP A C 1
ATOM 3136 O O . ASP A 1 392 ? -7.440 17.310 14.360 1.00 94.88 392 ASP A O 1
ATOM 3140 N N . ARG A 1 393 ? -9.433 16.505 13.746 1.00 92.69 393 ARG A N 1
ATOM 3141 C CA . ARG A 1 393 ? -9.948 17.768 13.251 1.00 92.69 393 ARG A CA 1
ATOM 3142 C C . ARG A 1 393 ? -10.113 18.756 14.409 1.00 92.69 393 ARG A C 1
ATOM 3144 O O . ARG A 1 393 ? -10.876 18.504 15.339 1.00 92.69 393 ARG A O 1
ATOM 3151 N N . ALA A 1 394 ? -9.456 19.910 14.310 1.00 89.81 394 ALA A N 1
ATOM 3152 C CA . ALA A 1 394 ? -9.621 21.002 15.269 1.00 89.81 394 ALA A CA 1
ATOM 3153 C C . ALA A 1 394 ? -10.855 21.846 14.934 1.00 89.81 394 ALA A C 1
ATOM 3155 O O . ALA A 1 394 ? -11.645 22.210 15.800 1.00 89.81 394 ALA A O 1
ATOM 3156 N N . ASP A 1 395 ? -11.014 22.149 13.645 1.00 87.12 395 ASP A N 1
ATOM 3157 C CA . ASP A 1 395 ? -12.074 23.000 13.120 1.00 87.12 395 ASP A CA 1
ATOM 3158 C C . ASP A 1 395 ? -12.446 22.594 11.681 1.00 87.12 395 ASP A C 1
ATOM 3160 O O . ASP A 1 395 ? -12.156 21.498 11.213 1.00 87.12 395 ASP A O 1
ATOM 3164 N N . LYS A 1 396 ? -13.139 23.458 10.937 1.00 85.62 396 LYS A N 1
ATOM 3165 C CA . LYS A 1 396 ? -13.576 23.163 9.561 1.00 85.62 396 LYS A CA 1
ATOM 3166 C C . LYS A 1 396 ? -12.445 23.136 8.524 1.00 85.62 396 LYS A C 1
ATOM 3168 O O . LYS A 1 396 ? -12.738 22.965 7.342 1.00 85.62 396 LYS A O 1
ATOM 3173 N N . LYS A 1 397 ? -11.212 23.472 8.872 1.00 87.50 397 LYS A N 1
ATOM 3174 C CA . LYS A 1 397 ? -10.098 23.726 7.948 1.00 87.50 397 LYS A CA 1
ATOM 3175 C C . LYS A 1 397 ? -8.783 23.137 8.439 1.00 87.50 397 LYS A C 1
ATOM 3177 O O . LYS A 1 397 ? -7.940 22.869 7.593 1.00 87.50 397 LYS A O 1
ATOM 3182 N N . SER A 1 398 ? -8.605 22.943 9.740 1.00 90.56 398 SER A N 1
ATOM 3183 C CA . SER A 1 398 ? -7.331 22.530 10.315 1.00 90.56 398 SER A CA 1
ATOM 3184 C C . SER A 1 398 ? -7.412 21.193 11.053 1.00 90.56 398 SER A C 1
ATOM 3186 O O . SER A 1 398 ? -8.402 20.860 11.715 1.00 90.56 398 SER A O 1
ATOM 3188 N N . MET A 1 399 ? -6.331 20.429 10.924 1.00 92.88 399 MET A N 1
ATOM 3189 C CA . MET A 1 399 ? -5.994 19.332 11.824 1.00 92.88 399 MET A CA 1
ATOM 3190 C C . MET A 1 399 ? -5.215 19.885 13.021 1.00 92.88 399 MET A C 1
ATOM 3192 O O . MET A 1 399 ? -4.402 20.796 12.870 1.00 92.88 399 MET A O 1
ATOM 3196 N N . SER A 1 400 ? -5.424 19.315 14.201 1.00 93.19 400 SER A N 1
ATOM 3197 C CA . SER A 1 400 ? -4.593 19.551 15.381 1.00 93.19 400 SER A CA 1
ATOM 3198 C C . SER A 1 400 ? -4.214 18.227 16.029 1.00 93.19 400 SER A C 1
ATOM 3200 O O . SER A 1 400 ? -4.596 17.149 15.568 1.00 93.19 400 SER A O 1
ATOM 3202 N N . HIS A 1 401 ? -3.429 18.312 17.098 1.00 94.38 401 HIS A N 1
ATOM 3203 C CA . HIS A 1 401 ? -3.129 17.170 17.936 1.00 94.38 401 HIS A CA 1
ATOM 3204 C C . HIS A 1 401 ? -3.381 17.487 19.405 1.00 94.38 401 HIS A C 1
ATOM 3206 O O . HIS A 1 401 ? -3.268 18.635 19.840 1.00 94.38 401 HIS A O 1
ATOM 3212 N N . LYS A 1 402 ? -3.709 16.454 20.178 1.00 94.69 402 LYS A N 1
ATOM 3213 C CA . LYS A 1 402 ? -3.909 16.542 21.627 1.00 94.69 402 LYS A CA 1
ATOM 3214 C C . LYS A 1 402 ? -3.334 15.314 22.317 1.00 94.69 402 LYS A C 1
ATOM 3216 O O . LYS A 1 402 ? -3.398 14.208 21.786 1.00 94.69 402 LYS A O 1
ATOM 3221 N N . LYS A 1 403 ? -2.809 15.501 23.529 1.00 97.00 403 LYS A N 1
ATOM 3222 C CA . LYS A 1 403 ? -2.424 14.382 24.394 1.00 97.00 403 LYS A CA 1
ATOM 3223 C C . LYS A 1 403 ? -3.659 13.856 25.109 1.00 97.00 403 LYS A C 1
ATOM 3225 O O . LYS A 1 403 ? -4.316 14.596 25.840 1.00 97.00 403 LYS A O 1
ATOM 3230 N N . VAL A 1 404 ? -3.953 12.582 24.910 1.00 97.25 404 VAL A N 1
ATOM 3231 C CA . VAL A 1 404 ? -5.046 11.873 25.565 1.00 97.25 404 VAL A CA 1
ATOM 3232 C C . VAL A 1 404 ? -4.472 11.017 26.680 1.00 97.25 404 VAL A C 1
ATOM 3234 O O . VAL A 1 404 ? -3.547 10.231 26.474 1.00 97.25 404 VAL A O 1
ATOM 3237 N N . ARG A 1 405 ? -5.010 11.211 27.887 1.00 97.12 405 ARG A N 1
ATOM 3238 C CA . ARG A 1 405 ? -4.635 10.418 29.056 1.00 97.12 405 ARG A CA 1
ATOM 3239 C C . ARG A 1 405 ? -5.386 9.088 29.042 1.00 97.12 405 ARG A C 1
ATOM 3241 O O . ARG A 1 405 ? -6.609 9.121 28.847 1.00 97.12 405 ARG A O 1
ATOM 3248 N N . PRO A 1 406 ? -4.687 7.966 29.264 1.00 96.50 406 PRO A N 1
ATOM 3249 C CA . PRO A 1 406 ? -5.320 6.674 29.448 1.00 96.50 406 PRO A CA 1
ATOM 3250 C C . PRO A 1 406 ? -6.290 6.659 30.624 1.00 96.50 406 PRO A C 1
ATOM 3252 O O . PRO A 1 406 ? -6.172 7.450 31.563 1.00 96.50 406 PRO A O 1
ATOM 3255 N N . VAL A 1 407 ? -7.241 5.734 30.569 1.00 95.69 407 VAL A N 1
ATOM 3256 C CA . VAL A 1 407 ? -8.112 5.393 31.694 1.00 95.69 407 VAL A CA 1
ATOM 3257 C C . VAL A 1 407 ? -7.978 3.899 31.942 1.00 95.69 407 VAL A C 1
ATOM 3259 O O . VAL A 1 407 ? -8.044 3.106 31.007 1.00 95.69 407 VAL A O 1
ATOM 3262 N N . HIS A 1 408 ? -7.786 3.525 33.203 1.00 93.00 408 HIS A N 1
ATOM 3263 C CA . HIS A 1 408 ? -7.711 2.128 33.606 1.00 93.00 408 HIS A CA 1
ATOM 3264 C C . HIS A 1 408 ? -9.072 1.630 34.088 1.00 93.00 408 HIS A C 1
ATOM 3266 O O . HIS A 1 408 ? -9.813 2.399 34.713 1.00 93.00 408 HIS A O 1
ATOM 3272 N N . PRO A 1 409 ? -9.398 0.355 33.825 1.00 93.25 409 PRO A N 1
ATOM 3273 C CA . PRO A 1 409 ? -10.612 -0.245 34.344 1.00 93.25 409 PRO A CA 1
ATOM 3274 C C . PRO A 1 409 ? -10.585 -0.319 35.868 1.00 93.25 409 PRO A C 1
ATOM 3276 O O . PRO A 1 409 ? -9.539 -0.529 36.486 1.00 93.25 409 PRO A O 1
ATOM 3279 N N . ARG A 1 410 ? -11.758 -0.146 36.480 1.00 93.50 410 ARG A N 1
ATOM 3280 C CA . ARG A 1 410 ? -11.945 -0.257 37.929 1.00 93.50 410 ARG A CA 1
ATOM 3281 C C . ARG A 1 410 ? -12.078 -1.728 38.294 1.00 93.50 410 ARG A C 1
ATOM 3283 O O . ARG A 1 410 ? -13.186 -2.255 38.381 1.00 93.50 410 ARG A O 1
ATOM 3290 N N . VAL A 1 411 ? -10.931 -2.370 38.469 1.00 92.75 411 VAL A N 1
ATOM 3291 C CA . VAL A 1 411 ? -10.784 -3.783 38.837 1.00 92.75 411 VAL A CA 1
ATOM 3292 C C . VAL A 1 411 ? -9.727 -3.923 39.935 1.00 92.75 411 VAL A C 1
ATOM 3294 O O . VAL A 1 411 ? -9.039 -2.955 40.272 1.00 92.75 411 VAL A O 1
ATOM 3297 N N . SER A 1 412 ? -9.625 -5.103 40.543 1.00 93.75 412 SER A N 1
ATOM 3298 C CA . SER A 1 412 ? -8.603 -5.382 41.555 1.00 93.75 412 SER A CA 1
ATOM 3299 C C . SER A 1 412 ? -7.185 -5.314 40.975 1.00 93.75 412 SER A C 1
ATOM 3301 O O . SER A 1 412 ? -6.977 -5.420 39.767 1.00 93.75 412 SER A O 1
ATOM 3303 N N . GLU A 1 413 ? -6.175 -5.181 41.836 1.00 91.25 413 GLU A N 1
ATOM 3304 C CA . GLU A 1 413 ? -4.772 -5.155 41.402 1.00 91.25 413 GLU A CA 1
ATOM 3305 C C . GLU A 1 413 ? -4.364 -6.444 40.663 1.00 91.25 413 GLU A C 1
ATOM 3307 O O . GLU A 1 413 ? -3.667 -6.384 39.652 1.00 91.25 413 GLU A O 1
ATOM 3312 N N . GLY A 1 414 ? -4.865 -7.603 41.106 1.00 91.56 414 GLY A N 1
ATOM 3313 C CA . GLY A 1 414 ? -4.630 -8.882 40.429 1.00 91.56 414 GLY A CA 1
ATOM 3314 C C . GLY A 1 414 ? -5.284 -8.967 39.045 1.00 91.56 414 GLY A C 1
ATOM 3315 O O . GLY A 1 414 ? -4.715 -9.554 38.129 1.00 91.56 414 GLY A O 1
ATOM 3316 N N . GLU A 1 415 ? -6.450 -8.348 38.857 1.00 93.31 415 GLU A N 1
ATOM 3317 C CA . GLU A 1 415 ? -7.095 -8.246 37.541 1.00 93.31 415 GLU A CA 1
ATOM 3318 C C . GLU A 1 415 ? -6.374 -7.239 36.634 1.00 93.31 415 GLU A C 1
ATOM 3320 O O . GLU A 1 415 ? -6.232 -7.490 35.441 1.00 93.31 415 GLU A O 1
ATOM 3325 N N . LEU A 1 416 ? -5.843 -6.138 37.180 1.00 91.62 416 LEU A N 1
ATOM 3326 C CA . LEU A 1 416 ? -5.008 -5.202 36.416 1.00 91.62 416 LEU A CA 1
ATOM 3327 C C . LEU A 1 416 ? -3.737 -5.872 35.878 1.00 91.62 416 LEU A C 1
ATOM 3329 O O . LEU A 1 416 ? -3.334 -5.581 34.754 1.00 91.62 416 LEU A O 1
ATOM 3333 N N . GLN A 1 417 ? -3.125 -6.785 36.639 1.00 90.75 417 GLN A N 1
ATOM 3334 C CA . GLN A 1 417 ? -1.972 -7.564 36.168 1.00 90.75 417 GLN A CA 1
ATOM 3335 C C . GLN A 1 417 ? -2.330 -8.466 34.976 1.00 90.75 417 GLN A C 1
ATOM 3337 O O . GLN A 1 417 ? -1.542 -8.582 34.042 1.00 90.75 417 GLN A O 1
ATOM 3342 N N . GLN A 1 418 ? -3.536 -9.042 34.955 1.00 91.44 418 GLN A N 1
ATOM 3343 C CA . GLN A 1 418 ? -4.024 -9.853 33.827 1.00 91.44 418 GLN A CA 1
ATOM 3344 C C . GLN A 1 418 ? -4.337 -9.022 32.574 1.00 91.44 418 GLN A C 1
ATOM 3346 O O . GLN A 1 418 ? -4.385 -9.558 31.472 1.00 91.44 418 GLN A O 1
ATOM 3351 N N . LEU A 1 419 ? -4.546 -7.714 32.731 1.00 93.12 419 LEU A N 1
ATOM 3352 C CA . LEU A 1 419 ? -4.806 -6.781 31.634 1.00 93.12 419 LEU A CA 1
ATOM 3353 C C . LEU A 1 419 ? -3.531 -6.143 31.065 1.00 93.12 419 LEU A C 1
ATOM 3355 O O . LEU A 1 419 ? -3.618 -5.239 30.233 1.00 93.12 419 LEU A O 1
ATOM 3359 N N . GLN A 1 420 ? -2.351 -6.590 31.498 1.00 90.81 420 GLN A N 1
ATOM 3360 C CA . GLN A 1 420 ? -1.090 -6.158 30.907 1.00 90.81 420 GLN A CA 1
ATOM 3361 C C . GLN A 1 420 ? -0.913 -6.738 29.503 1.00 90.81 420 GLN A C 1
ATOM 3363 O O . GLN A 1 420 ? -1.291 -7.876 29.229 1.00 90.81 420 GLN A O 1
ATOM 3368 N N . LEU A 1 421 ? -0.280 -5.965 28.619 1.00 89.06 421 LEU A N 1
ATOM 3369 C CA . LEU A 1 421 ? -0.110 -6.290 27.200 1.00 89.06 421 LEU A CA 1
ATOM 3370 C C . LEU A 1 421 ? 0.450 -7.704 26.947 1.00 89.06 421 LEU A C 1
ATOM 3372 O O . LEU A 1 421 ? 0.059 -8.356 25.981 1.00 89.06 421 LEU A O 1
ATOM 3376 N N . GLN A 1 422 ? 1.342 -8.194 27.816 1.00 89.06 422 GLN A N 1
ATOM 3377 C CA . GLN A 1 422 ? 1.977 -9.510 27.679 1.00 89.06 422 GLN A CA 1
ATOM 3378 C C . GLN A 1 422 ? 0.989 -10.679 27.800 1.00 89.06 422 GLN A C 1
ATOM 3380 O O . GLN A 1 422 ? 1.259 -11.743 27.248 1.00 89.06 422 GLN A O 1
ATOM 3385 N N . HIS A 1 423 ? -0.131 -10.478 28.499 1.00 89.50 423 HIS A N 1
ATOM 3386 C CA . HIS A 1 423 ? -1.114 -11.517 28.827 1.00 89.50 423 HIS A CA 1
ATOM 3387 C C . HIS A 1 423 ? -2.555 -11.110 28.485 1.00 89.50 423 HIS A C 1
ATOM 3389 O O . HIS A 1 423 ? -3.501 -11.805 28.852 1.00 89.50 423 HIS A O 1
ATOM 3395 N N . LEU A 1 424 ? -2.745 -9.986 27.787 1.00 90.81 424 LEU A N 1
ATOM 3396 C CA . LEU A 1 424 ? -4.063 -9.408 27.517 1.00 90.81 424 LEU A CA 1
ATOM 3397 C C . LEU A 1 424 ? -4.975 -10.349 26.710 1.00 90.81 424 LEU A C 1
ATOM 3399 O O . LEU A 1 424 ? -6.195 -10.327 26.876 1.00 90.81 424 LEU A O 1
ATOM 3403 N N . ASP A 1 425 ? -4.397 -11.198 25.859 1.00 91.38 425 ASP A N 1
ATOM 3404 C CA . ASP A 1 425 ? -5.096 -12.240 25.101 1.00 91.38 425 ASP A CA 1
ATOM 3405 C C . ASP A 1 425 ? -5.626 -13.385 25.979 1.00 91.38 425 ASP A C 1
ATOM 3407 O O . ASP A 1 425 ? -6.567 -14.077 25.587 1.00 91.38 425 ASP A O 1
ATOM 3411 N N . GLN A 1 426 ? -5.064 -13.550 27.177 1.00 93.75 426 GLN A N 1
ATOM 3412 C CA . GLN A 1 426 ? -5.418 -14.580 28.157 1.00 93.75 426 GLN A CA 1
ATOM 3413 C C . GLN A 1 426 ? -6.451 -14.088 29.180 1.00 93.75 426 GLN A C 1
ATOM 3415 O O . GLN A 1 426 ? -6.917 -14.871 30.009 1.00 93.75 426 GLN A O 1
ATOM 3420 N N . ALA A 1 427 ? -6.830 -12.806 29.131 1.00 93.94 427 ALA A N 1
ATOM 3421 C CA . ALA A 1 427 ? -7.788 -12.226 30.062 1.00 93.94 427 ALA A CA 1
ATOM 3422 C C . ALA A 1 427 ? -9.149 -12.965 30.004 1.00 93.94 427 ALA A C 1
ATOM 3424 O O . ALA A 1 427 ? -9.724 -13.120 28.912 1.00 93.94 427 ALA A O 1
ATOM 3425 N N . PRO A 1 428 ? -9.715 -13.381 31.157 1.00 95.25 428 PRO A N 1
ATOM 3426 C CA . PRO A 1 428 ? -11.006 -14.062 31.210 1.00 95.25 428 PRO A CA 1
ATOM 3427 C C . PRO A 1 428 ? -12.115 -13.270 30.511 1.00 95.25 428 PRO A C 1
ATOM 3429 O O . PRO A 1 428 ? -12.114 -12.039 30.511 1.00 95.25 428 PRO A O 1
ATOM 3432 N N . GLU A 1 429 ? -13.087 -13.966 29.916 1.00 94.12 429 GLU A N 1
ATOM 3433 C CA . GLU A 1 429 ? -14.190 -13.317 29.192 1.00 94.12 429 GLU A CA 1
ATOM 3434 C C . GLU A 1 429 ? -14.972 -12.331 30.067 1.00 94.12 429 GLU A C 1
ATOM 3436 O O . GLU A 1 429 ? -15.240 -11.218 29.620 1.00 94.12 429 GLU A O 1
ATOM 3441 N N . ASP A 1 430 ? -15.260 -12.690 31.320 1.00 93.50 430 ASP A N 1
ATOM 3442 C CA . ASP A 1 430 ? -15.966 -11.810 32.257 1.00 93.50 430 ASP A CA 1
ATOM 3443 C C . ASP A 1 430 ? -15.189 -10.516 32.528 1.00 93.50 430 ASP A C 1
ATOM 3445 O O . ASP A 1 430 ? -15.775 -9.432 32.545 1.00 93.50 430 ASP A O 1
ATOM 3449 N N . LEU A 1 431 ? -13.860 -10.609 32.648 1.00 94.88 431 LEU A N 1
ATOM 3450 C CA . LEU A 1 431 ? -12.990 -9.449 32.822 1.00 94.88 431 LEU A CA 1
ATOM 3451 C C . LEU A 1 431 ? -12.970 -8.585 31.554 1.00 94.88 431 LEU A C 1
ATOM 3453 O O . LEU A 1 431 ? -13.181 -7.375 31.628 1.00 94.88 431 LEU A O 1
ATOM 3457 N N . ARG A 1 432 ? -12.803 -9.194 30.371 1.00 93.81 432 ARG A N 1
ATOM 3458 C CA . ARG A 1 432 ? -12.863 -8.481 29.079 1.00 93.81 432 ARG A CA 1
ATOM 3459 C C . ARG A 1 432 ? -14.207 -7.770 28.892 1.00 93.81 432 ARG A C 1
ATOM 3461 O O . ARG A 1 432 ? -14.248 -6.613 28.470 1.00 93.81 432 ARG A O 1
ATOM 3468 N N . ARG A 1 433 ? -15.307 -8.438 29.246 1.00 92.94 433 ARG A N 1
ATOM 3469 C CA . ARG A 1 433 ? -16.668 -7.892 29.202 1.00 92.94 433 ARG A CA 1
ATOM 3470 C C . ARG A 1 433 ? -16.842 -6.731 30.175 1.00 92.94 433 ARG A C 1
ATOM 3472 O O . ARG A 1 433 ? -17.412 -5.717 29.780 1.00 92.94 433 ARG A O 1
ATOM 3479 N N . HIS A 1 434 ? -16.351 -6.852 31.409 1.00 93.88 434 HIS A N 1
ATOM 3480 C CA . HIS A 1 434 ? -16.378 -5.770 32.398 1.00 93.88 434 HIS A CA 1
ATOM 3481 C C . HIS A 1 434 ? -15.676 -4.517 31.872 1.00 93.88 434 HIS A C 1
ATOM 3483 O O . HIS A 1 434 ? -16.279 -3.446 31.854 1.00 93.88 434 HIS A O 1
ATOM 3489 N N . VAL A 1 435 ? -14.451 -4.664 31.353 1.00 94.25 435 VAL A N 1
ATOM 3490 C CA . VAL A 1 435 ? -13.675 -3.556 30.769 1.00 94.25 435 VAL A CA 1
ATOM 3491 C C . VAL A 1 435 ? -14.442 -2.882 29.627 1.00 94.25 435 VAL A C 1
ATOM 3493 O O . VAL A 1 435 ? -14.543 -1.655 29.591 1.00 94.25 435 VAL A O 1
ATOM 3496 N N . LEU A 1 436 ? -15.025 -3.666 28.713 1.00 93.38 436 LEU A N 1
ATOM 3497 C CA . LEU A 1 436 ? -15.802 -3.133 27.593 1.00 93.38 436 LEU A CA 1
ATOM 3498 C C . LEU A 1 436 ? -17.052 -2.377 28.066 1.00 93.38 436 LEU A C 1
ATOM 3500 O O . LEU A 1 436 ? -17.306 -1.262 27.615 1.00 93.38 436 LEU A O 1
ATOM 3504 N N . LEU A 1 437 ? -17.827 -2.958 28.985 1.00 94.31 437 LEU A N 1
ATOM 3505 C CA . LEU A 1 437 ? -19.027 -2.317 29.527 1.00 94.31 437 LEU A CA 1
ATOM 3506 C C . LEU A 1 437 ? -18.684 -1.048 30.310 1.00 94.31 437 LEU A C 1
ATOM 3508 O O . LEU A 1 437 ? -19.420 -0.069 30.236 1.00 94.31 437 LEU A O 1
ATOM 3512 N N . GLU A 1 438 ? -17.562 -1.024 31.022 1.00 95.19 438 GLU A N 1
ATOM 3513 C CA . GLU A 1 438 ? -17.083 0.173 31.706 1.00 95.19 438 GLU A CA 1
ATOM 3514 C C . GLU A 1 438 ? -16.668 1.285 30.733 1.00 95.19 438 GLU A C 1
ATOM 3516 O O . GLU A 1 438 ? -17.013 2.457 30.939 1.00 95.19 438 GLU A O 1
ATOM 3521 N N . ALA A 1 439 ? -15.965 0.928 29.657 1.00 94.38 439 ALA A N 1
ATOM 3522 C CA . ALA A 1 439 ? -15.587 1.859 28.598 1.00 94.38 439 ALA A CA 1
ATOM 3523 C C . ALA A 1 439 ? -16.818 2.463 27.895 1.00 94.38 439 ALA A C 1
ATOM 3525 O O . ALA A 1 439 ? -16.782 3.624 27.489 1.00 94.38 439 ALA A O 1
ATOM 3526 N N . LEU A 1 440 ? -17.910 1.696 27.807 1.00 93.81 440 LEU A N 1
ATOM 3527 C CA . LEU A 1 440 ? -19.207 2.098 27.250 1.00 93.81 440 LEU A CA 1
ATOM 3528 C C . LEU A 1 440 ? -20.159 2.752 28.269 1.00 93.81 440 LEU A C 1
ATOM 3530 O O . LEU A 1 440 ? -21.322 2.976 27.944 1.00 93.81 440 LEU A O 1
ATOM 3534 N N . GLU A 1 441 ? -19.718 3.006 29.507 1.00 91.69 441 GLU A N 1
ATOM 3535 C CA . GLU A 1 441 ? -20.562 3.558 30.591 1.00 91.69 441 GLU A CA 1
ATOM 3536 C C . GLU A 1 441 ? -21.836 2.734 30.855 1.00 91.69 441 GLU A C 1
ATOM 3538 O O . GLU A 1 441 ? -22.887 3.239 31.239 1.00 91.69 441 GLU A O 1
ATOM 3543 N N . SER A 1 442 ? -21.720 1.425 30.660 1.00 89.62 442 SER A N 1
ATOM 3544 C CA . SER A 1 442 ? -22.823 0.480 30.514 1.00 89.62 442 SER A CA 1
ATOM 3545 C C . SER A 1 442 ? -22.769 -0.668 31.527 1.00 89.62 442 SER A C 1
ATOM 3547 O O . SER A 1 442 ? -23.402 -1.698 31.322 1.00 89.62 442 SER A O 1
ATOM 3549 N N . LEU A 1 443 ? -22.043 -0.518 32.641 1.00 80.75 443 LEU A N 1
ATOM 3550 C CA . LEU A 1 443 ? -21.886 -1.570 33.666 1.00 80.75 443 LEU A CA 1
ATOM 3551 C C . LEU A 1 443 ? -23.217 -2.091 34.245 1.00 80.75 443 LEU A C 1
ATOM 3553 O O . LEU A 1 443 ? -23.270 -3.217 34.727 1.00 80.75 443 LEU A O 1
ATOM 3557 N N . GLY A 1 444 ? -24.294 -1.303 34.175 1.00 70.50 444 GLY A N 1
ATOM 3558 C CA . GLY A 1 444 ? -25.641 -1.723 34.583 1.00 70.50 444 GLY A CA 1
ATOM 3559 C C . GLY A 1 444 ? -26.427 -2.518 33.529 1.00 70.50 444 GLY A C 1
ATOM 3560 O O . GLY A 1 444 ? -27.538 -2.959 33.815 1.00 70.50 444 GLY A O 1
ATOM 3561 N N . LEU A 1 445 ? -25.902 -2.694 32.309 1.00 67.50 445 LEU A N 1
ATOM 3562 C CA . LEU A 1 445 ? -26.578 -3.426 31.236 1.00 67.50 445 LEU A CA 1
ATOM 3563 C C . LEU A 1 445 ? -26.273 -4.926 31.320 1.00 67.50 445 LEU A C 1
ATOM 3565 O O . LEU A 1 445 ? -25.203 -5.407 30.940 1.00 67.50 445 LEU A O 1
ATOM 3569 N N . HIS A 1 446 ? -27.266 -5.702 31.748 1.00 59.34 446 HIS A N 1
ATOM 3570 C CA . HIS A 1 446 ? -27.236 -7.154 31.615 1.00 59.34 446 HIS A CA 1
ATOM 3571 C C . HIS A 1 446 ? -27.492 -7.548 30.151 1.00 59.34 446 HIS A C 1
ATOM 3573 O O . HIS A 1 446 ? -28.639 -7.697 29.729 1.00 59.34 446 HIS A O 1
ATOM 3579 N N . LEU A 1 447 ? -26.429 -7.726 29.355 1.00 57.62 447 LEU A N 1
ATOM 3580 C CA . LEU A 1 447 ? -26.549 -8.409 28.059 1.00 57.62 447 LEU A CA 1
ATOM 3581 C C . LEU A 1 447 ? -27.066 -9.826 28.329 1.00 57.62 447 LEU A C 1
ATOM 3583 O O . LEU A 1 447 ? -26.400 -10.594 29.034 1.00 57.62 447 LEU A O 1
ATOM 3587 N N . ARG A 1 448 ? -28.258 -10.140 27.805 1.00 50.31 448 ARG A N 1
ATOM 3588 C CA . ARG A 1 448 ? -28.815 -11.496 27.822 1.00 50.31 448 ARG A CA 1
ATOM 3589 C C . ARG A 1 448 ? -27.812 -12.394 27.114 1.00 50.31 448 ARG A C 1
ATOM 3591 O O . ARG A 1 448 ? -27.604 -12.251 25.913 1.00 50.31 448 ARG A O 1
ATOM 3598 N N . THR A 1 449 ? -27.171 -13.282 27.861 1.00 48.41 449 THR A N 1
ATOM 3599 C CA . THR A 1 449 ? -26.400 -14.365 27.267 1.00 48.41 449 THR A CA 1
ATOM 3600 C C . THR A 1 449 ? -27.389 -15.207 26.472 1.00 48.41 449 THR A C 1
ATOM 3602 O O . THR A 1 449 ? -28.377 -15.707 27.013 1.00 48.41 449 THR A O 1
ATOM 3605 N N . SER A 1 450 ? -27.188 -15.283 25.158 1.00 46.50 450 SER A N 1
ATOM 3606 C CA . SER A 1 450 ? -27.883 -16.250 24.323 1.00 46.50 450 SER A CA 1
ATOM 3607 C C . SER A 1 450 ? -27.503 -17.624 24.851 1.00 46.50 450 SER A C 1
ATOM 3609 O O . SER A 1 450 ? -26.375 -18.073 24.655 1.00 46.50 450 SER A O 1
ATOM 3611 N N . GLN A 1 451 ? -28.422 -18.253 25.580 1.00 36.62 451 GLN A N 1
ATOM 3612 C CA . GLN A 1 451 ? -28.334 -19.676 25.847 1.00 36.62 451 GLN A CA 1
ATOM 3613 C C . GLN A 1 451 ? -28.299 -20.366 24.486 1.00 36.62 451 GLN A C 1
ATOM 3615 O O . GLN A 1 451 ? -29.237 -20.251 23.696 1.00 36.62 451 GLN A O 1
ATOM 3620 N N . THR A 1 452 ? -27.167 -20.997 24.195 1.00 42.22 452 THR A N 1
ATOM 3621 C CA . THR A 1 452 ? -27.019 -21.965 23.117 1.00 42.22 452 THR A CA 1
ATOM 3622 C C . THR A 1 452 ? -28.159 -22.973 23.221 1.00 42.22 452 THR A C 1
ATOM 3624 O O . THR A 1 452 ? -28.314 -23.631 24.251 1.00 42.22 452 THR A O 1
ATOM 3627 N N . THR A 1 453 ? -28.977 -23.034 22.171 1.00 35.34 453 THR A N 1
ATOM 3628 C CA . THR A 1 453 ? -29.882 -24.158 21.897 1.00 35.34 453 THR A CA 1
ATOM 3629 C C . THR A 1 453 ? -29.268 -25.006 20.807 1.00 35.34 453 THR A C 1
ATOM 3631 O O . THR A 1 453 ? -28.635 -24.407 19.906 1.00 35.34 453 THR A O 1
#

Solvent-accessible surface area (backbone atoms only — not comparable to full-atom values): 25418 Å² total; per-residue (Å²): 109,40,40,73,57,47,66,57,53,49,59,74,66,65,58,62,41,86,36,75,51,44,70,38,60,33,26,32,38,38,67,42,45,60,54,46,58,45,71,76,44,96,56,52,55,70,80,62,42,41,65,67,61,45,49,53,52,54,52,51,53,53,47,41,34,48,72,15,50,30,49,68,41,34,38,30,61,29,21,79,60,80,90,47,47,69,57,47,54,52,49,45,48,50,40,41,56,29,23,51,41,59,67,66,64,62,78,88,60,103,50,88,78,70,64,78,63,82,43,86,57,53,69,60,53,50,54,50,49,32,58,76,68,72,50,57,60,44,30,42,65,36,78,33,66,48,57,47,48,31,50,12,48,78,66,66,18,27,36,37,30,62,49,46,50,60,65,52,33,86,44,79,58,16,29,30,49,62,40,81,93,26,40,33,61,90,62,66,52,96,64,21,29,47,31,31,32,41,42,50,70,52,54,25,64,74,60,59,34,59,76,64,44,37,38,50,50,40,22,56,68,17,35,89,64,1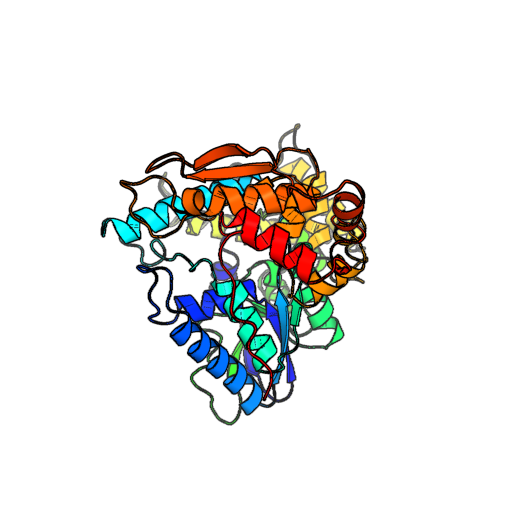7,81,60,81,49,87,60,46,47,42,68,76,52,47,73,79,86,43,54,92,78,68,64,83,64,106,65,78,66,62,74,66,47,51,46,46,41,49,52,11,50,41,47,46,51,37,68,48,53,84,78,45,56,88,53,54,68,59,23,38,54,49,51,51,54,52,50,43,71,76,51,49,58,101,84,67,74,63,61,46,39,58,54,36,31,60,59,49,54,56,60,89,76,71,78,73,64,78,49,71,84,52,50,65,72,54,46,54,31,33,32,68,60,77,42,65,44,63,58,53,32,32,70,76,64,37,32,44,82,56,74,58,63,47,60,67,69,91,53,75,54,74,68,63,80,51,44,57,45,50,20,35,52,36,20,42,67,50,45,84,48,58,33,37,38,35,37,65,70,58,86,86,42,71,41,73,46,80,42,66,39,39,76,73,96,62,54,72,73,56,52,61,38,44,33,66,86,42,43,91,73,44,53,66,69,58,54,48,50,47,52,27,53,42,65,78,34,76,87,62,81,76,78,76,78,75,85,126

Sequence (453 aa):
MGVAKLKKLVHEANILEDFALKNSHIVIDASSLYYFLYFQSTLDQSHGGDYSGLKDEVCQFFQALQDCGVTPHVILDGGTSPEKFDNLQTRLQNKLNKAKRITTGTNSSTLPGNRKILPPLTKDVFKQILTEKGIEFEQTFGEADRRIASLANELGCPVLSHDTDFHVYDLEEGFLPLYSETFEWKEKRNGHITAKRYRRPLFCRHFGIDPALMPVFAAIAGNDFSRFNDQRKFEQYFLPKSSEGLLMSDSNIQGPQREMNRLRAILEMLRILAPTLAHDSEQKQVQAVNEVLTLFGDETMDDRPFLESIKTYDVGPVAAETRGKVLPQWMVDKVQEGKLTSFVTDVLHHSRMMLTPLVEDFSQPSSHSAALRIRQFFYGLLLGQETCTEFDRADKKSMSHKKVRPVHPRVSEGELQQLQLQHLDQAPEDLRRHVLLEALESLGLHLRTSQTT

Foldseek 3Di:
DFQPCLVVLCVVLVLWDKDWAAQAEEEEEPVQVLLLLQVVDPWDAQPLTDLVSSLVSLVLLVVLCVLRNYAYEYEYFFAEDPLCVVVLQVVQLLLLVLLLCSLVVPPPDPDPVSNDDDRPCSLVSSLVSCVVVVRHYFYDNHGCPLVSQLVQVVRVHEYEGCDPCQLLAQRNHFYWHPDVVAWVSVDDDPSTIIGIGHHNVSVCVSLVADSLCSLVLRQCSDTSQHDDDLVCPLLVPQPDPVVCVPPPDDPPPDPDVSSSSSSSSSSRVNNVCQVVFDPDSLRRSLVSLVVCCVVRNDPPDDSVSSNVSSVSSDSPDDDPDCLCVVAAPVVVVCSGSVVDHSVLSVCQPPLEDEDRQGSDPLVDPGPVVVQLLVVLQVSCLRVPQAWHKYWADPHSNDIDIDTRGHDHQPDDPVLSVCSHRNNVVVRDPVSVVSSVCVSVVRNVDDDPDPDDD

Secondary structure (DSSP, 8-state):
--STTHHHHHHHHT-PEEEEE-SSEEEEEHHHHHHHHHHHTT---SSS--HHHHHHHHHHHHHHHHHTT-EEEEEE--SPPGGGHHHHHHHHHHHHHHHHHHHTT----S-GGGG----TTHHHHHHHHHHHTT--EEE-SS-SHHHHHHHHHHTT--EEES-GGGGTS--SS-EEE-STTTB-TTS-BTTBEEEEEB-HHHHHHHHT--GGGHHHHHHHH--SS-----TTHHHHHHS-TT-TTTSSS-TT--SHHHHHHHHHHHHHHHHHHGGGS-SSHHHHHHHHHHHHHHHHS-TT--SHHHHHHHHHT--S-----SGGGGS-HHHHHHHHTT-S-THHHHHHHHSEEE-PPPS--TTSSPGGGGGHHHHHHHHHHHHTTPPEEEEEE-SSS-EEEEEEPP---S--HHHHHHTSTTTGGG--HHHHHHHHHHHTT-TT---------

Mean predicted aligned error: 7.61 Å

pLDDT: mean 87.17, std 13.56, range [35.34, 98.56]

Organism: Channa striata (NCBI:txid64152)

Radius of gyration: 24.81 Å; Cα contacts (8 Å, |Δi|>4): 696; chains: 1; bounding box: 62×56×73 Å

InterPro domains:
  IPR026832 Asteroid [PTHR15665] (1-442)
  IPR029060 PIN-like domain superfamily [SSF88723] (1-187)
  IPR039436 Asteroid domain [PF12813] (142-215)